Protein AF-0000000074204772 (afdb_homodimer)

Secondary structure (DSSP, 8-state):
--HHHHHHHSTTPPPPEEEEEEE-SS-EEEE----SEEEEEEEESEEEEEETTEEEEEETT-EEEEESSS-EEEESSTTPPP-EEEEGGGEEE-TT--B-TTTTB-STTEESS-TT-SEEEEEEEES--HHHHHHHHTTS-SEEEEPTTSS-HHHHHHHHHHHT---TTHHHHHHHHHHHHHHHHHHHHHHHS--SS--HHHHHTSHHHHHHHHHHHH-TTS---HHHHHHHHTS-HHHHHHHHHHHHSS-HHHHHHHHHHHHHHHHTT-TTS-HHHHHHHHT-S-HHHHHHHHHHHHSS-HHHHHHHHHH-S--------/--HHHHHHHSTTPPPPEEEEEEE-SS-EEEE----SEEEEEEEESEEEEEETTEEEEEETT-EEEEESSS-EEEESSTTPPP-EEEEGGGEEE-TT--B-TTTTB-STTEESS-TT-SEEEEEEEES--HHHHHHHHTTS-SEEEEPTTSS-HHHHHHHHHHHT---TTHHHHHHHHHHHHHHHHHHHHHHHS--SS--HHHHHTSHHHHHHHHHHHH-TTS---HHHHHHHHTS-HHHHHHHHHHHHSS-HHHHHHHHHHHHHHHHTT-TTS-HHHHHHHHT-S-HHHHHHHHHHHHSS-HHHHHHHHHH-S--------

Foldseek 3Di:
DALLCLLQDPPPFDFWDKAKEAEAPFEKEKEQQFFQKKKKAWQFAWWWKAFPNDIDTGHHQKMKMAGDDDMIMIGRDPPRDYQWYQYHVRFIAGPVGHGCVVVQDDDDRYGYPDSPHRTMIMMITGRDRALSNCLQSVQDDRMDMDHHPLDDVVLSVVLVVLNPDDDPCSVVVNRVSVSVVVSSSSVSRCVVDPGPAAALSQQCPPQLSVQLSCVLLVQQQDPDDLCNSNVSSVHDSVVNQVVNCRRHVDGSVVVSLSNLLRQLRSCLLDVVDDLQNSCNRRHHPGSVRSQVSNCVVPVDGSVVSNVVVVCPDPPPDPPPD/DALLCLLQDPPPFDFWDKAKEAEAPFEKEKEQQFFQKKKKAWQFAWWWKAFPNDIDTGHHQKIKMAGDDDMIMIGRDPPRDYQWYQYHVRFIAGPVGHGCVVVQDDDDRYGYPDSPHRTMIMMITGRDRALSNCLQSVQDDRMDMDHHPLDDVVLSVVLVVLNPDDDPCSVVVNRVSVSVVVSSSSVSRCVVDPGPAAALSQQCPPQLSVQLSCVLLVQQQDPDDLCNSNVSSVHDSVVNQVVNCRRHVDGSVVVSLSNLLRQLLSCLLDVVDDLQNSCNRRHHPGSVRSQVSNCVVPVDGSVVSNVVVVCPDPPPDPPPD

InterPro domains:
  IPR009057 Homedomain-like superfamily [SSF46689] (206-257)
  IPR009057 Homedomain-like superfamily [SSF46689] (259-309)
  IPR018060 AraC-like, DNA binding HTH domain [PF12833] (229-308)
  IPR018060 AraC-like, DNA binding HTH domain [PS01124] (210-308)
  IPR018060 AraC-like, DNA binding HTH domain [SM00342] (223-306)
  IPR032783 AraC-type transcription regulator, ligand-binding domain [PF12852] (2-190)
  IPR050204 AraC/XylS family transcriptional regulators [PTHR46796] (15-310)

Structure (mmCIF, N/CA/C/O backbone):
data_AF-0000000074204772-model_v1
#
loop_
_entity.id
_entity.type
_entity.pdbx_description
1 polymer 'AraC-like DNA-binding protein'
#
loop_
_atom_site.group_PDB
_atom_site.id
_atom_site.type_symbol
_atom_site.label_atom_id
_atom_site.label_alt_id
_atom_site.label_comp_id
_atom_site.label_asym_id
_atom_site.label_entity_id
_atom_site.label_seq_id
_atom_site.pdbx_PDB_ins_code
_atom_site.Cartn_x
_atom_site.Cartn_y
_atom_site.Cartn_z
_atom_site.occupancy
_atom_site.B_iso_or_equiv
_atom_site.auth_seq_id
_atom_site.auth_comp_id
_atom_site.auth_asym_id
_atom_site.auth_atom_id
_atom_site.pdbx_PDB_model_num
ATOM 1 N N . MET A 1 1 ? 6.902 -7.246 -12.688 1 81 1 MET A N 1
ATOM 2 C CA . MET A 1 1 ? 6.551 -7.645 -11.328 1 81 1 MET A CA 1
ATOM 3 C C . MET A 1 1 ? 5.934 -9.039 -11.312 1 81 1 MET A C 1
ATOM 5 O O . MET A 1 1 ? 5.195 -9.406 -12.227 1 81 1 MET A O 1
ATOM 9 N N . ASP A 1 2 ? 6.316 -9.789 -10.312 1 81.88 2 ASP A N 1
ATOM 10 C CA . ASP A 1 2 ? 5.805 -11.148 -10.203 1 81.88 2 ASP A CA 1
ATOM 11 C C . ASP A 1 2 ? 4.316 -11.156 -9.859 1 81.88 2 ASP A C 1
ATOM 13 O O . ASP A 1 2 ? 3.75 -10.117 -9.516 1 81.88 2 ASP A O 1
ATOM 17 N N . PRO A 1 3 ? 3.662 -12.305 -10.016 1 81.44 3 PRO A N 1
ATOM 18 C CA . PRO A 1 3 ? 2.209 -12.375 -9.844 1 81.44 3 PRO A CA 1
ATOM 19 C C . PRO A 1 3 ? 1.76 -11.938 -8.453 1 81.44 3 PRO A C 1
ATOM 21 O O . PRO A 1 3 ? 0.713 -11.297 -8.312 1 81.44 3 PRO A O 1
ATOM 24 N N . LEU A 1 4 ? 2.516 -12.312 -7.508 1 82.19 4 LEU A N 1
ATOM 25 C CA . LEU A 1 4 ? 2.135 -11.945 -6.148 1 82.19 4 LEU A CA 1
ATOM 26 C C . LEU A 1 4 ? 2.207 -10.438 -5.957 1 82.19 4 LEU A C 1
ATOM 28 O O . LEU A 1 4 ? 1.351 -9.844 -5.293 1 82.19 4 LEU A O 1
ATOM 32 N N . SER A 1 5 ? 3.166 -9.836 -6.5 1 79.81 5 SER A N 1
ATOM 33 C CA . SER A 1 5 ? 3.262 -8.375 -6.473 1 79.81 5 SER A CA 1
ATOM 34 C C . SER A 1 5 ? 2.107 -7.734 -7.238 1 79.81 5 SER A C 1
ATOM 36 O O . SER A 1 5 ? 1.527 -6.746 -6.781 1 79.81 5 SER A O 1
ATOM 38 N N . GLN A 1 6 ? 1.779 -8.344 -8.297 1 76.38 6 GLN A N 1
ATOM 39 C CA . GLN A 1 6 ? 0.734 -7.797 -9.156 1 76.38 6 GLN A CA 1
ATOM 40 C C . GLN A 1 6 ? -0.64 -7.934 -8.508 1 76.38 6 GLN A C 1
ATOM 42 O O . GLN A 1 6 ? -1.558 -7.172 -8.812 1 76.38 6 GLN A O 1
ATOM 47 N N . LEU A 1 7 ? -0.709 -8.898 -7.645 1 75.25 7 LEU A N 1
ATOM 48 C CA . LEU A 1 7 ? -1.955 -9.148 -6.926 1 75.25 7 LEU A CA 1
ATOM 49 C C . LEU A 1 7 ? -2.426 -7.891 -6.203 1 75.25 7 LEU A C 1
ATOM 51 O O . LEU A 1 7 ? -3.619 -7.578 -6.203 1 75.25 7 LEU A O 1
ATOM 55 N N . LEU A 1 8 ? -1.461 -7.105 -5.688 1 73.88 8 LEU A N 1
ATOM 56 C CA . LEU A 1 8 ? -1.824 -6.004 -4.801 1 73.88 8 LEU A CA 1
ATOM 57 C C . LEU A 1 8 ? -1.35 -4.668 -5.371 1 73.88 8 LEU A C 1
ATOM 59 O O . LEU A 1 8 ? -1.598 -3.615 -4.785 1 73.88 8 LEU A O 1
ATOM 63 N N . ALA A 1 9 ? -0.671 -4.684 -6.488 1 68.75 9 ALA A N 1
ATOM 64 C CA . ALA A 1 9 ? -0.085 -3.434 -6.969 1 68.75 9 ALA A CA 1
ATOM 65 C C . ALA A 1 9 ? -0.535 -3.129 -8.391 1 68.75 9 ALA A C 1
ATOM 67 O O . ALA A 1 9 ? -0.037 -2.191 -9.023 1 68.75 9 ALA A O 1
ATOM 68 N N . HIS A 1 10 ? -1.555 -3.791 -8.875 1 61.47 10 HIS A N 1
ATOM 69 C CA . HIS A 1 10 ? -1.978 -3.457 -10.227 1 61.47 10 HIS A CA 1
ATOM 70 C C . HIS A 1 10 ? -2.715 -2.123 -10.266 1 61.47 10 HIS A C 1
ATOM 72 O O . HIS A 1 10 ? -3.275 -1.692 -9.25 1 61.47 10 HIS A O 1
ATOM 78 N N . PRO A 1 11 ? -2.535 -1.299 -11.266 1 59 11 PRO A N 1
ATOM 79 C CA . PRO A 1 11 ? -3.023 0.077 -11.383 1 59 11 PRO A CA 1
ATOM 80 C C . PRO A 1 11 ? -4.48 0.224 -10.953 1 59 11 PRO A C 1
ATOM 82 O O . PRO A 1 11 ? -4.906 1.311 -10.555 1 59 11 PRO A O 1
ATOM 85 N N . HIS A 1 12 ? -5.23 -0.842 -11.039 1 61.78 12 HIS A N 1
ATOM 86 C CA . HIS A 1 12 ? -6.645 -0.718 -10.719 1 61.78 12 HIS A CA 1
ATOM 87 C C . HIS A 1 12 ? -7.012 -1.563 -9.5 1 61.78 12 HIS A C 1
ATOM 89 O O . HIS A 1 12 ? -8.188 -1.838 -9.266 1 61.78 12 HIS A O 1
ATOM 95 N N . ALA A 1 13 ? -5.891 -1.847 -8.836 1 62.12 13 ALA A N 1
ATOM 96 C CA . ALA A 1 13 ? -6.152 -2.643 -7.645 1 62.12 13 ALA A CA 1
ATOM 97 C C . ALA A 1 13 ? -6.871 -1.816 -6.582 1 62.12 13 ALA A C 1
ATOM 99 O O . ALA A 1 13 ? -6.457 -0.698 -6.27 1 62.12 13 ALA A O 1
ATOM 100 N N . GLU A 1 14 ? -8.055 -2.32 -6.242 1 73.44 14 GLU A N 1
ATOM 101 C CA . GLU A 1 14 ? -8.734 -1.737 -5.086 1 73.44 14 GLU A CA 1
ATOM 102 C C . GLU A 1 14 ? -8.266 -2.391 -3.789 1 73.44 14 GLU A C 1
ATOM 104 O O . GLU A 1 14 ? -8.008 -3.596 -3.752 1 73.44 14 GLU A O 1
ATOM 109 N N . GLY A 1 15 ? -7.906 -1.556 -2.875 1 82.5 15 GLY A N 1
ATOM 110 C CA . GLY A 1 15 ? -7.551 -2.102 -1.574 1 82.5 15 GLY A CA 1
ATOM 111 C C . GLY A 1 15 ? -8.641 -2.967 -0.972 1 82.5 15 GLY A C 1
ATOM 112 O O . GLY A 1 15 ? -9.758 -3.008 -1.486 1 82.5 15 GLY A O 1
ATOM 113 N N . ALA A 1 16 ? -8.289 -3.699 0.007 1 87 16 ALA A N 1
ATOM 114 C CA . ALA A 1 16 ? -9.234 -4.578 0.689 1 87 16 ALA A CA 1
ATOM 115 C C . ALA A 1 16 ? -10.242 -3.773 1.51 1 87 16 ALA A C 1
ATOM 117 O O . ALA A 1 16 ? -9.883 -2.756 2.111 1 87 16 ALA A O 1
ATOM 118 N N . PHE A 1 17 ? -11.477 -4.262 1.397 1 91.19 17 PHE A N 1
ATOM 119 C CA . PHE A 1 17 ? -12.391 -3.889 2.467 1 91.19 17 PHE A CA 1
ATOM 120 C C . PHE A 1 17 ? -11.992 -4.547 3.781 1 91.19 17 PHE A C 1
ATOM 122 O O . PHE A 1 17 ? -11.805 -5.762 3.84 1 91.19 17 PHE A O 1
ATOM 129 N N . THR A 1 18 ? -11.844 -3.727 4.809 1 94.19 18 THR A N 1
ATOM 130 C CA . THR A 1 18 ? -11.336 -4.277 6.062 1 94.19 18 THR A CA 1
ATOM 131 C C . THR A 1 18 ? -12.242 -3.896 7.227 1 94.19 18 THR A C 1
ATOM 133 O O . THR A 1 18 ? -12.664 -2.744 7.344 1 94.19 18 THR A O 1
ATOM 136 N N . LEU A 1 19 ? -12.57 -4.867 8.109 1 94.62 19 LEU A N 1
ATOM 137 C CA . LEU A 1 19 ? -13.367 -4.57 9.297 1 94.62 19 LEU A CA 1
ATOM 138 C C . LEU A 1 19 ? -13 -5.5 10.445 1 94.62 19 LEU A C 1
ATOM 140 O O . LEU A 1 19 ? -12.438 -6.578 10.227 1 94.62 19 LEU A O 1
ATOM 144 N N . LEU A 1 20 ? -13.242 -4.988 11.602 1 96.31 20 LEU A N 1
ATOM 145 C CA . LEU A 1 20 ? -13.188 -5.801 12.812 1 96.31 20 LEU A CA 1
ATOM 146 C C . LEU A 1 20 ? -14.562 -6.375 13.148 1 96.31 20 LEU A C 1
ATOM 148 O O . LEU A 1 20 ? -15.523 -5.629 13.328 1 96.31 20 LEU A O 1
ATOM 152 N N . MET A 1 21 ? -14.664 -7.668 13.188 1 97.12 21 MET A N 1
ATOM 153 C CA . MET A 1 21 ? -15.891 -8.359 13.586 1 97.12 21 MET A CA 1
ATOM 154 C C . MET A 1 21 ? -15.82 -8.797 15.039 1 97.12 21 MET A C 1
ATOM 156 O O . MET A 1 21 ? -14.859 -9.453 15.453 1 97.12 21 MET A O 1
ATOM 160 N N . SER A 1 22 ? -16.75 -8.375 15.836 1 97.62 22 SER A N 1
ATOM 161 C CA . SER A 1 22 ? -16.859 -8.773 17.234 1 97.62 22 SER A CA 1
ATOM 162 C C . SER A 1 22 ? -18.172 -9.508 17.5 1 97.62 22 SER A C 1
ATOM 164 O O . SER A 1 22 ? -19.25 -8.953 17.281 1 97.62 22 SER A O 1
ATOM 166 N N . MET A 1 23 ? -18.094 -10.727 18.094 1 97.88 23 MET A N 1
ATOM 167 C CA . MET A 1 23 ? -19.281 -11.578 18.188 1 97.88 23 MET A CA 1
ATOM 168 C C . MET A 1 23 ? -19.359 -12.266 19.547 1 97.88 23 MET A C 1
ATOM 170 O O . MET A 1 23 ? -18.328 -12.609 20.125 1 97.88 23 MET A O 1
ATOM 174 N N . ARG A 1 24 ? -20.531 -12.414 20.016 1 98.06 24 ARG A N 1
ATOM 175 C CA . ARG A 1 24 ? -20.859 -13.273 21.141 1 98.06 24 ARG A CA 1
ATOM 176 C C . ARG A 1 24 ? -21.781 -14.414 20.719 1 98.06 24 ARG A C 1
ATOM 178 O O . ARG A 1 24 ? -22.781 -14.188 20.031 1 98.06 24 ARG A O 1
ATOM 185 N N . ALA A 1 25 ? -21.438 -15.602 21.047 1 96.69 25 ALA A N 1
ATOM 186 C CA . ALA A 1 25 ? -22.219 -16.781 20.672 1 96.69 25 ALA A CA 1
ATOM 187 C C . ALA A 1 25 ? -23.656 -16.688 21.188 1 96.69 25 ALA A C 1
ATOM 189 O O . ALA A 1 25 ? -23.906 -16.109 22.25 1 96.69 25 ALA A O 1
ATOM 190 N N . PRO A 1 26 ? -24.578 -17.203 20.375 1 97.25 26 PRO A N 1
ATOM 191 C CA . PRO A 1 26 ? -24.391 -17.938 19.125 1 97.25 26 PRO A CA 1
ATOM 192 C C . PRO A 1 26 ? -24.344 -17.031 17.891 1 97.25 26 PRO A C 1
ATOM 194 O O . PRO A 1 26 ? -25.047 -16.016 17.859 1 97.25 26 PRO A O 1
ATOM 197 N N . TRP A 1 27 ? -23.516 -17.359 16.969 1 97.62 27 TRP A N 1
ATOM 198 C CA . TRP A 1 27 ? -23.453 -16.547 15.742 1 97.62 27 TRP A CA 1
ATOM 199 C C . TRP A 1 27 ? -22.922 -17.375 14.578 1 97.62 27 TRP A C 1
ATOM 201 O O . TRP A 1 27 ? -22.141 -18.312 14.773 1 97.62 27 TRP A O 1
ATOM 211 N N . ALA A 1 28 ? -23.406 -17.078 13.383 1 98.38 28 ALA A N 1
ATOM 212 C CA . ALA A 1 28 ? -22.875 -17.531 12.109 1 98.38 28 ALA A CA 1
ATOM 213 C C . ALA A 1 28 ? -23.047 -16.484 11.023 1 98.38 28 ALA A C 1
ATOM 215 O O . ALA A 1 28 ? -24.094 -15.812 10.969 1 98.38 28 ALA A O 1
ATOM 216 N N . VAL A 1 29 ? -22.031 -16.312 10.297 1 98 29 VAL A N 1
ATOM 217 C CA . VAL A 1 29 ? -22.078 -15.383 9.164 1 98 29 VAL A CA 1
ATOM 218 C C . VAL A 1 29 ? -21.812 -16.156 7.871 1 98 29 VAL A C 1
ATOM 220 O O . VAL A 1 29 ? -20.797 -16.828 7.746 1 98 29 VAL A O 1
ATOM 223 N N . ARG A 1 30 ? -22.766 -16.125 6.98 1 98 30 ARG A N 1
ATOM 224 C CA . ARG A 1 30 ? -22.578 -16.688 5.645 1 98 30 ARG A CA 1
ATOM 225 C C . ARG A 1 30 ? -22.125 -15.609 4.668 1 98 30 ARG A C 1
ATOM 227 O O . ARG A 1 30 ? -22.797 -14.594 4.492 1 98 30 ARG A O 1
ATOM 234 N N . VAL A 1 31 ? -20.969 -15.812 4.047 1 98.06 31 VAL A N 1
ATOM 235 C CA . VAL A 1 31 ? -20.391 -14.805 3.164 1 98.06 31 VAL A CA 1
ATOM 236 C C . VAL A 1 31 ? -20.594 -15.211 1.708 1 98.06 31 VAL A C 1
ATOM 238 O O . VAL A 1 31 ? -20.062 -16.219 1.255 1 98.06 31 VAL A O 1
ATOM 241 N N . GLU A 1 32 ? -21.375 -14.438 1.044 1 97.75 32 GLU A N 1
ATOM 242 C CA . GLU A 1 32 ? -21.672 -14.633 -0.372 1 97.75 32 GLU A CA 1
ATOM 243 C C . GLU A 1 32 ? -21.297 -13.398 -1.188 1 97.75 32 GLU A C 1
ATOM 245 O O . GLU A 1 32 ? -21.969 -13.062 -2.16 1 97.75 32 GLU A O 1
ATOM 250 N N . ASP A 1 33 ? -20.281 -12.695 -0.741 1 95.31 33 ASP A N 1
ATOM 251 C CA . ASP A 1 33 ? -19.922 -11.406 -1.33 1 95.31 33 ASP A CA 1
ATOM 252 C C . ASP A 1 33 ? -19.188 -11.594 -2.648 1 95.31 33 ASP A C 1
ATOM 254 O O . ASP A 1 33 ? -18.922 -10.617 -3.361 1 95.31 33 ASP A O 1
ATOM 258 N N . GLU A 1 34 ? -18.719 -12.797 -2.98 1 96 34 GLU A N 1
ATOM 259 C CA . GLU A 1 34 ? -18.062 -13.172 -4.223 1 96 34 GLU A CA 1
ATOM 260 C C . GLU A 1 34 ? -16.703 -12.484 -4.352 1 96 34 GLU A C 1
ATOM 262 O O . GLU A 1 34 ? -16.188 -12.297 -5.457 1 96 34 GLU A O 1
ATOM 267 N N . SER A 1 35 ? -16.141 -12.07 -3.24 1 95.19 35 SER A N 1
ATOM 268 C CA . SER A 1 35 ? -14.805 -11.508 -3.275 1 95.19 35 SER A CA 1
ATOM 269 C C . SER A 1 35 ? -13.781 -12.531 -3.764 1 95.19 35 SER A C 1
ATOM 271 O O . SER A 1 35 ? -13.945 -13.727 -3.535 1 95.19 35 SER A O 1
ATOM 273 N N . ALA A 1 36 ? -12.766 -12.039 -4.453 1 94.12 36 ALA A N 1
ATOM 274 C CA . ALA A 1 36 ? -11.75 -12.914 -5.039 1 94.12 36 ALA A CA 1
ATOM 275 C C . ALA A 1 36 ? -10.906 -13.578 -3.959 1 94.12 36 ALA A C 1
ATOM 277 O O . ALA A 1 36 ? -10.461 -14.719 -4.117 1 94.12 36 ALA A O 1
ATOM 278 N N . LEU A 1 37 ? -10.656 -12.883 -2.916 1 96.06 37 LEU A N 1
ATOM 279 C CA . LEU A 1 37 ? -9.82 -13.359 -1.816 1 96.06 37 LEU A CA 1
ATOM 280 C C . LEU A 1 37 ? -10.203 -12.672 -0.51 1 96.06 37 LEU A C 1
ATOM 282 O O . LEU A 1 37 ? -10.422 -11.461 -0.485 1 96.06 37 LEU A O 1
ATOM 286 N N . THR A 1 38 ? -10.336 -13.406 0.535 1 97.75 38 THR A N 1
ATOM 287 C CA . THR A 1 38 ? -10.594 -12.852 1.857 1 97.75 38 THR A CA 1
ATOM 288 C C . THR A 1 38 ? -9.594 -13.383 2.877 1 97.75 38 THR A C 1
ATOM 290 O O . THR A 1 38 ? -9.273 -14.578 2.879 1 97.75 38 THR A O 1
ATOM 293 N N . VAL A 1 39 ? -9.109 -12.516 3.684 1 98.06 39 VAL A N 1
ATOM 294 C CA . VAL A 1 39 ? -8.227 -12.867 4.793 1 98.06 39 VAL A CA 1
ATOM 295 C C . VAL A 1 39 ? -8.984 -12.727 6.113 1 98.06 39 VAL A C 1
ATOM 297 O O . VAL A 1 39 ? -9.617 -11.703 6.367 1 98.06 39 VAL A O 1
ATOM 300 N N . VAL A 1 40 ? -8.938 -13.727 6.914 1 98.62 40 VAL A N 1
ATOM 301 C CA . VAL A 1 40 ? -9.555 -13.734 8.242 1 98.62 40 VAL A CA 1
ATOM 302 C C . VAL A 1 40 ? -8.477 -13.922 9.305 1 98.62 40 VAL A C 1
ATOM 304 O O . VAL A 1 40 ? -7.777 -14.938 9.32 1 98.62 40 VAL A O 1
ATOM 307 N N . ILE A 1 41 ? -8.352 -12.969 10.148 1 98.31 41 ILE A N 1
ATOM 308 C CA . ILE A 1 41 ? -7.355 -13.016 11.211 1 98.31 41 ILE A CA 1
ATOM 309 C C . ILE A 1 41 ? -8.055 -13.047 12.57 1 98.31 41 ILE A C 1
ATOM 311 O O . ILE A 1 41 ? -8.695 -12.07 12.969 1 98.31 41 ILE A O 1
ATOM 315 N N . VAL A 1 42 ? -7.848 -14.117 13.328 1 98.25 42 VAL A N 1
ATOM 316 C CA . VAL A 1 42 ? -8.484 -14.234 14.633 1 98.25 42 VAL A CA 1
ATOM 317 C C . VAL A 1 42 ? -7.672 -13.461 15.672 1 98.25 42 VAL A C 1
ATOM 319 O O . VAL A 1 42 ? -6.512 -13.797 15.93 1 98.25 42 VAL A O 1
ATOM 322 N N . THR A 1 43 ? -8.281 -12.469 16.297 1 96.81 43 THR A N 1
ATOM 323 C CA . THR A 1 43 ? -7.551 -11.633 17.25 1 96.81 43 THR A CA 1
ATOM 324 C C . THR A 1 43 ? -7.914 -12 18.688 1 96.81 43 THR A C 1
ATOM 326 O O . THR A 1 43 ? -7.172 -11.688 19.625 1 96.81 43 THR A O 1
ATOM 329 N N . SER A 1 44 ? -9.023 -12.57 18.938 1 97.31 44 SER A N 1
ATOM 330 C CA . SER A 1 44 ? -9.461 -13.109 20.219 1 97.31 44 SER A CA 1
ATOM 331 C C . SER A 1 44 ? -10.492 -14.219 20.031 1 97.31 44 SER A C 1
ATOM 333 O O . SER A 1 44 ? -11.219 -14.234 19.031 1 97.31 44 SER A O 1
ATOM 335 N N . GLY A 1 45 ? -10.508 -15.141 20.984 1 97.5 45 GLY A N 1
ATOM 336 C CA . GLY A 1 45 ? -11.461 -16.234 20.891 1 97.5 45 GLY A CA 1
ATOM 337 C C . GLY A 1 45 ? -11.148 -17.188 19.75 1 97.5 45 GLY A C 1
ATOM 338 O O . GLY A 1 45 ? -10.023 -17.688 19.641 1 97.5 45 GLY A O 1
ATOM 339 N N . GLY A 1 46 ? -12.258 -17.422 18.953 1 96.88 46 GLY A N 1
ATOM 340 C CA . GLY A 1 46 ? -12.125 -18.359 17.859 1 96.88 46 GLY A CA 1
ATOM 341 C C . GLY A 1 46 ? -13.414 -18.547 17.078 1 96.88 46 GLY A C 1
ATOM 342 O O . GLY A 1 46 ? -14.297 -17.688 17.094 1 96.88 46 GLY A O 1
ATOM 343 N N . GLY A 1 47 ? -13.352 -19.625 16.297 1 97.5 47 GLY A N 1
ATOM 344 C CA . GLY A 1 47 ? -14.508 -19.969 15.477 1 97.5 47 GLY A CA 1
ATOM 345 C C . GLY A 1 47 ? -14.234 -21.109 14.508 1 97.5 47 GLY A C 1
ATOM 346 O O . GLY A 1 47 ? -13.273 -21.859 14.68 1 97.5 47 GLY A O 1
ATOM 347 N N . ARG A 1 48 ? -15.273 -21.266 13.727 1 98.38 48 ARG A N 1
ATOM 348 C CA . ARG A 1 48 ? -15.188 -22.297 12.703 1 98.38 48 ARG A CA 1
ATOM 349 C C . ARG A 1 48 ? -15.383 -21.703 11.312 1 98.38 48 ARG A C 1
ATOM 351 O O . ARG A 1 48 ? -16.266 -20.859 11.102 1 98.38 48 ARG A O 1
ATOM 358 N N . LEU A 1 49 ? -14.508 -22.094 10.391 1 98.5 49 LEU A N 1
ATOM 359 C CA . LEU A 1 49 ? -14.586 -21.672 9 1 98.5 49 LEU A CA 1
ATOM 360 C C . LEU A 1 49 ? -14.93 -22.844 8.086 1 98.5 49 LEU A C 1
ATOM 362 O O . LEU A 1 49 ? -14.266 -23.891 8.133 1 98.5 49 LEU A O 1
ATOM 366 N N . GLU A 1 50 ? -15.953 -22.703 7.367 1 98 50 GLU A N 1
ATOM 367 C CA . GLU A 1 50 ? -16.359 -23.734 6.414 1 98 50 GLU A CA 1
ATOM 368 C C . GLU A 1 50 ? -16.312 -23.203 4.984 1 98 50 GLU A C 1
ATOM 370 O O . GLU A 1 50 ? -17.047 -22.281 4.633 1 98 50 GLU A O 1
ATOM 375 N N . ALA A 1 51 ? -15.492 -23.781 4.195 1 97.06 51 ALA A N 1
ATOM 376 C CA . ALA A 1 51 ? -15.344 -23.438 2.783 1 97.06 51 ALA A CA 1
ATOM 377 C C . ALA A 1 51 ? -15.086 -24.688 1.941 1 97.06 51 ALA A C 1
ATOM 379 O O . ALA A 1 51 ? -14.297 -25.547 2.33 1 97.06 51 ALA A O 1
ATOM 380 N N . GLY A 1 52 ? -15.742 -24.781 0.814 1 93.81 52 GLY A N 1
ATOM 381 C CA . GLY A 1 52 ? -15.555 -25.922 -0.066 1 93.81 52 GLY A CA 1
ATOM 382 C C . GLY A 1 52 ? -15.93 -27.25 0.585 1 93.81 52 GLY A C 1
ATOM 383 O O . GLY A 1 52 ? -15.297 -28.266 0.332 1 93.81 52 GLY A O 1
ATOM 384 N N . GLY A 1 53 ? -16.766 -27.203 1.477 1 92.88 53 GLY A N 1
ATOM 385 C CA . GLY A 1 53 ? -17.219 -28.422 2.129 1 92.88 53 GLY A CA 1
ATOM 386 C C . GLY A 1 53 ? -16.312 -28.875 3.246 1 92.88 53 GLY A C 1
ATOM 387 O O . GLY A 1 53 ? -16.547 -29.922 3.863 1 92.88 53 GLY A O 1
ATOM 388 N N . VAL A 1 54 ? -15.312 -28.188 3.525 1 95.5 54 VAL A N 1
ATOM 389 C CA . VAL A 1 54 ? -14.359 -28.547 4.57 1 95.5 54 VAL A CA 1
ATOM 390 C C . VAL A 1 54 ? -14.43 -27.531 5.711 1 95.5 54 VAL A C 1
ATOM 392 O O . VAL A 1 54 ? -14.484 -26.328 5.473 1 95.5 54 VAL A O 1
ATOM 395 N N . GLY A 1 55 ? -14.406 -28.078 6.926 1 96.88 55 GLY A N 1
ATOM 396 C CA . GLY A 1 55 ? -14.43 -27.234 8.109 1 96.88 55 GLY A CA 1
ATOM 397 C C . GLY A 1 55 ? -13.078 -27.125 8.789 1 96.88 55 GLY A C 1
ATOM 398 O O . GLY A 1 55 ? -12.344 -28.109 8.883 1 96.88 55 GLY A O 1
ATOM 399 N N . HIS A 1 56 ? -12.75 -25.922 9.234 1 97.62 56 HIS A N 1
ATOM 400 C CA . HIS A 1 56 ? -11.523 -25.641 9.977 1 97.62 56 HIS A CA 1
ATOM 401 C C . HIS A 1 56 ? -11.82 -24.922 11.289 1 97.62 56 HIS A C 1
ATOM 403 O O . HIS A 1 56 ? -12.57 -23.938 11.312 1 97.62 56 HIS A O 1
ATOM 409 N N . GLU A 1 57 ? -11.25 -25.453 12.336 1 97.94 57 GLU A N 1
ATOM 410 C CA . GLU A 1 57 ? -11.312 -24.719 13.586 1 97.94 57 GLU A CA 1
ATOM 411 C C . GLU A 1 57 ? -10.289 -23.594 13.617 1 97.94 57 GLU A C 1
ATOM 413 O O . GLU A 1 57 ? -9.156 -23.766 13.156 1 97.94 57 GLU A O 1
ATOM 418 N N . LEU A 1 58 ? -10.703 -22.453 14.086 1 98.12 58 LEU A N 1
ATOM 419 C CA . LEU A 1 58 ? -9.828 -21.281 14.172 1 98.12 58 LEU A CA 1
ATOM 420 C C . LEU A 1 58 ? -9.625 -20.875 15.625 1 98.12 58 LEU A C 1
ATOM 422 O O . LEU A 1 58 ? -10.57 -20.844 16.406 1 98.12 58 LEU A O 1
ATOM 426 N N . ALA A 1 59 ? -8.406 -20.641 15.969 1 97.81 59 ALA A N 1
ATOM 427 C CA . ALA A 1 59 ? -8.039 -20.125 17.281 1 97.81 59 ALA A CA 1
ATOM 428 C C . ALA A 1 59 ? -7.32 -18.781 17.172 1 97.81 59 ALA A C 1
ATOM 430 O O . ALA A 1 59 ? -6.941 -18.375 16.078 1 97.81 59 ALA A O 1
ATOM 431 N N . THR A 1 60 ? -7.176 -18.141 18.359 1 97.19 60 THR A N 1
ATOM 432 C CA . THR A 1 60 ? -6.523 -16.828 18.391 1 97.19 60 THR A CA 1
ATOM 433 C C . THR A 1 60 ? -5.148 -16.906 17.734 1 97.19 60 THR A C 1
ATOM 435 O O . THR A 1 60 ? -4.352 -17.781 18.031 1 97.19 60 THR A O 1
ATOM 438 N N . GLY A 1 61 ? -4.938 -16 16.797 1 96.56 61 GLY A N 1
ATOM 439 C CA . GLY A 1 61 ? -3.652 -15.938 16.125 1 96.56 61 GLY A CA 1
ATOM 440 C C . GLY A 1 61 ? -3.65 -16.641 14.773 1 96.56 61 GLY A C 1
ATOM 441 O O . GLY A 1 61 ? -2.746 -16.422 13.961 1 96.56 61 GLY A O 1
ATOM 442 N N . ASP A 1 62 ? -4.664 -17.453 14.531 1 97.94 62 ASP A N 1
ATOM 443 C CA . ASP A 1 62 ? -4.762 -18.125 13.234 1 97.94 62 ASP A CA 1
ATOM 444 C C . ASP A 1 62 ? -5.098 -17.125 12.133 1 97.94 62 ASP A C 1
ATOM 446 O O . ASP A 1 62 ? -5.797 -16.141 12.367 1 97.94 62 ASP A O 1
ATOM 450 N N . VAL A 1 63 ? -4.578 -17.344 10.953 1 98.38 63 VAL A N 1
ATOM 451 C CA . VAL A 1 63 ? -4.898 -16.578 9.742 1 98.38 63 VAL A CA 1
ATOM 452 C C . VAL A 1 63 ? -5.43 -17.516 8.664 1 98.38 63 VAL A C 1
ATOM 454 O O . VAL A 1 63 ? -4.812 -18.547 8.367 1 98.38 63 VAL A O 1
ATOM 457 N N . ALA A 1 64 ? -6.578 -17.188 8.109 1 98.56 64 ALA A N 1
ATOM 458 C CA . ALA A 1 64 ? -7.156 -17.984 7.031 1 98.56 64 ALA A CA 1
ATOM 459 C C . ALA A 1 64 ? -7.254 -17.188 5.738 1 98.56 64 ALA A C 1
ATOM 461 O O . ALA A 1 64 ? -7.602 -16 5.762 1 98.56 64 ALA A O 1
ATOM 462 N N . LEU A 1 65 ? -6.867 -17.766 4.664 1 97.94 65 LEU A N 1
ATOM 463 C CA . LEU A 1 65 ? -7.105 -17.266 3.312 1 97.94 65 LEU A CA 1
ATOM 464 C C . LEU A 1 65 ? -8.258 -18.016 2.654 1 97.94 65 LEU A C 1
ATOM 466 O O . LEU A 1 65 ? -8.219 -19.25 2.523 1 97.94 65 LEU A O 1
ATOM 470 N N . VAL A 1 66 ? -9.25 -17.281 2.266 1 98.19 66 VAL A N 1
ATOM 471 C CA . VAL A 1 66 ? -10.398 -17.891 1.608 1 98.19 66 VAL A CA 1
ATOM 472 C C . VAL A 1 66 ? -10.453 -17.469 0.145 1 98.19 66 VAL A C 1
ATOM 474 O O . VAL A 1 66 ? -10.602 -16.281 -0.153 1 98.19 66 VAL A O 1
ATOM 477 N N . ARG A 1 67 ? -10.312 -18.438 -0.669 1 96.81 67 ARG A N 1
ATOM 478 C CA . ARG A 1 67 ? -10.359 -18.172 -2.104 1 96.81 67 ARG A CA 1
ATOM 479 C C . ARG A 1 67 ? -11.805 -18.047 -2.59 1 96.81 67 ARG A C 1
ATOM 481 O O . ARG A 1 67 ? -12.633 -18.906 -2.299 1 96.81 67 ARG A O 1
ATOM 488 N N . GLY A 1 68 ? -12.141 -16.938 -3.232 1 94.69 68 GLY A N 1
ATOM 489 C CA . GLY A 1 68 ? -13.453 -16.75 -3.834 1 94.69 68 GLY A CA 1
ATOM 490 C C . GLY A 1 68 ? -13.555 -17.328 -5.234 1 94.69 68 GLY A C 1
ATOM 491 O O . GLY A 1 68 ? -12.602 -17.938 -5.73 1 94.69 68 GLY A O 1
ATOM 492 N N . PRO A 1 69 ? -14.703 -17.297 -5.805 1 94.69 69 PRO A N 1
ATOM 493 C CA . PRO A 1 69 ? -15.844 -16.484 -5.371 1 94.69 69 PRO A CA 1
ATOM 494 C C . PRO A 1 69 ? -16.891 -17.312 -4.625 1 94.69 69 PRO A C 1
ATOM 496 O O . PRO A 1 69 ? -17.969 -16.797 -4.316 1 94.69 69 PRO A O 1
ATOM 499 N N . LEU A 1 70 ? -16.672 -18.594 -4.355 1 95.88 70 LEU A N 1
ATOM 500 C CA . LEU A 1 70 ? -17.672 -19.453 -3.732 1 95.88 70 LEU A CA 1
ATOM 501 C C . LEU A 1 70 ? -17.969 -19 -2.307 1 95.88 70 LEU A C 1
ATOM 503 O O . LEU A 1 70 ? -17.094 -18.469 -1.624 1 95.88 70 LEU A O 1
ATOM 507 N N . PRO A 1 71 ? -19.203 -19.188 -1.903 1 97.81 71 PRO A N 1
ATOM 508 C CA . PRO A 1 71 ? -19.578 -18.797 -0.543 1 97.81 71 PRO A CA 1
ATOM 509 C C . PRO A 1 71 ? -18.828 -19.578 0.527 1 97.81 71 PRO A C 1
ATOM 511 O O . PRO A 1 71 ? -18.375 -20.688 0.269 1 97.81 71 PRO A O 1
ATOM 514 N N . TYR A 1 72 ? -18.703 -19.016 1.679 1 98.12 72 TYR A N 1
ATOM 515 C CA . TYR A 1 72 ? -18.156 -19.672 2.861 1 98.12 72 TYR A CA 1
ATOM 516 C C . TYR A 1 72 ? -18.859 -19.188 4.125 1 98.12 72 TYR A C 1
ATOM 518 O O . TYR A 1 72 ? -19.703 -18.281 4.07 1 98.12 72 TYR A O 1
ATOM 526 N N . ARG A 1 73 ? -18.594 -19.953 5.176 1 98.19 73 ARG A N 1
ATOM 527 C CA . ARG A 1 73 ? -19.297 -19.688 6.434 1 98.19 73 ARG A CA 1
ATOM 528 C C . ARG A 1 73 ? -18.297 -19.594 7.594 1 98.19 73 ARG A C 1
ATOM 530 O O . ARG A 1 73 ? -17.359 -20.391 7.676 1 98.19 73 ARG A O 1
ATOM 537 N N . VAL A 1 74 ? -18.484 -18.578 8.43 1 98.44 74 VAL A N 1
ATOM 538 C CA . VAL A 1 74 ? -17.766 -18.453 9.688 1 98.44 74 VAL A CA 1
ATOM 539 C C . VAL A 1 74 ? -18.75 -18.469 10.859 1 98.44 74 VAL A C 1
ATOM 541 O O . VAL A 1 74 ? -19.766 -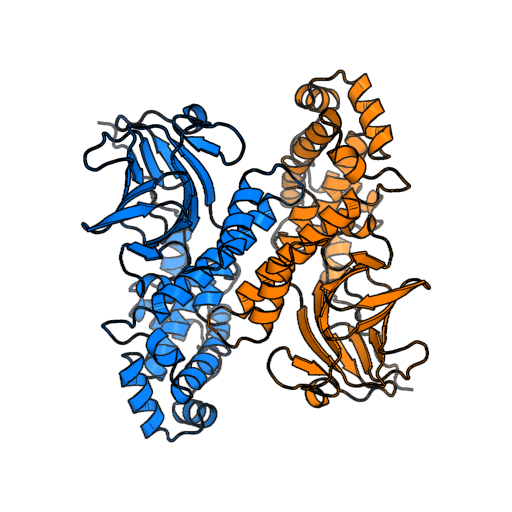17.781 10.812 1 98.44 74 VAL A O 1
ATOM 544 N N . SER A 1 75 ? -18.453 -19.281 11.875 1 98.56 75 SER A N 1
ATOM 545 C CA . SER A 1 75 ? -19.406 -19.438 12.969 1 98.56 75 SER A CA 1
ATOM 546 C C . SER A 1 75 ? -18.688 -19.719 14.289 1 98.56 75 SER A C 1
ATOM 548 O O . SER A 1 75 ? -17.469 -19.953 14.305 1 98.56 75 SER A O 1
ATOM 550 N N . ASP A 1 76 ? -19.422 -19.578 15.391 1 98 76 ASP A N 1
ATOM 551 C CA . ASP A 1 76 ? -18.875 -19.922 16.703 1 98 76 ASP A CA 1
ATOM 552 C C . ASP A 1 76 ? -18.766 -21.438 16.844 1 98 76 ASP A C 1
ATOM 554 O O . ASP A 1 76 ? -17.812 -21.938 17.453 1 98 76 ASP A O 1
ATOM 558 N N . ALA A 1 77 ? -19.781 -22.062 16.328 1 94.5 77 ALA A N 1
ATOM 559 C CA . ALA A 1 77 ? -19.828 -23.516 16.391 1 94.5 77 ALA A CA 1
ATOM 560 C C . ALA A 1 77 ? -20.578 -24.094 15.195 1 94.5 77 ALA A C 1
ATOM 562 O O . ALA A 1 77 ? -21.344 -23.406 14.539 1 94.5 77 ALA A O 1
ATOM 563 N N . ALA A 1 78 ? -20.266 -25.422 15.023 1 91.62 78 ALA A N 1
ATOM 564 C CA . ALA A 1 78 ? -20.984 -26.109 13.961 1 91.62 78 ALA A CA 1
ATOM 565 C C . ALA A 1 78 ? -22.484 -26.078 14.211 1 91.62 78 ALA A C 1
ATOM 567 O O . ALA A 1 78 ? -22.938 -26.328 15.328 1 91.62 78 ALA A O 1
ATOM 568 N N . GLY A 1 79 ? -23.219 -25.703 13.266 1 90.44 79 GLY A N 1
ATOM 569 C CA . GLY A 1 79 ? -24.656 -25.797 13.367 1 90.44 79 GLY A CA 1
ATOM 570 C C . GLY A 1 79 ? -25.297 -24.516 13.875 1 90.44 79 GLY A C 1
ATOM 571 O O . GLY A 1 79 ? -26.516 -24.406 13.961 1 90.44 79 GLY A O 1
ATOM 572 N N . SER A 1 80 ? -24.469 -23.547 14.281 1 95.12 80 SER A N 1
ATOM 573 C CA . SER A 1 80 ? -25.047 -22.297 14.734 1 95.12 80 SER A CA 1
ATOM 574 C C . SER A 1 80 ? -25.906 -21.656 13.648 1 95.12 80 SER A C 1
ATOM 576 O O . SER A 1 80 ? -25.562 -21.703 12.469 1 95.12 80 SER A O 1
ATOM 578 N N . ALA A 1 81 ? -26.969 -20.984 14.117 1 95.38 81 ALA A N 1
ATOM 579 C CA . ALA A 1 81 ? -27.891 -20.328 13.188 1 95.38 81 ALA A CA 1
ATOM 580 C C . ALA A 1 81 ? -27.219 -19.125 12.516 1 95.38 81 ALA A C 1
ATOM 582 O O . ALA A 1 81 ? -26.484 -18.375 13.164 1 95.38 81 ALA A O 1
ATOM 583 N N . THR A 1 82 ? -27.594 -18.938 11.273 1 96.75 82 THR A N 1
ATOM 584 C CA . THR A 1 82 ? -27.031 -17.828 10.516 1 96.75 82 THR A CA 1
ATOM 585 C C . THR A 1 82 ? -27.609 -16.5 11.008 1 96.75 82 THR A C 1
ATOM 587 O O . THR A 1 82 ? -28.828 -16.297 10.992 1 96.75 82 THR A O 1
ATOM 590 N N . LEU A 1 83 ? -26.734 -15.68 11.453 1 95.88 83 LEU A N 1
ATOM 591 C CA . LEU A 1 83 ? -27.094 -14.352 11.914 1 95.88 83 LEU A CA 1
ATOM 592 C C . LEU A 1 83 ? -27.156 -13.367 10.75 1 95.88 83 LEU A C 1
ATOM 594 O O . LEU A 1 83 ? -28.047 -12.516 10.695 1 95.88 83 LEU A O 1
ATOM 598 N N . ALA A 1 84 ? -26.234 -13.516 9.844 1 97.12 84 ALA A N 1
ATOM 599 C CA . ALA A 1 84 ? -26.109 -12.531 8.766 1 97.12 84 ALA A CA 1
ATOM 600 C C . ALA A 1 84 ? -25.578 -13.18 7.492 1 97.12 84 ALA A C 1
ATOM 602 O O . ALA A 1 84 ? -24.844 -14.164 7.551 1 97.12 84 ALA A O 1
ATOM 603 N N . ILE A 1 85 ? -26 -12.633 6.398 1 97.75 85 ILE A N 1
ATOM 604 C CA . ILE A 1 85 ? -25.484 -12.977 5.074 1 97.75 85 ILE A CA 1
ATOM 605 C C . ILE A 1 85 ? -24.797 -11.758 4.457 1 97.75 85 ILE A C 1
ATOM 607 O O . ILE A 1 85 ? -25.359 -10.656 4.453 1 97.75 85 ILE A O 1
ATOM 611 N N . ILE A 1 86 ? -23.562 -11.945 4.059 1 97.56 86 ILE A N 1
ATOM 612 C CA . ILE A 1 86 ? -22.844 -10.867 3.396 1 97.56 86 ILE A CA 1
ATOM 613 C C . ILE A 1 86 ? -22.969 -11.016 1.883 1 97.56 86 ILE A C 1
ATOM 615 O O . ILE A 1 86 ? -22.469 -11.992 1.305 1 97.56 86 ILE A O 1
ATOM 619 N N . GLU A 1 87 ? -23.516 -10.07 1.245 1 96.06 87 GLU A N 1
ATOM 620 C CA . GLU A 1 87 ? -23.766 -10.07 -0.193 1 96.06 87 GLU A CA 1
ATOM 621 C C . GLU A 1 87 ? -22.719 -9.258 -0.941 1 96.06 87 GLU A C 1
ATOM 623 O O . GLU A 1 87 ? -21.859 -8.633 -0.322 1 96.06 87 GLU A O 1
ATOM 628 N N . PRO A 1 88 ? -22.75 -9.367 -2.324 1 92.44 88 PRO A N 1
ATOM 629 C CA . PRO A 1 88 ? -21.812 -8.523 -3.094 1 92.44 88 PRO A CA 1
ATOM 630 C C . PRO A 1 88 ? -21.875 -7.055 -2.688 1 92.44 88 PRO A C 1
ATOM 632 O O . PRO A 1 88 ? -22.953 -6.547 -2.352 1 92.44 88 PRO A O 1
ATOM 635 N N . GLY A 1 89 ? -20.719 -6.398 -2.715 1 90 89 GLY A N 1
ATOM 636 C CA . GLY A 1 89 ? -20.625 -5.023 -2.252 1 90 89 GLY A CA 1
ATOM 637 C C . GLY A 1 89 ? -20.594 -4.902 -0.741 1 90 89 GLY A C 1
ATOM 638 O O . GLY A 1 89 ? -20.797 -3.814 -0.196 1 90 89 GLY A O 1
ATOM 639 N N . GLN A 1 90 ? -20.438 -5.988 -0.028 1 90.56 90 GLN A N 1
ATOM 640 C CA . GLN A 1 90 ? -20.312 -6.066 1.423 1 90.56 90 GLN A CA 1
ATOM 641 C C . GLN A 1 90 ? -21.594 -5.629 2.113 1 90.56 90 GLN A C 1
ATOM 643 O O . GLN A 1 90 ? -21.562 -5.062 3.207 1 90.56 90 GLN A O 1
ATOM 648 N N . ARG A 1 91 ? -22.688 -5.801 1.428 1 92.5 91 ARG A N 1
ATOM 649 C CA . ARG A 1 91 ? -24 -5.57 2.039 1 92.5 91 ARG A CA 1
ATOM 650 C C . ARG A 1 91 ? -24.344 -6.68 3.029 1 92.5 91 ARG A C 1
ATOM 652 O O . ARG A 1 91 ? -24.25 -7.863 2.695 1 92.5 91 ARG A O 1
ATOM 659 N N . CYS A 1 92 ? -24.703 -6.25 4.16 1 94.94 92 CYS A N 1
ATOM 660 C CA . CYS A 1 92 ? -25.016 -7.199 5.223 1 94.94 92 CYS A CA 1
ATOM 661 C C . CYS A 1 92 ? -26.516 -7.289 5.449 1 94.94 92 CYS A C 1
ATOM 663 O O . CYS A 1 92 ? -27.172 -6.273 5.695 1 94.94 92 CYS A O 1
ATOM 665 N N . VAL A 1 93 ? -27.094 -8.523 5.41 1 95.75 93 VAL A N 1
ATOM 666 C CA . VAL A 1 93 ? -28.531 -8.695 5.586 1 95.75 93 VAL A CA 1
ATOM 667 C C . VAL A 1 93 ? -28.812 -9.883 6.504 1 95.75 93 VAL A C 1
ATOM 669 O O . VAL A 1 93 ? -27.969 -10.766 6.656 1 95.75 93 VAL A O 1
ATOM 672 N N . THR A 1 94 ? -30 -9.812 7.09 1 94.38 94 THR A N 1
ATOM 673 C CA . THR A 1 94 ? -30.484 -11 7.789 1 94.38 94 THR A CA 1
ATOM 674 C C . THR A 1 94 ? -30.875 -12.094 6.793 1 94.38 94 THR A C 1
ATOM 676 O O . THR A 1 94 ? -30.953 -11.844 5.59 1 94.38 94 THR A O 1
ATOM 679 N N . PRO A 1 95 ? -31.047 -13.32 7.297 1 93.88 95 PRO A N 1
ATOM 680 C CA . PRO A 1 95 ? -31.469 -14.391 6.395 1 93.88 95 PRO A CA 1
ATOM 681 C C . PRO A 1 95 ? -32.781 -14.062 5.672 1 93.88 95 PRO A C 1
ATOM 683 O O . PRO A 1 95 ? -33 -14.531 4.551 1 93.88 95 PRO A O 1
ATOM 686 N N . ASP A 1 96 ? -33.531 -13.18 6.262 1 93.5 96 ASP A N 1
ATOM 687 C CA . ASP A 1 96 ? -34.812 -12.805 5.641 1 93.5 96 ASP A CA 1
ATOM 688 C C . ASP A 1 96 ? -34.656 -11.562 4.766 1 93.5 96 ASP A C 1
ATOM 690 O O . ASP A 1 96 ? -35.625 -11.062 4.199 1 93.5 96 ASP A O 1
ATOM 694 N N . GLY A 1 97 ? -33.469 -10.992 4.707 1 92.56 97 GLY A N 1
ATOM 695 C CA . GLY A 1 97 ? -33.156 -9.969 3.719 1 92.56 97 GLY A CA 1
ATOM 696 C C . GLY A 1 97 ? -33.156 -8.57 4.305 1 92.56 97 GLY A C 1
ATOM 697 O O . GLY A 1 97 ? -32.906 -7.594 3.586 1 92.56 97 GLY A O 1
ATOM 698 N N 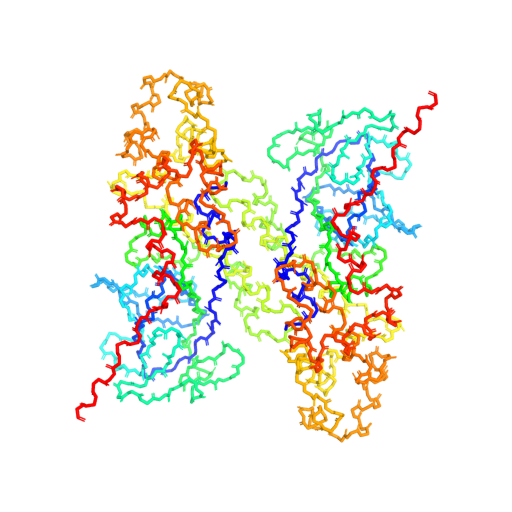. ALA A 1 98 ? -33.406 -8.438 5.641 1 93.56 98 ALA A N 1
ATOM 699 C CA . ALA A 1 98 ? -33.375 -7.117 6.262 1 93.56 98 ALA A CA 1
ATOM 700 C C . ALA A 1 98 ? -31.953 -6.598 6.402 1 93.56 98 ALA A C 1
ATOM 702 O O . ALA A 1 98 ? -31.047 -7.359 6.73 1 93.56 98 ALA A O 1
ATOM 703 N N . PRO A 1 99 ? -31.766 -5.25 6.102 1 92 99 PRO A N 1
ATOM 704 C CA . PRO A 1 99 ? -30.422 -4.695 6.211 1 92 99 PRO A CA 1
ATOM 705 C C . PRO A 1 99 ? -29.875 -4.734 7.641 1 92 99 PRO A C 1
ATOM 707 O O . PRO A 1 99 ? -30.625 -4.484 8.594 1 92 99 PRO A O 1
ATOM 710 N N . LEU A 1 100 ? -28.594 -5.098 7.742 1 90.06 100 LEU A N 1
ATOM 711 C CA . LEU A 1 100 ? -27.953 -5.227 9.047 1 90.06 100 LEU A CA 1
ATOM 712 C C . LEU A 1 100 ? -26.719 -4.328 9.141 1 90.06 100 LEU A C 1
ATOM 714 O O . LEU A 1 100 ? -26.062 -4.273 10.18 1 90.06 100 LEU A O 1
ATOM 718 N N . ASP A 1 101 ? -26.344 -3.596 8.125 1 84.75 101 ASP A N 1
ATOM 719 C CA . ASP A 1 101 ? -25.125 -2.805 8.062 1 84.75 101 ASP A CA 1
ATOM 720 C C . ASP A 1 101 ? -25.031 -1.849 9.25 1 84.75 101 ASP A C 1
ATOM 722 O O . ASP A 1 101 ? -24.062 -1.894 10.016 1 84.75 101 ASP A O 1
ATOM 726 N N . LEU A 1 102 ? -26.031 -1.135 9.43 1 79 102 LEU A N 1
ATOM 727 C CA . LEU A 1 102 ? -26.047 -0.107 10.469 1 79 102 LEU A CA 1
ATOM 728 C C . LEU A 1 102 ? -26.375 -0.707 11.828 1 79 102 LEU A C 1
ATOM 730 O O . LEU A 1 102 ? -25.812 -0.294 12.844 1 79 102 LEU A O 1
ATOM 734 N N . ALA A 1 103 ? -27.172 -1.754 11.836 1 83.56 103 ALA A N 1
ATOM 735 C CA . ALA A 1 103 ? -27.688 -2.312 13.086 1 83.56 103 ALA A CA 1
ATOM 736 C C . ALA A 1 103 ? -26.578 -2.951 13.906 1 83.56 103 ALA A C 1
ATOM 738 O O . ALA A 1 103 ? -26.625 -2.949 15.133 1 83.56 103 ALA A O 1
ATOM 739 N N . LEU A 1 104 ? -25.609 -3.385 13.219 1 90.88 104 LEU A N 1
ATOM 740 C CA . LEU A 1 104 ? -24.547 -4.09 13.938 1 90.88 104 LEU A CA 1
ATOM 741 C C . LEU A 1 104 ? -23.234 -3.326 13.852 1 90.88 104 LEU A C 1
ATOM 743 O O . LEU A 1 104 ? -22.172 -3.881 14.141 1 90.88 104 LEU A O 1
ATOM 747 N N . ALA A 1 105 ? -23.328 -2.096 13.523 1 91.5 105 ALA A N 1
ATOM 748 C CA . ALA A 1 105 ? -22.141 -1.252 13.438 1 91.5 105 ALA A CA 1
ATOM 749 C C . ALA A 1 105 ? -21.781 -0.655 14.797 1 91.5 105 ALA A C 1
ATOM 751 O O . ALA A 1 105 ? -22.656 -0.183 15.523 1 91.5 105 ALA A O 1
ATOM 752 N N . HIS A 1 106 ? -20.562 -0.7 15.242 1 90.38 106 HIS A N 1
ATOM 753 C CA . HIS A 1 106 ? -20.094 -0.157 16.516 1 90.38 106 HIS A CA 1
ATOM 754 C C . HIS A 1 106 ? -19.047 0.925 16.297 1 90.38 106 HIS A C 1
ATOM 756 O O . HIS A 1 106 ? -18.25 1.202 17.203 1 90.38 106 HIS A O 1
ATOM 762 N N . GLY A 1 107 ? -19 1.528 15.203 1 82.06 107 GLY A N 1
ATOM 763 C CA . GLY A 1 107 ? -18 2.525 14.875 1 82.06 107 GLY A CA 1
ATOM 764 C C . GLY A 1 107 ? -17.312 2.264 13.547 1 82.06 107 GLY A C 1
ATOM 765 O O . GLY A 1 107 ? -17.844 1.556 12.695 1 82.06 107 GLY A O 1
ATOM 766 N N . LEU A 1 108 ? -16.125 2.928 13.453 1 79 108 LEU A N 1
ATOM 767 C CA . LEU A 1 108 ? -15.383 2.801 12.203 1 79 108 LEU A CA 1
ATOM 768 C C . LEU A 1 108 ? -14.805 1.396 12.055 1 79 108 LEU A C 1
ATOM 770 O O . LEU A 1 108 ? -14.055 0.934 12.914 1 79 108 LEU A O 1
ATOM 774 N N . ARG A 1 109 ? -15.242 0.72 11.078 1 90 109 ARG A N 1
ATOM 775 C CA . ARG A 1 109 ? -14.734 -0.589 10.68 1 90 109 ARG A CA 1
ATOM 776 C C . ARG A 1 109 ? -14.992 -1.628 11.766 1 90 109 ARG A C 1
ATOM 778 O O . ARG A 1 109 ? -14.203 -2.566 11.93 1 90 109 ARG A O 1
ATOM 785 N N . HIS A 1 110 ? -15.906 -1.4 12.633 1 93.25 110 HIS A N 1
ATOM 786 C CA . HIS A 1 110 ? -16.266 -2.324 13.703 1 93.25 110 HIS A CA 1
ATOM 787 C C . HIS A 1 110 ? -17.703 -2.799 13.562 1 93.25 110 HIS A C 1
ATOM 789 O O . HIS A 1 110 ? -18.625 -1.986 13.562 1 93.25 110 HIS A O 1
ATOM 795 N N . TRP A 1 111 ? -17.828 -4.035 13.375 1 95.62 111 TRP A N 1
ATOM 796 C CA . TRP A 1 111 ? -19.141 -4.625 13.102 1 95.62 111 TRP A CA 1
ATOM 797 C C . TRP A 1 111 ? -19.297 -5.941 13.852 1 95.62 111 TRP A C 1
ATOM 799 O O . TRP A 1 111 ? -18.359 -6.719 13.977 1 95.62 111 TRP A O 1
ATOM 809 N N . GLY A 1 112 ? -20.5 -6.246 14.328 1 96.94 112 GLY A N 1
ATOM 810 C CA . GLY A 1 112 ? -20.797 -7.5 15 1 96.94 112 GLY A CA 1
ATOM 811 C C . GLY A 1 112 ? -22 -7.426 15.914 1 96.94 112 GLY A C 1
ATOM 812 O O . GLY A 1 112 ? -22.609 -6.363 16.047 1 96.94 112 GLY A O 1
ATOM 813 N N . ASN A 1 113 ? -22.391 -8.609 16.531 1 96.62 113 ASN A N 1
ATOM 814 C CA . ASN A 1 113 ? -23.609 -8.641 17.344 1 96.62 113 ASN A CA 1
ATOM 815 C C . ASN A 1 113 ? -23.344 -8.133 18.766 1 96.62 113 ASN A C 1
ATOM 817 O O . ASN A 1 113 ? -24.297 -7.812 19.5 1 96.62 113 ASN A O 1
ATOM 821 N N . ASP A 1 114 ? -22.031 -8.039 19.172 1 96.75 114 ASP A N 1
ATOM 822 C CA . ASP A 1 114 ? -21.625 -7.547 20.469 1 96.75 114 ASP A CA 1
ATOM 823 C C . ASP A 1 114 ? -20.234 -6.898 20.406 1 96.75 114 ASP A C 1
ATOM 825 O O . ASP A 1 114 ? -19.234 -7.59 20.234 1 96.75 114 ASP A O 1
ATOM 829 N N . PRO A 1 115 ? -20.156 -5.59 20.609 1 94.56 115 PRO A N 1
ATOM 830 C CA . PRO A 1 115 ? -18.859 -4.918 20.5 1 94.56 115 PRO A CA 1
ATOM 831 C C . PRO A 1 115 ? -17.844 -5.422 21.531 1 94.56 115 PRO A C 1
ATOM 833 O O . PRO A 1 115 ? -16.641 -5.266 21.344 1 94.56 115 PRO A O 1
ATOM 836 N N . ASP A 1 116 ? -18.344 -6.062 22.562 1 95.25 116 ASP A N 1
ATOM 837 C CA . ASP A 1 116 ? -17.469 -6.602 23.609 1 95.25 116 ASP A CA 1
ATOM 838 C C . ASP A 1 116 ? -17.438 -8.125 23.562 1 95.25 116 ASP A C 1
ATOM 840 O O . ASP A 1 116 ? -17.078 -8.773 24.547 1 95.25 116 ASP A O 1
ATOM 844 N N . GLY A 1 117 ? -17.891 -8.703 22.5 1 97.06 117 GLY A N 1
ATOM 845 C CA . GLY A 1 117 ? -17.891 -10.148 22.344 1 97.06 117 GLY A CA 1
ATOM 846 C C . GLY A 1 117 ? -16.5 -10.758 22.422 1 97.06 117 GLY A C 1
ATOM 847 O O . GLY A 1 117 ? -15.523 -10.133 22 1 97.06 117 GLY A O 1
ATOM 848 N N . PRO A 1 118 ? -16.406 -11.961 22.875 1 97.62 118 PRO A N 1
ATOM 849 C CA . PRO A 1 118 ? -15.094 -12.586 23.047 1 97.62 118 PRO A CA 1
ATOM 850 C C . PRO A 1 118 ? -14.469 -13.031 21.734 1 97.62 118 PRO A C 1
ATOM 852 O O . PRO A 1 118 ? -13.258 -13.258 21.656 1 97.62 118 PRO A O 1
ATOM 855 N N . ASP A 1 119 ? -15.297 -13.281 20.719 1 98.12 119 ASP A N 1
ATOM 856 C CA . ASP A 1 119 ? -14.781 -13.695 19.422 1 98.12 119 ASP A CA 1
ATOM 857 C C . ASP A 1 119 ? -14.562 -12.492 18.5 1 98.12 119 ASP A C 1
ATOM 859 O O . ASP A 1 119 ? -15.523 -11.891 18.031 1 98.12 119 ASP A O 1
ATOM 863 N N . THR A 1 120 ? -13.305 -12.148 18.25 1 97.88 120 THR A N 1
ATOM 864 C CA . THR A 1 120 ? -12.992 -11.031 17.359 1 97.88 120 THR A CA 1
ATOM 865 C C . THR A 1 120 ? -12.07 -11.477 16.234 1 97.88 120 THR A C 1
ATOM 867 O O . THR A 1 120 ? -11.164 -12.281 16.453 1 97.88 120 THR A O 1
ATOM 870 N N . MET A 1 121 ? -12.359 -11.016 15.047 1 98.06 121 MET A N 1
ATOM 871 C CA . MET A 1 121 ? -11.586 -11.305 13.844 1 98.06 121 MET A CA 1
ATOM 872 C C . MET A 1 121 ? -11.484 -10.078 12.945 1 98.06 121 MET A C 1
ATOM 874 O O . MET A 1 121 ? -12.445 -9.328 12.805 1 98.06 121 MET A O 1
ATOM 878 N N . ILE A 1 122 ? -10.305 -9.844 12.453 1 97.88 122 ILE A N 1
ATOM 879 C CA . ILE A 1 122 ? -10.156 -8.891 11.359 1 97.88 122 ILE A CA 1
ATOM 880 C C . ILE A 1 122 ? -10.438 -9.586 10.023 1 97.88 122 ILE A C 1
ATOM 882 O O . ILE A 1 122 ? -9.828 -10.609 9.711 1 97.88 122 ILE A O 1
ATOM 886 N N . VAL A 1 123 ? -11.398 -9.094 9.273 1 98.06 123 VAL A N 1
ATOM 887 C CA . VAL A 1 123 ? -11.766 -9.641 7.973 1 98.06 123 VAL A CA 1
ATOM 888 C C . VAL A 1 123 ? -11.43 -8.641 6.875 1 98.06 123 VAL A C 1
ATOM 890 O O . VAL A 1 123 ? -11.906 -7.5 6.895 1 98.06 123 VAL A O 1
ATOM 893 N N . ALA A 1 124 ? -10.602 -9.008 5.965 1 97 124 ALA A N 1
ATOM 894 C CA . ALA A 1 124 ? -10.195 -8.18 4.824 1 97 124 ALA A CA 1
ATOM 895 C C . ALA A 1 124 ? -10.5 -8.883 3.506 1 97 124 ALA A C 1
ATOM 897 O O . ALA A 1 124 ? -10 -9.984 3.252 1 97 124 ALA A O 1
ATOM 898 N N . SER A 1 125 ? -11.297 -8.234 2.631 1 95.88 125 SER A N 1
ATOM 899 C CA . SER A 1 125 ? -11.75 -8.875 1.398 1 95.88 125 SER A CA 1
ATOM 900 C C . SER A 1 125 ? -11.312 -8.078 0.173 1 95.88 125 SER A C 1
ATOM 902 O O . SER A 1 125 ? -11.578 -6.875 0.079 1 95.88 125 SER A O 1
ATOM 904 N N . TYR A 1 126 ? -10.586 -8.719 -0.695 1 93.81 126 TYR A N 1
ATOM 905 C CA . TYR A 1 126 ? -10.266 -8.172 -2.01 1 93.81 126 TYR A CA 1
ATOM 906 C C . TYR A 1 126 ? -11.336 -8.539 -3.027 1 93.81 126 TYR A C 1
ATOM 908 O O . TYR A 1 126 ? -11.469 -9.711 -3.406 1 93.81 126 TYR A O 1
ATOM 916 N N . ALA A 1 127 ? -12.102 -7.539 -3.467 1 91.75 127 ALA A N 1
ATOM 917 C CA . ALA A 1 127 ? -13.227 -7.801 -4.352 1 91.75 127 ALA A CA 1
ATOM 918 C C . ALA A 1 127 ? -12.758 -8.383 -5.684 1 91.75 127 ALA A C 1
ATOM 920 O O . ALA A 1 127 ? -13.383 -9.305 -6.215 1 91.75 127 ALA A O 1
ATOM 921 N N . ASP A 1 128 ? -11.734 -7.875 -6.172 1 89.12 128 ASP A N 1
ATOM 922 C CA . ASP A 1 128 ? -11.172 -8.281 -7.453 1 89.12 128 ASP A CA 1
ATOM 923 C C . ASP A 1 128 ? -9.641 -8.234 -7.426 1 89.12 128 ASP A C 1
ATOM 925 O O . ASP A 1 128 ? -9.062 -7.246 -6.977 1 89.12 128 ASP A O 1
ATOM 929 N N . VAL A 1 129 ? -9.047 -9.297 -7.934 1 88.31 129 VAL A N 1
ATOM 930 C CA . VAL A 1 129 ? -7.59 -9.352 -7.934 1 88.31 129 VAL A CA 1
ATOM 931 C C . VAL A 1 129 ? -7.07 -9.281 -9.367 1 88.31 129 VAL A C 1
ATOM 933 O O . VAL A 1 129 ? -5.863 -9.375 -9.602 1 88.31 129 VAL A O 1
ATOM 936 N N . GLY A 1 130 ? -7.961 -9.133 -10.328 1 87.31 130 GLY A N 1
ATOM 937 C CA . GLY A 1 130 ? -7.574 -9.117 -11.727 1 87.31 130 GLY A CA 1
ATOM 938 C C . GLY A 1 130 ? -7.172 -10.492 -12.242 1 87.31 130 GLY A C 1
ATOM 939 O O . GLY A 1 130 ? -7.215 -11.477 -11.508 1 87.31 130 GLY A O 1
ATOM 940 N N . SER A 1 131 ? -6.844 -10.492 -13.57 1 88.81 131 SER A N 1
ATOM 941 C CA . SER A 1 131 ? -6.457 -11.75 -14.195 1 88.81 131 SER A CA 1
ATOM 942 C C . SER A 1 131 ? -5.082 -12.211 -13.719 1 88.81 131 SER A C 1
ATOM 944 O O . SER A 1 131 ? -4.844 -13.406 -13.547 1 88.81 131 SER A O 1
ATOM 946 N N . VAL A 1 132 ? -4.191 -11.281 -13.484 1 88.44 132 VAL A N 1
ATOM 947 C CA . VAL A 1 132 ? -2.85 -11.617 -13.016 1 88.44 132 VAL A CA 1
ATOM 948 C C . VAL A 1 132 ? -2.916 -12.125 -11.578 1 88.44 132 VAL A C 1
ATOM 950 O O . VAL A 1 132 ? -2.201 -13.062 -11.211 1 88.44 132 VAL A O 1
ATOM 953 N N . GLY A 1 133 ? -3.775 -11.539 -10.789 1 89.44 133 GLY A N 1
ATOM 954 C CA . GLY A 1 133 ? -3.949 -11.992 -9.414 1 89.44 133 GLY A CA 1
ATOM 955 C C . GLY A 1 133 ? -4.473 -13.414 -9.312 1 89.44 133 GLY A C 1
ATOM 956 O O . GLY A 1 133 ? -4.211 -14.109 -8.336 1 89.44 133 GLY A O 1
ATOM 957 N N . ARG A 1 134 ? -5.129 -13.844 -10.344 1 89.69 134 ARG A N 1
ATOM 958 C CA . ARG A 1 134 ? -5.695 -15.188 -10.359 1 89.69 134 ARG A CA 1
ATOM 959 C C . ARG A 1 134 ? -4.598 -16.234 -10.438 1 89.69 134 ARG A C 1
ATOM 961 O O . ARG A 1 134 ? -4.785 -17.375 -9.992 1 89.69 134 ARG A O 1
ATOM 968 N N . PHE A 1 135 ? -3.445 -15.836 -10.953 1 89.56 135 PHE A N 1
ATOM 969 C CA . PHE A 1 135 ? -2.303 -16.734 -10.906 1 89.56 135 PHE A CA 1
ATOM 970 C C . PHE A 1 135 ? -1.966 -17.109 -9.469 1 89.56 135 PHE A C 1
ATOM 972 O O . PHE A 1 135 ? -1.528 -18.234 -9.203 1 89.56 135 PHE A O 1
ATOM 979 N N . VAL A 1 136 ? -2.238 -16.219 -8.594 1 90.88 136 VAL A N 1
ATOM 980 C CA . VAL A 1 136 ? -1.892 -16.438 -7.191 1 90.88 136 VAL A CA 1
ATOM 981 C C . VAL A 1 136 ? -3.041 -17.141 -6.473 1 90.88 136 VAL A C 1
ATOM 983 O O . VAL A 1 136 ? -2.834 -18.156 -5.805 1 90.88 136 VAL A O 1
ATOM 986 N N . THR A 1 137 ? -4.258 -16.672 -6.672 1 91.56 137 THR A N 1
ATOM 987 C CA . THR A 1 137 ? -5.379 -17.234 -5.934 1 91.56 137 THR A CA 1
ATOM 988 C C . THR A 1 137 ? -5.66 -18.672 -6.383 1 91.56 137 THR A C 1
ATOM 990 O O . THR A 1 137 ? -6.09 -19.5 -5.582 1 91.56 137 THR A O 1
ATOM 993 N N . ASP A 1 138 ? -5.328 -18.984 -7.621 1 89.38 138 ASP A N 1
ATOM 994 C CA . ASP A 1 138 ? -5.625 -20.297 -8.172 1 89.38 138 ASP A CA 1
ATOM 995 C C . ASP A 1 138 ? -4.727 -21.375 -7.562 1 89.38 138 ASP A C 1
ATOM 997 O O . ASP A 1 138 ? -5.012 -22.562 -7.676 1 89.38 138 ASP A O 1
ATOM 1001 N N . VAL A 1 139 ? -3.68 -20.984 -6.984 1 89.81 139 VAL A N 1
ATOM 1002 C CA . VAL A 1 139 ? -2.787 -21.953 -6.371 1 89.81 139 VAL A CA 1
ATOM 1003 C C . VAL A 1 139 ? -3.289 -22.312 -4.969 1 89.81 139 VAL A C 1
ATOM 1005 O O . VAL A 1 139 ? -2.844 -23.297 -4.371 1 89.81 139 VAL A O 1
ATOM 1008 N N . LEU A 1 140 ? -4.156 -21.516 -4.422 1 92.94 140 LEU A N 1
ATOM 1009 C CA . LEU A 1 140 ? -4.676 -21.719 -3.072 1 92.94 140 LEU A CA 1
ATOM 1010 C C . LEU A 1 140 ? -5.855 -22.688 -3.08 1 92.94 140 LEU A C 1
ATOM 1012 O O . LEU A 1 140 ? -6.605 -22.75 -4.059 1 92.94 140 LEU A O 1
ATOM 1016 N N . PRO A 1 141 ? -5.973 -23.5 -2.041 1 94.44 141 PRO A N 1
ATOM 1017 C CA . PRO A 1 141 ? -7.234 -24.219 -1.867 1 94.44 141 PRO A CA 1
ATOM 1018 C C . PRO A 1 141 ? -8.406 -23.297 -1.553 1 94.44 141 PRO A C 1
ATOM 1020 O O . PRO A 1 141 ? -8.234 -22.078 -1.494 1 94.44 141 PRO A O 1
ATOM 1023 N N . ASP A 1 142 ? -9.578 -23.906 -1.392 1 96.19 142 ASP A N 1
ATOM 1024 C CA . ASP A 1 142 ? -10.75 -23.094 -1.049 1 96.19 142 ASP A CA 1
ATOM 1025 C C . ASP A 1 142 ? -10.508 -22.312 0.232 1 96.19 142 ASP A C 1
ATOM 1027 O O . ASP A 1 142 ? -10.914 -21.141 0.335 1 96.19 142 ASP A O 1
ATOM 1031 N N . ALA A 1 143 ? -9.867 -22.938 1.212 1 97.5 143 ALA A N 1
ATOM 1032 C CA . ALA A 1 143 ? -9.438 -22.281 2.441 1 97.5 143 ALA A CA 1
ATOM 1033 C C . ALA A 1 143 ? -8.055 -22.75 2.871 1 97.5 143 ALA A C 1
ATOM 1035 O O . ALA A 1 143 ? -7.797 -23.953 2.926 1 97.5 143 ALA A O 1
ATOM 1036 N N . ALA A 1 144 ? -7.168 -21.844 3.07 1 96.94 144 ALA A N 1
ATOM 1037 C CA . ALA A 1 144 ? -5.844 -22.094 3.627 1 96.94 144 ALA A CA 1
ATOM 1038 C C . ALA A 1 144 ? -5.711 -21.5 5.027 1 96.94 144 ALA A C 1
ATOM 1040 O O . ALA A 1 144 ? -5.809 -20.297 5.203 1 96.94 144 ALA A O 1
ATOM 1041 N N . VAL A 1 145 ? -5.465 -22.344 6.023 1 98.06 145 VAL A N 1
ATOM 1042 C CA . VAL A 1 145 ? -5.383 -21.859 7.398 1 98.06 145 VAL A CA 1
ATOM 1043 C C . VAL A 1 145 ? -3.939 -21.953 7.891 1 98.06 145 VAL A C 1
ATOM 1045 O O . VAL A 1 145 ? -3.314 -23.016 7.801 1 98.06 145 VAL A O 1
ATOM 1048 N N . LEU A 1 146 ? -3.43 -20.875 8.305 1 98.06 146 LEU A N 1
ATOM 1049 C CA . LEU A 1 146 ? -2.127 -20.797 8.953 1 98.06 146 LEU A CA 1
ATOM 1050 C C . LEU A 1 146 ? -2.285 -20.688 10.469 1 98.06 146 LEU A C 1
ATOM 1052 O O . LEU A 1 146 ? -2.9 -19.75 10.969 1 98.06 146 LEU A O 1
ATOM 1056 N N . PRO A 1 147 ? -1.73 -21.641 11.18 1 97.38 147 PRO A N 1
ATOM 1057 C CA . PRO A 1 147 ? -1.854 -21.578 12.633 1 97.38 147 PRO A CA 1
ATOM 1058 C C . PRO A 1 147 ? -1.08 -20.422 13.242 1 97.38 147 PRO A C 1
ATOM 1060 O O . PRO A 1 147 ? -0.165 -19.891 12.617 1 97.38 147 PRO A O 1
ATOM 1063 N N . ALA A 1 148 ? -1.479 -20.109 14.484 1 95.94 148 ALA A N 1
ATOM 1064 C CA . ALA A 1 148 ? -0.759 -19.078 15.234 1 95.94 148 ALA A CA 1
ATOM 1065 C C . ALA A 1 148 ? 0.741 -19.359 15.25 1 95.94 148 ALA A C 1
ATOM 1067 O O . ALA A 1 148 ? 1.165 -20.5 15.445 1 95.94 148 ALA A O 1
ATOM 1068 N N . GLY A 1 149 ? 1.533 -18.375 14.961 1 93.81 149 GLY A N 1
ATOM 1069 C CA . GLY A 1 149 ? 2.979 -18.547 14.969 1 93.81 149 GLY A CA 1
ATOM 1070 C C . GLY A 1 149 ? 3.561 -18.766 13.586 1 93.81 149 GLY A C 1
ATOM 1071 O O . GLY A 1 149 ? 4.773 -18.656 13.391 1 93.81 149 GLY A O 1
ATOM 1072 N N . ALA A 1 150 ? 2.666 -19.109 12.648 1 95.5 150 ALA A N 1
ATOM 1073 C CA . ALA A 1 150 ? 3.156 -19.281 11.281 1 95.5 150 ALA A CA 1
ATOM 1074 C C . ALA A 1 150 ? 3.625 -17.953 10.695 1 95.5 150 ALA A C 1
ATOM 1076 O O . ALA A 1 150 ? 4.547 -17.922 9.875 1 95.5 150 ALA A O 1
ATOM 1077 N N . LEU A 1 151 ? 2.973 -16.906 11.039 1 94.81 151 LEU A N 1
ATOM 1078 C CA . LEU A 1 151 ? 3.414 -15.547 10.703 1 94.81 151 LEU A CA 1
ATOM 1079 C C . LEU A 1 151 ? 4.09 -14.883 11.898 1 94.81 151 LEU A C 1
ATOM 1081 O O . LEU A 1 151 ? 3.941 -15.344 13.031 1 94.81 151 LEU A O 1
ATOM 1085 N N . ASP A 1 152 ? 4.832 -13.891 11.609 1 93 152 ASP A N 1
ATOM 1086 C CA . ASP A 1 152 ? 5.387 -13.07 12.688 1 93 152 ASP A CA 1
ATOM 1087 C C . ASP A 1 152 ? 4.277 -12.508 13.57 1 93 152 ASP A C 1
ATOM 1089 O O . ASP A 1 152 ? 3.453 -11.711 13.109 1 93 152 ASP A O 1
ATOM 1093 N N . PRO A 1 153 ? 4.266 -12.891 14.844 1 92.75 153 PRO A N 1
ATOM 1094 C CA . PRO A 1 153 ? 3.189 -12.43 15.727 1 92.75 153 PRO A CA 1
ATOM 1095 C C . PRO A 1 153 ? 3.143 -10.914 15.859 1 92.75 153 PRO A C 1
ATOM 1097 O O . PRO A 1 153 ? 2.068 -10.336 16.062 1 92.75 153 PRO A O 1
ATOM 1100 N N . ALA A 1 154 ? 4.262 -10.281 15.703 1 92.75 154 ALA A N 1
ATOM 1101 C CA . ALA A 1 154 ? 4.309 -8.828 15.82 1 92.75 154 ALA A CA 1
ATOM 1102 C C . ALA A 1 154 ? 3.533 -8.164 14.695 1 92.75 154 ALA A C 1
ATOM 1104 O O . ALA A 1 154 ? 2.928 -7.102 14.883 1 92.75 154 ALA A O 1
ATOM 1105 N N . LEU A 1 155 ? 3.564 -8.766 13.562 1 93.94 155 LEU A N 1
ATOM 1106 C CA . LEU A 1 155 ? 2.826 -8.242 12.422 1 93.94 155 LEU A CA 1
ATOM 1107 C C . LEU A 1 155 ? 1.322 -8.32 12.664 1 93.94 155 LEU A C 1
ATOM 1109 O O . LEU A 1 155 ? 0.601 -7.344 12.445 1 93.94 155 LEU A O 1
ATOM 1113 N N . VAL A 1 156 ? 0.876 -9.391 13.156 1 93.69 156 VAL A N 1
ATOM 1114 C CA . VAL A 1 156 ? -0.536 -9.609 13.453 1 93.69 156 VAL A CA 1
ATOM 1115 C C . VAL A 1 156 ? -0.982 -8.68 14.578 1 93.69 156 VAL A C 1
ATOM 1117 O O . VAL A 1 156 ? -2.047 -8.062 14.492 1 93.69 156 VAL A O 1
ATOM 1120 N N . ALA A 1 157 ? -0.156 -8.539 15.547 1 94.25 157 ALA A N 1
ATOM 1121 C CA . ALA A 1 157 ? -0.465 -7.656 16.672 1 94.25 157 ALA A CA 1
ATOM 1122 C C . ALA A 1 157 ? -0.544 -6.203 16.219 1 94.25 157 ALA A C 1
ATOM 1124 O O . ALA A 1 157 ? -1.388 -5.441 16.703 1 94.25 157 ALA A O 1
ATOM 1125 N N . HIS A 1 158 ? 0.378 -5.852 15.352 1 95.12 158 HIS A N 1
ATOM 1126 C CA . HIS A 1 158 ? 0.362 -4.492 14.828 1 95.12 158 HIS A CA 1
ATOM 1127 C C . HIS A 1 158 ? -0.95 -4.199 14.109 1 95.12 158 HIS A C 1
ATOM 1129 O O . HIS A 1 158 ? -1.538 -3.131 14.289 1 95.12 158 HIS A O 1
ATOM 1135 N N . LEU A 1 159 ? -1.393 -5.125 13.305 1 95 159 LEU A N 1
ATOM 1136 C CA . LEU A 1 159 ? -2.656 -5 12.586 1 95 159 LEU A CA 1
ATOM 1137 C C . LEU A 1 159 ? -3.824 -4.875 13.562 1 95 159 LEU A C 1
ATOM 1139 O O . LEU A 1 159 ? -4.688 -4.012 13.391 1 95 159 LEU A O 1
ATOM 1143 N N . ALA A 1 160 ? -3.824 -5.66 14.602 1 93.75 160 ALA A N 1
ATOM 1144 C CA . ALA A 1 160 ? -4.883 -5.645 15.609 1 93.75 160 ALA A CA 1
ATOM 1145 C C . ALA A 1 160 ? -4.914 -4.309 16.344 1 93.75 160 ALA A C 1
ATOM 1147 O O . ALA A 1 160 ? -5.988 -3.748 16.578 1 93.75 160 ALA A O 1
ATOM 1148 N N . ARG A 1 161 ? -3.768 -3.811 16.641 1 93.56 161 ARG A N 1
ATOM 1149 C CA . ARG A 1 161 ? -3.693 -2.518 17.312 1 93.56 161 ARG A CA 1
ATOM 1150 C C . ARG A 1 161 ? -4.16 -1.395 16.391 1 93.56 161 ARG A C 1
ATOM 1152 O O . ARG A 1 161 ? -4.887 -0.497 16.812 1 93.56 161 ARG A O 1
ATOM 1159 N N . GLU A 1 162 ? -3.775 -1.486 15.172 1 94.56 162 GLU A N 1
ATOM 1160 C CA . GLU A 1 162 ? -4.059 -0.402 14.242 1 94.56 162 GLU A CA 1
ATOM 1161 C C . GLU A 1 162 ? -5.559 -0.285 13.969 1 94.56 162 GLU A C 1
ATOM 1163 O O . GLU A 1 162 ? -6.094 0.821 13.898 1 94.56 162 GLU A O 1
ATOM 1168 N N . ILE A 1 163 ? -6.211 -1.398 13.773 1 93.56 163 ILE A N 1
ATOM 1169 C CA . ILE A 1 163 ? -7.621 -1.35 13.398 1 93.56 163 ILE A CA 1
ATOM 1170 C C . ILE A 1 163 ? -8.438 -0.757 14.539 1 93.56 163 ILE A C 1
ATOM 1172 O O . ILE A 1 163 ? -9.547 -0.25 14.328 1 93.56 163 ILE A O 1
ATOM 1176 N N . ALA A 1 164 ? -7.934 -0.784 15.773 1 87.62 164 ALA A N 1
ATOM 1177 C CA . ALA A 1 164 ? -8.633 -0.278 16.953 1 87.62 164 ALA A CA 1
ATOM 1178 C C . ALA A 1 164 ? -8.328 1.2 17.172 1 87.62 164 ALA A C 1
ATOM 1180 O O . ALA A 1 164 ? -8.914 1.834 18.062 1 87.62 164 ALA A O 1
ATOM 1181 N N . ARG A 1 165 ? -7.441 1.725 16.344 1 83.56 165 ARG A N 1
ATOM 1182 C CA . ARG A 1 165 ? -7.016 3.107 16.547 1 83.56 165 ARG A CA 1
ATOM 1183 C C . ARG A 1 165 ? -7.836 4.059 15.672 1 83.56 165 ARG A C 1
ATOM 1185 O O . ARG A 1 165 ? -8.375 3.65 14.641 1 83.56 165 ARG A O 1
ATOM 1192 N N . ASP A 1 166 ? -7.996 5.172 16.219 1 79.19 166 ASP A N 1
ATOM 1193 C CA . ASP A 1 166 ? -8.516 6.305 15.469 1 79.19 166 ASP A CA 1
ATOM 1194 C C . ASP A 1 166 ? -7.477 7.414 15.352 1 79.19 166 ASP A C 1
ATOM 1196 O O . ASP A 1 166 ? -7.613 8.469 15.977 1 79.19 166 ASP A O 1
ATOM 1200 N N . ASP A 1 167 ? -6.375 7.102 14.625 1 82.94 167 ASP A N 1
ATOM 1201 C CA . ASP A 1 167 ? -5.227 7.996 14.523 1 82.94 167 ASP A CA 1
ATOM 1202 C C . ASP A 1 167 ? -5.012 8.453 13.078 1 82.94 167 ASP A C 1
ATOM 1204 O O . ASP A 1 167 ? -5.633 7.918 12.156 1 82.94 167 ASP A O 1
ATOM 1208 N N . LEU A 1 168 ? -4.176 9.438 12.977 1 84.69 168 LEU A N 1
ATOM 1209 C CA . LEU A 1 168 ? -3.789 9.93 11.664 1 84.69 168 LEU A CA 1
ATOM 1210 C C . LEU A 1 168 ? -3.18 8.812 10.82 1 84.69 168 LEU A C 1
ATOM 1212 O O . LEU A 1 168 ? -2.383 8.016 11.32 1 84.69 168 LEU A O 1
ATOM 1216 N N . GLY A 1 169 ? -3.684 8.734 9.625 1 88.81 169 GLY A N 1
ATOM 1217 C CA . GLY A 1 169 ? -3.109 7.777 8.695 1 88.81 169 GLY A CA 1
ATOM 1218 C C . GLY A 1 169 ? -3.58 6.355 8.945 1 88.81 169 GLY A C 1
ATOM 1219 O O . GLY A 1 169 ? -3.059 5.41 8.344 1 88.81 169 GLY A O 1
ATOM 1220 N N . GLN A 1 170 ? -4.531 6.172 9.789 1 88.19 170 GLN A N 1
ATOM 1221 C CA . GLN A 1 170 ? -4.973 4.84 10.195 1 88.19 170 GLN A CA 1
ATOM 1222 C C . GLN A 1 170 ? -5.391 4.008 8.984 1 88.19 170 GLN A C 1
ATOM 1224 O O . GLN A 1 170 ? -4.977 2.855 8.844 1 88.19 170 GLN A O 1
ATOM 1229 N N . SER A 1 171 ? -6.18 4.555 8.117 1 87 171 SER A N 1
ATOM 1230 C CA . SER A 1 171 ? -6.719 3.795 6.996 1 87 171 SER A CA 1
ATOM 1231 C C . SER A 1 171 ? -5.602 3.295 6.086 1 87 171 SER A C 1
ATOM 1233 O O . SER A 1 171 ? -5.602 2.131 5.676 1 87 171 SER A O 1
ATOM 1235 N N . VAL A 1 172 ? -4.68 4.117 5.809 1 89.88 172 VAL A N 1
ATOM 1236 C CA . VAL A 1 172 ? -3.598 3.746 4.902 1 89.88 172 VAL A CA 1
ATOM 1237 C C . VAL A 1 172 ? -2.697 2.707 5.57 1 89.88 172 VAL A C 1
ATOM 1239 O O . VAL A 1 172 ? -2.295 1.729 4.938 1 89.88 172 VAL A O 1
ATOM 1242 N N . VAL A 1 173 ? -2.387 2.908 6.824 1 93.88 173 VAL A N 1
ATOM 1243 C CA . VAL A 1 173 ? -1.56 1.947 7.547 1 93.88 173 VAL A CA 1
ATOM 1244 C C . VAL A 1 173 ? -2.256 0.589 7.578 1 93.88 173 VAL A C 1
ATOM 1246 O O . VAL A 1 173 ? -1.629 -0.443 7.328 1 93.88 173 VAL A O 1
ATOM 1249 N N . LEU A 1 174 ? -3.484 0.647 7.863 1 92.88 174 LEU A N 1
ATOM 1250 C CA . LEU A 1 174 ? -4.266 -0.584 7.902 1 92.88 174 LEU A CA 1
ATOM 1251 C C . LEU A 1 174 ? -4.223 -1.296 6.555 1 92.88 174 LEU A C 1
ATOM 1253 O O . LEU A 1 174 ? -3.951 -2.498 6.492 1 92.88 174 LEU A O 1
ATOM 1257 N N . ASP A 1 175 ? -4.434 -0.596 5.508 1 92.19 175 ASP A N 1
ATOM 1258 C CA . ASP A 1 175 ? -4.398 -1.167 4.164 1 92.19 175 ASP A CA 1
ATOM 1259 C C . ASP A 1 175 ? -3.041 -1.803 3.871 1 92.19 175 ASP A C 1
ATOM 1261 O O . ASP A 1 175 ? -2.971 -2.91 3.334 1 92.19 175 ASP A O 1
ATOM 1265 N N . ARG A 1 176 ? -1.981 -1.073 4.219 1 94.5 176 ARG A N 1
ATOM 1266 C CA . ARG A 1 176 ? -0.638 -1.586 3.975 1 94.5 176 ARG A CA 1
ATOM 1267 C C . ARG A 1 176 ? -0.375 -2.846 4.793 1 94.5 176 ARG A C 1
ATOM 1269 O O . ARG A 1 176 ? 0.193 -3.814 4.285 1 94.5 176 ARG A O 1
ATOM 1276 N N . LEU A 1 177 ? -0.785 -2.814 6.016 1 96.19 177 LEU A N 1
ATOM 1277 C CA . LEU A 1 177 ? -0.56 -3.963 6.887 1 96.19 177 LEU A CA 1
ATOM 1278 C C . LEU A 1 177 ? -1.337 -5.18 6.395 1 96.19 177 LEU A C 1
ATOM 1280 O O . LEU A 1 177 ? -0.822 -6.301 6.418 1 96.19 177 LEU A O 1
ATOM 1284 N N . VAL A 1 178 ? -2.504 -4.973 5.945 1 95.94 178 VAL A N 1
ATOM 1285 C CA . VAL A 1 178 ? -3.316 -6.059 5.414 1 95.94 178 VAL A CA 1
ATOM 1286 C C . VAL A 1 178 ? -2.625 -6.672 4.195 1 95.94 178 VAL A C 1
ATOM 1288 O O . VAL A 1 178 ? -2.551 -7.895 4.066 1 95.94 178 VAL A O 1
ATOM 1291 N N . ASP A 1 179 ? -2.146 -5.879 3.336 1 94.56 179 ASP A N 1
ATOM 1292 C CA . ASP A 1 179 ? -1.409 -6.363 2.174 1 94.56 179 ASP A CA 1
ATOM 1293 C C . ASP A 1 179 ? -0.219 -7.223 2.598 1 94.56 179 ASP A C 1
ATOM 1295 O O . ASP A 1 179 ? 0.003 -8.305 2.045 1 94.56 179 ASP A O 1
ATOM 1299 N N . VAL A 1 180 ? 0.539 -6.734 3.555 1 96.12 180 VAL A N 1
ATOM 1300 C CA . VAL A 1 180 ? 1.725 -7.445 4.023 1 96.12 180 VAL A CA 1
ATOM 1301 C C . VAL A 1 180 ? 1.32 -8.797 4.609 1 96.12 180 VAL A C 1
ATOM 1303 O O . VAL A 1 180 ? 1.915 -9.828 4.281 1 96.12 180 VAL A O 1
ATOM 1306 N N . VAL A 1 181 ? 0.294 -8.789 5.418 1 96.81 181 VAL A N 1
ATOM 1307 C CA . VAL A 1 181 ? -0.179 -10.023 6.031 1 96.81 181 VAL A CA 1
ATOM 1308 C C . VAL A 1 181 ? -0.635 -11 4.949 1 96.81 181 VAL A C 1
ATOM 1310 O O . VAL A 1 181 ? -0.353 -12.195 5.023 1 96.81 181 VAL A O 1
ATOM 1313 N N . THR A 1 182 ? -1.319 -10.492 3.963 1 95.62 182 THR A N 1
ATOM 1314 C CA . THR A 1 182 ? -1.821 -11.328 2.875 1 95.62 182 THR A CA 1
ATOM 1315 C C . THR A 1 182 ? -0.67 -11.992 2.131 1 95.62 182 THR A C 1
ATOM 1317 O O . THR A 1 182 ? -0.66 -13.219 1.961 1 95.62 182 THR A O 1
ATOM 1320 N N . ILE A 1 183 ? 0.305 -11.258 1.755 1 94.56 183 ILE A N 1
ATOM 1321 C CA . ILE A 1 183 ? 1.431 -11.781 0.992 1 94.56 183 ILE A CA 1
ATOM 1322 C C . ILE A 1 183 ? 2.207 -12.781 1.844 1 94.56 183 ILE A C 1
ATOM 1324 O O . ILE A 1 183 ? 2.539 -13.875 1.381 1 94.56 183 ILE A O 1
ATOM 1328 N N . GLU A 1 184 ? 2.494 -12.422 3.076 1 95.62 184 GLU A N 1
ATOM 1329 C CA . GLU A 1 184 ? 3.238 -13.32 3.959 1 95.62 184 GLU A CA 1
ATOM 1330 C C . GLU A 1 184 ? 2.486 -14.625 4.18 1 95.62 184 GLU A C 1
ATOM 1332 O O . GLU A 1 184 ? 3.102 -15.688 4.289 1 95.62 184 GLU A O 1
ATOM 1337 N N . SER A 1 185 ? 1.18 -14.523 4.27 1 96.5 185 SER A N 1
ATOM 1338 C CA . SER A 1 185 ? 0.367 -15.727 4.422 1 96.5 185 SER A CA 1
ATOM 1339 C C . SER A 1 185 ? 0.49 -16.641 3.203 1 96.5 185 SER A C 1
ATOM 1341 O O . SER A 1 185 ? 0.662 -17.844 3.342 1 96.5 185 SER A O 1
ATOM 1343 N N . ILE A 1 186 ? 0.426 -16.047 2.066 1 94.12 186 ILE A N 1
ATOM 1344 C CA . ILE A 1 186 ? 0.509 -16.812 0.831 1 94.12 186 ILE A CA 1
ATOM 1345 C C . ILE A 1 186 ? 1.896 -17.438 0.708 1 94.12 186 ILE A C 1
ATOM 1347 O O . ILE A 1 186 ? 2.02 -18.625 0.404 1 94.12 186 ILE A O 1
ATOM 1351 N N . ARG A 1 187 ? 2.977 -16.656 0.997 1 91.75 187 ARG A N 1
ATOM 1352 C CA . ARG A 1 187 ? 4.34 -17.172 0.979 1 91.75 187 ARG A CA 1
ATOM 1353 C C . ARG A 1 187 ? 4.48 -18.391 1.9 1 91.75 187 ARG A C 1
ATOM 1355 O O . ARG A 1 187 ? 4.996 -19.422 1.492 1 91.75 187 ARG A O 1
ATOM 1362 N N . THR A 1 188 ? 3.994 -18.172 3.105 1 94.38 188 THR A N 1
ATOM 1363 C CA . THR A 1 188 ? 4.148 -19.188 4.141 1 94.38 188 THR A CA 1
ATOM 1364 C C . THR A 1 188 ? 3.371 -20.453 3.781 1 94.38 188 THR A C 1
ATOM 1366 O O . THR A 1 188 ? 3.893 -21.562 3.9 1 94.38 188 THR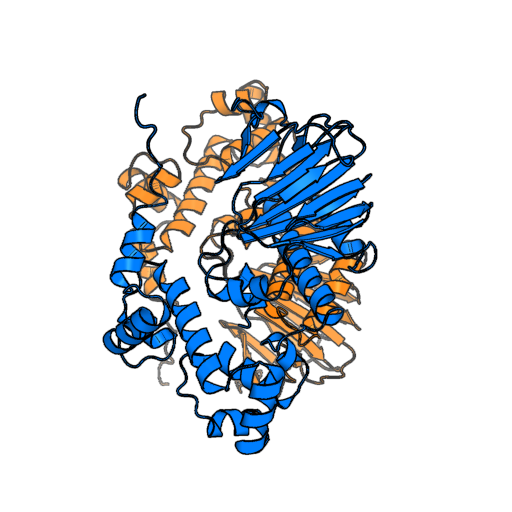 A O 1
ATOM 1369 N N . TRP A 1 189 ? 2.199 -20.281 3.312 1 94.31 189 TRP A N 1
ATOM 1370 C CA . TRP A 1 189 ? 1.371 -21.438 2.967 1 94.31 189 TRP A CA 1
ATOM 1371 C C . TRP A 1 189 ? 1.979 -22.203 1.803 1 94.31 189 TRP A C 1
ATOM 1373 O O . TRP A 1 189 ? 2.107 -23.438 1.865 1 94.31 189 TRP A O 1
ATOM 1383 N N . THR A 1 190 ? 2.326 -21.516 0.762 1 90.06 190 THR A N 1
ATOM 1384 C CA . THR A 1 190 ? 2.828 -22.156 -0.442 1 90.06 190 THR A CA 1
ATOM 1385 C C . THR A 1 190 ? 4.156 -22.859 -0.162 1 90.06 190 THR A C 1
ATOM 1387 O O . THR A 1 190 ? 4.449 -23.906 -0.752 1 90.06 190 THR A O 1
ATOM 1390 N N . ALA A 1 191 ? 4.945 -22.312 0.709 1 88.62 191 ALA A N 1
ATOM 1391 C CA . ALA A 1 191 ? 6.199 -22.953 1.089 1 88.62 191 ALA A CA 1
ATOM 1392 C C . ALA A 1 191 ? 5.949 -24.266 1.834 1 88.62 191 ALA A C 1
ATOM 1394 O O . ALA A 1 191 ? 6.68 -25.234 1.656 1 88.62 191 ALA A O 1
ATOM 1395 N N . ALA A 1 192 ? 4.891 -24.281 2.617 1 91 192 ALA A N 1
ATOM 1396 C CA . ALA A 1 192 ? 4.598 -25.438 3.459 1 91 192 ALA A CA 1
ATOM 1397 C C . ALA A 1 192 ? 3.77 -26.469 2.699 1 91 192 ALA A C 1
ATOM 1399 O O . ALA A 1 192 ? 3.678 -27.625 3.115 1 91 192 ALA A O 1
ATOM 1400 N N . HIS A 1 193 ? 3.16 -26.047 1.614 1 88.25 193 HIS A N 1
ATOM 1401 C CA . HIS A 1 193 ? 2.268 -26.922 0.87 1 88.25 193 HIS A CA 1
ATOM 1402 C C . HIS A 1 193 ? 2.607 -26.922 -0.617 1 88.25 193 HIS A C 1
ATOM 1404 O O . HIS A 1 193 ? 1.866 -26.359 -1.427 1 88.25 193 HIS A O 1
ATOM 1410 N N . PRO A 1 194 ? 3.59 -27.609 -0.954 1 78.44 194 PRO A N 1
ATOM 1411 C CA . PRO A 1 194 ? 3.875 -27.672 -2.389 1 78.44 194 PRO A CA 1
ATOM 1412 C C . PRO A 1 194 ? 2.697 -28.219 -3.199 1 78.44 194 PRO A C 1
ATOM 1414 O O . PRO A 1 194 ? 1.979 -29.094 -2.736 1 78.44 194 PRO A O 1
ATOM 1417 N N . PRO A 1 195 ? 2.402 -27.516 -4.281 1 74.81 195 PRO A N 1
ATOM 1418 C CA . PRO A 1 195 ? 1.219 -27.906 -5.055 1 74.81 195 PRO A CA 1
ATOM 1419 C C . PRO A 1 195 ? 1.271 -29.359 -5.535 1 74.81 195 PRO A C 1
ATOM 1421 O O . PRO A 1 195 ? 2.352 -29.875 -5.828 1 74.81 195 PRO A O 1
ATOM 1424 N N . ALA A 1 196 ? 0.049 -29.922 -5.5 1 75.69 196 ALA A N 1
ATOM 1425 C CA . ALA A 1 196 ? -0.068 -31.281 -6.012 1 75.69 196 ALA A CA 1
ATOM 1426 C C . ALA A 1 196 ? 0.199 -31.328 -7.512 1 75.69 196 ALA A C 1
ATOM 1428 O O . ALA A 1 196 ? 0.699 -32.344 -8.031 1 75.69 196 ALA A O 1
ATOM 1429 N N . ARG A 1 197 ? -0.168 -30.297 -8.188 1 84.31 197 ARG A N 1
ATOM 1430 C CA . ARG A 1 197 ? 0.088 -30.141 -9.609 1 84.31 197 ARG A CA 1
ATOM 1431 C C . ARG A 1 197 ? 1.071 -29 -9.859 1 84.31 197 ARG A C 1
ATOM 1433 O O . ARG A 1 197 ? 1.138 -28.047 -9.086 1 84.31 197 ARG A O 1
ATOM 1440 N N . PRO A 1 198 ? 1.804 -29.234 -10.898 1 89.69 198 PRO A N 1
ATOM 1441 C CA . PRO A 1 198 ? 2.771 -28.172 -11.203 1 89.69 198 PRO A CA 1
ATOM 1442 C C . PRO A 1 198 ? 2.109 -26.812 -11.445 1 89.69 198 PRO A C 1
ATOM 1444 O O . PRO A 1 198 ? 1.059 -26.75 -12.086 1 89.69 198 PRO A O 1
ATOM 1447 N N . THR A 1 199 ? 2.617 -25.859 -10.797 1 90.12 199 THR A N 1
ATOM 1448 C CA . THR A 1 199 ? 2.246 -24.469 -10.992 1 90.12 199 THR A CA 1
ATOM 1449 C C . THR A 1 199 ? 3.486 -23.578 -11.047 1 90.12 199 THR A C 1
ATOM 1451 O O . THR A 1 199 ? 4.602 -24.047 -10.812 1 90.12 199 THR A O 1
ATOM 1454 N N . TRP A 1 200 ? 3.209 -22.359 -11.375 1 90.38 200 TRP A N 1
ATOM 1455 C CA . TRP A 1 200 ? 4.328 -21.438 -11.484 1 90.38 200 TRP A CA 1
ATOM 1456 C C . TRP A 1 200 ? 5.066 -21.312 -10.156 1 90.38 200 TRP A C 1
ATOM 1458 O O . TRP A 1 200 ? 6.277 -21.078 -10.133 1 90.38 200 TRP A O 1
ATOM 1468 N N . VAL A 1 201 ? 4.438 -21.562 -9.047 1 88 201 VAL A N 1
ATOM 1469 C CA . VAL A 1 201 ? 5.039 -21.469 -7.723 1 88 201 VAL A CA 1
ATOM 1470 C C . VAL A 1 201 ? 6.117 -22.531 -7.562 1 88 201 VAL A C 1
ATOM 1472 O O . VAL A 1 201 ? 7.141 -22.297 -6.91 1 88 201 VAL A O 1
ATOM 1475 N N . GLY A 1 202 ? 5.898 -23.609 -8.188 1 87.88 202 GLY A N 1
ATOM 1476 C CA . GLY A 1 202 ? 6.879 -24.672 -8.141 1 87.88 202 GLY A CA 1
ATOM 1477 C C . GLY A 1 202 ? 8.195 -24.297 -8.797 1 87.88 202 GLY A C 1
ATOM 1478 O O . GLY A 1 202 ? 9.234 -24.891 -8.484 1 87.88 202 GLY A O 1
ATOM 1479 N N . GLY A 1 203 ? 8.156 -23.375 -9.68 1 90.94 203 GLY A N 1
ATOM 1480 C CA . GLY A 1 203 ? 9.344 -22.953 -10.406 1 90.94 203 GLY A CA 1
ATOM 1481 C C . GLY A 1 203 ? 10.188 -21.938 -9.641 1 90.94 203 GLY A C 1
ATOM 1482 O O . GLY A 1 203 ? 11.367 -21.75 -9.945 1 90.94 203 GLY A O 1
ATOM 1483 N N . VAL A 1 204 ? 9.656 -21.391 -8.664 1 87.06 204 VAL A N 1
ATOM 1484 C CA . VAL A 1 204 ? 10.312 -20.297 -7.961 1 87.06 204 VAL A CA 1
ATOM 1485 C C . VAL A 1 204 ? 11.5 -20.844 -7.164 1 87.06 204 VAL A C 1
ATOM 1487 O O . VAL A 1 204 ? 12.5 -20.156 -6.98 1 87.06 204 VAL A O 1
ATOM 1490 N N . GLY A 1 205 ? 11.469 -22.094 -6.809 1 85.38 205 GLY A N 1
ATOM 1491 C CA . GLY A 1 205 ? 12.523 -22.688 -6 1 85.38 205 GLY A CA 1
ATOM 1492 C C . GLY A 1 205 ? 13.695 -23.188 -6.828 1 85.38 205 GLY A C 1
ATOM 1493 O O . GLY A 1 205 ? 14.758 -23.484 -6.285 1 85.38 205 GLY A O 1
ATOM 1494 N N . ASP A 1 206 ? 13.531 -23.312 -8.133 1 92.5 206 ASP A N 1
ATOM 1495 C CA . ASP A 1 206 ? 14.586 -23.75 -9.039 1 92.5 206 ASP A CA 1
ATOM 1496 C C . ASP A 1 206 ? 15.297 -22.547 -9.672 1 92.5 206 ASP A C 1
ATOM 1498 O O . ASP A 1 206 ? 14.664 -21.719 -10.336 1 92.5 206 ASP A O 1
ATOM 1502 N N . PRO A 1 207 ? 16.578 -22.5 -9.492 1 93.75 207 PRO A N 1
ATOM 1503 C CA . PRO A 1 207 ? 17.297 -21.312 -9.922 1 93.75 207 PRO A CA 1
ATOM 1504 C C . PRO A 1 207 ? 17.094 -21 -11.406 1 93.75 207 PRO A C 1
ATOM 1506 O O . PRO A 1 207 ? 16.891 -19.844 -11.773 1 93.75 207 PRO A O 1
ATOM 1509 N N . ALA A 1 208 ? 17.141 -22 -12.188 1 96.44 208 ALA A N 1
ATOM 1510 C CA . ALA A 1 208 ? 17.016 -21.781 -13.625 1 96.44 208 ALA A CA 1
ATOM 1511 C C . ALA A 1 208 ? 15.594 -21.344 -13.992 1 96.44 208 ALA A C 1
ATOM 1513 O O . ALA A 1 208 ? 15.406 -20.375 -14.719 1 96.44 208 ALA A O 1
ATOM 1514 N N . VAL A 1 209 ? 14.625 -22.031 -13.445 1 96.19 209 VAL A N 1
ATOM 1515 C CA . VAL A 1 209 ? 13.227 -21.75 -13.758 1 96.19 209 VAL A CA 1
ATOM 1516 C C . VAL A 1 209 ? 12.836 -20.391 -13.164 1 96.19 209 VAL A C 1
ATOM 1518 O O . VAL A 1 209 ? 12.133 -19.609 -13.797 1 96.19 209 VAL A O 1
ATOM 1521 N N . SER A 1 210 ? 13.383 -20.156 -12.016 1 94 210 SER A N 1
ATOM 1522 C CA . SER A 1 210 ? 13.109 -18.875 -11.359 1 94 210 SER A CA 1
ATOM 1523 C C . SER A 1 210 ? 13.648 -17.703 -12.18 1 94 210 SER A C 1
ATOM 1525 O O . SER A 1 210 ? 12.984 -16.672 -12.312 1 94 210 SER A O 1
ATOM 1527 N N . ALA A 1 211 ? 14.766 -17.891 -12.68 1 94.06 211 ALA A N 1
ATOM 1528 C CA . ALA A 1 211 ? 15.367 -16.844 -13.508 1 94.06 211 ALA A CA 1
ATOM 1529 C C . ALA A 1 211 ? 14.523 -16.578 -14.75 1 94.06 211 ALA A C 1
ATOM 1531 O O . ALA A 1 211 ? 14.312 -15.422 -15.133 1 94.06 211 ALA A O 1
ATOM 1532 N N . ALA A 1 212 ? 14.086 -17.609 -15.328 1 96.56 212 ALA A N 1
ATOM 1533 C CA . ALA A 1 212 ? 13.242 -17.469 -16.516 1 96.56 212 ALA A CA 1
ATOM 1534 C C . ALA A 1 212 ? 11.914 -16.797 -16.172 1 96.56 212 ALA A C 1
ATOM 1536 O O . ALA A 1 212 ? 11.469 -15.898 -16.891 1 96.56 212 ALA A O 1
ATOM 1537 N N . LEU A 1 213 ? 11.312 -17.203 -15.062 1 95.12 213 LEU A N 1
ATOM 1538 C CA . LEU A 1 213 ? 10.062 -16.609 -14.609 1 95.12 213 LEU A CA 1
ATOM 1539 C C . LEU A 1 213 ? 10.25 -15.117 -14.336 1 95.12 213 LEU A C 1
ATOM 1541 O O . LEU A 1 213 ? 9.43 -14.297 -14.758 1 95.12 213 LEU A O 1
ATOM 1545 N N . ARG A 1 214 ? 11.297 -14.82 -13.695 1 91.5 214 ARG A N 1
ATOM 1546 C CA . ARG A 1 214 ? 11.586 -13.43 -13.375 1 91.5 214 ARG A CA 1
ATOM 1547 C C . ARG A 1 214 ? 11.734 -12.594 -14.641 1 91.5 214 ARG A C 1
ATOM 1549 O O . ARG A 1 214 ? 11.219 -11.469 -14.719 1 91.5 214 ARG A O 1
ATOM 1556 N N . ALA A 1 215 ? 12.414 -13.133 -15.57 1 93.81 215 ALA A N 1
ATOM 1557 C CA . ALA A 1 215 ? 12.617 -12.438 -16.828 1 93.81 215 ALA A CA 1
ATOM 1558 C C . ALA A 1 215 ? 11.281 -12.18 -17.531 1 93.81 215 ALA A C 1
ATOM 1560 O O . ALA A 1 215 ? 11.008 -11.055 -17.969 1 93.81 215 ALA A O 1
ATOM 1561 N N . MET A 1 216 ? 10.461 -13.172 -17.594 1 95.69 216 MET A N 1
ATOM 1562 C CA . MET A 1 216 ? 9.164 -13.07 -18.266 1 95.69 216 MET A CA 1
ATOM 1563 C C . MET A 1 216 ? 8.258 -12.07 -17.547 1 95.69 216 MET A C 1
ATOM 1565 O O . MET A 1 216 ? 7.551 -11.297 -18.188 1 95.69 216 MET A O 1
ATOM 1569 N N . HIS A 1 217 ? 8.289 -12.109 -16.25 1 92.62 217 HIS A N 1
ATOM 1570 C CA . HIS A 1 217 ? 7.43 -11.234 -15.453 1 92.62 217 HIS A CA 1
ATOM 1571 C C . HIS A 1 217 ? 7.902 -9.789 -15.531 1 92.62 217 HIS A C 1
ATOM 1573 O O . HIS A 1 217 ? 7.086 -8.867 -15.578 1 92.62 217 HIS A O 1
ATOM 1579 N N . ALA A 1 218 ? 9.156 -9.602 -15.602 1 88.25 218 ALA A N 1
ATOM 1580 C CA . ALA A 1 218 ? 9.742 -8.266 -15.57 1 88.25 218 ALA A CA 1
ATOM 1581 C C . ALA A 1 218 ? 9.602 -7.57 -16.922 1 88.25 218 ALA A C 1
ATOM 1583 O O . ALA A 1 218 ? 9.414 -6.355 -16.984 1 88.25 218 ALA A O 1
ATOM 1584 N N . GLU A 1 219 ? 9.75 -8.367 -17.953 1 94.75 219 GLU A N 1
ATOM 1585 C CA . GLU A 1 219 ? 9.742 -7.809 -19.312 1 94.75 219 GLU A CA 1
ATOM 1586 C C . GLU A 1 219 ? 8.805 -8.594 -20.219 1 94.75 219 GLU A C 1
ATOM 1588 O O . GLU A 1 219 ? 9.25 -9.18 -21.219 1 94.75 219 GLU A O 1
ATOM 1593 N N . PRO A 1 220 ? 7.555 -8.469 -19.953 1 95.62 220 PRO A N 1
ATOM 1594 C CA . PRO A 1 220 ? 6.625 -9.266 -20.766 1 95.62 220 PRO A CA 1
ATOM 1595 C C . PRO A 1 220 ? 6.59 -8.82 -22.219 1 95.62 220 PRO A C 1
ATOM 1597 O O . PRO A 1 220 ? 6.203 -9.594 -23.094 1 95.62 220 PRO A O 1
ATOM 1600 N N . GLU A 1 221 ? 6.969 -7.578 -22.484 1 96.81 221 GLU A N 1
ATOM 1601 C CA . GLU A 1 221 ? 6.891 -7.016 -23.828 1 96.81 221 GLU A CA 1
ATOM 1602 C C . GLU A 1 221 ? 8.047 -7.496 -24.688 1 96.81 221 GLU A C 1
ATOM 1604 O O . GLU A 1 221 ? 8.008 -7.367 -25.922 1 96.81 221 GLU A O 1
ATOM 1609 N N . ARG A 1 222 ? 9.047 -7.984 -24.094 1 96.81 222 ARG A N 1
ATOM 1610 C CA . ARG A 1 222 ? 10.234 -8.406 -24.844 1 96.81 222 ARG A CA 1
ATOM 1611 C C . ARG A 1 222 ? 9.938 -9.641 -25.688 1 96.81 222 ARG A C 1
ATOM 1613 O O . ARG A 1 222 ? 9.18 -10.516 -25.266 1 96.81 222 ARG A O 1
ATOM 1620 N N . ALA A 1 223 ? 10.594 -9.719 -26.859 1 96.5 223 ALA A N 1
ATOM 1621 C CA . ALA A 1 223 ? 10.43 -10.875 -27.734 1 96.5 223 ALA A CA 1
ATOM 1622 C C . ALA A 1 223 ? 11.266 -12.055 -27.25 1 96.5 223 ALA A C 1
ATOM 1624 O O . ALA A 1 223 ? 12.219 -12.461 -27.922 1 96.5 223 ALA A O 1
ATOM 1625 N N . TRP A 1 224 ? 10.812 -12.586 -26.25 1 97.44 224 TRP A N 1
ATOM 1626 C CA . TRP A 1 224 ? 11.539 -13.695 -25.641 1 97.44 224 TRP A CA 1
ATOM 1627 C C . TRP A 1 224 ? 11.492 -14.93 -26.531 1 97.44 224 TRP A C 1
ATOM 1629 O O . TRP A 1 224 ? 10.445 -15.25 -27.109 1 97.44 224 TRP A O 1
ATOM 1639 N N . THR A 1 225 ? 12.633 -15.586 -26.625 1 97.81 225 THR A N 1
ATOM 1640 C CA . THR A 1 225 ? 12.75 -16.938 -27.188 1 97.81 225 THR A CA 1
ATOM 1641 C C . THR A 1 225 ? 13.219 -17.922 -26.125 1 97.81 225 THR A C 1
ATOM 1643 O O . THR A 1 225 ? 13.703 -17.516 -25.062 1 97.81 225 THR A O 1
ATOM 1646 N N . LEU A 1 226 ? 12.969 -19.188 -26.484 1 98 226 LEU A N 1
ATOM 1647 C CA . LEU A 1 226 ? 13.477 -20.188 -25.547 1 98 226 LEU A CA 1
ATOM 1648 C C . LEU A 1 226 ? 14.984 -20.031 -25.359 1 98 226 LEU A C 1
ATOM 1650 O O . LEU A 1 226 ? 15.492 -20.172 -24.25 1 98 226 LEU A O 1
ATOM 1654 N N . ALA A 1 227 ? 15.656 -19.641 -26.359 1 98.12 227 ALA A N 1
ATOM 1655 C CA . ALA A 1 227 ? 17.109 -19.469 -26.312 1 98.12 227 ALA A CA 1
ATOM 1656 C C . ALA A 1 227 ? 17.484 -18.297 -25.406 1 98.12 227 ALA A C 1
ATOM 1658 O O . ALA A 1 227 ? 18.406 -18.422 -24.594 1 98.12 227 ALA A O 1
ATOM 1659 N N . ALA A 1 228 ? 16.812 -17.234 -25.562 1 98.12 228 ALA A N 1
ATOM 1660 C CA . ALA A 1 228 ? 17.094 -16.047 -24.766 1 98.12 228 ALA A CA 1
ATOM 1661 C C . ALA A 1 228 ? 16.828 -16.312 -23.281 1 98.12 228 ALA A C 1
ATOM 1663 O O . ALA A 1 228 ? 17.594 -15.891 -22.422 1 98.12 228 ALA A O 1
ATOM 1664 N N . LEU A 1 229 ? 15.742 -17 -23.031 1 98.25 229 LEU A N 1
ATOM 1665 C CA . LEU A 1 229 ? 15.406 -17.344 -21.656 1 98.25 229 LEU A CA 1
ATOM 1666 C C . LEU A 1 229 ? 16.438 -18.297 -21.062 1 98.25 229 LEU A C 1
ATOM 1668 O O . LEU A 1 229 ? 16.812 -18.156 -19.891 1 98.25 229 LEU A O 1
ATOM 1672 N N . ALA A 1 230 ? 16.875 -19.219 -21.828 1 98.31 230 ALA A N 1
ATOM 1673 C CA . ALA A 1 230 ? 17.875 -20.172 -21.375 1 98.31 230 ALA A CA 1
ATOM 1674 C C . ALA A 1 230 ? 19.188 -19.484 -21.047 1 98.31 230 ALA A C 1
ATOM 1676 O O . ALA A 1 230 ? 19.859 -19.844 -20.062 1 98.31 230 ALA A O 1
ATOM 1677 N N . ARG A 1 231 ? 19.531 -18.516 -21.812 1 97.88 231 ARG A N 1
ATOM 1678 C CA . ARG A 1 231 ? 20.719 -17.734 -21.531 1 97.88 231 ARG A CA 1
ATOM 1679 C C . ARG A 1 231 ? 20.609 -17 -20.203 1 97.88 231 ARG A C 1
ATOM 1681 O O . ARG A 1 231 ? 21.547 -16.984 -19.406 1 97.88 231 ARG A O 1
ATOM 1688 N N . ARG A 1 232 ? 19.484 -16.469 -20.016 1 95.56 232 ARG A N 1
ATOM 1689 C CA . ARG A 1 232 ? 19.234 -15.773 -18.75 1 95.56 232 ARG A CA 1
ATOM 1690 C C . ARG A 1 232 ? 19.328 -16.75 -17.562 1 95.56 232 ARG A C 1
ATOM 1692 O O . ARG A 1 232 ? 19.797 -16.375 -16.484 1 95.56 232 ARG A O 1
ATOM 1699 N N . ALA A 1 233 ? 18.922 -17.953 -17.797 1 96.81 233 ALA A N 1
ATOM 1700 C CA . ALA A 1 233 ? 18.875 -18.984 -16.766 1 96.81 233 ALA A CA 1
ATOM 1701 C C . ALA A 1 233 ? 20.219 -19.719 -16.656 1 96.81 233 ALA A C 1
ATOM 1703 O O . ALA A 1 233 ? 20.406 -20.531 -15.766 1 96.81 233 ALA A O 1
ATOM 1704 N N . ALA A 1 234 ? 21.078 -19.469 -17.609 1 97.44 234 ALA A N 1
ATOM 1705 C CA . ALA A 1 234 ? 22.422 -20.047 -17.656 1 97.44 234 ALA A CA 1
ATOM 1706 C C . ALA A 1 234 ? 22.344 -21.562 -17.766 1 97.44 234 ALA A C 1
ATOM 1708 O O . ALA A 1 234 ? 23.078 -22.281 -17.062 1 97.44 234 ALA A O 1
ATOM 1709 N N . VAL A 1 235 ? 21.438 -22.062 -18.547 1 98.19 235 VAL A N 1
ATOM 1710 C CA . VAL A 1 235 ? 21.328 -23.484 -18.859 1 98.19 235 VAL A CA 1
ATOM 1711 C C . VAL A 1 235 ? 21.047 -23.656 -20.359 1 98.19 235 VAL A C 1
ATOM 1713 O O . VAL A 1 235 ? 20.875 -22.688 -21.078 1 98.19 235 VAL A O 1
ATOM 1716 N N . SER A 1 236 ? 21.047 -24.922 -20.75 1 98.12 236 SER A N 1
ATOM 1717 C CA . SER A 1 236 ? 20.719 -25.188 -22.156 1 98.12 236 SER A CA 1
ATOM 1718 C C . SER A 1 236 ? 19.219 -25.031 -22.406 1 98.12 236 SER A C 1
ATOM 1720 O O . SER A 1 236 ? 18.422 -25.078 -21.484 1 98.12 236 SER A O 1
ATOM 1722 N N . ARG A 1 237 ? 18.828 -24.844 -23.672 1 97.81 237 ARG A N 1
ATOM 1723 C CA . ARG A 1 237 ? 17.422 -24.766 -24.078 1 97.81 237 ARG A CA 1
ATOM 1724 C C . ARG A 1 237 ? 16.656 -26.016 -23.641 1 97.81 237 ARG A C 1
ATOM 1726 O O . ARG A 1 237 ? 15.547 -25.922 -23.125 1 97.81 237 ARG A O 1
ATOM 1733 N N . ALA A 1 238 ? 17.328 -27.078 -23.844 1 98 238 ALA A N 1
ATOM 1734 C CA . ALA A 1 238 ? 16.688 -28.359 -23.531 1 98 238 ALA A CA 1
ATOM 1735 C C . ALA A 1 238 ? 16.453 -28.484 -22.031 1 98 238 ALA A C 1
ATOM 1737 O O . ALA A 1 238 ? 15.383 -28.922 -21.594 1 98 238 ALA A O 1
ATOM 1738 N N . THR A 1 239 ? 17.422 -28.125 -21.297 1 98.12 239 THR A N 1
ATOM 1739 C CA . THR A 1 239 ? 17.344 -28.188 -19.844 1 98.12 239 THR A CA 1
ATOM 1740 C C . THR A 1 239 ? 16.234 -27.266 -19.328 1 98.12 239 THR A C 1
ATOM 1742 O O . THR A 1 239 ? 15.422 -27.672 -18.484 1 98.12 239 THR A O 1
ATOM 1745 N N . LEU A 1 240 ? 16.141 -26.078 -19.812 1 98.31 240 LEU A N 1
ATOM 1746 C CA . LEU A 1 240 ? 15.125 -25.141 -19.359 1 98.31 240 LEU A CA 1
ATOM 1747 C C . LEU A 1 240 ? 13.727 -25.656 -19.703 1 98.31 240 LEU A C 1
ATOM 1749 O O . LEU A 1 240 ? 12.836 -25.641 -18.859 1 98.31 240 LEU A O 1
ATOM 1753 N N . ALA A 1 241 ? 13.609 -26.078 -20.938 1 98.12 241 ALA A N 1
ATOM 1754 C CA . ALA A 1 241 ? 12.312 -26.562 -21.391 1 98.12 241 ALA A CA 1
ATOM 1755 C C . ALA A 1 241 ? 11.812 -27.703 -20.5 1 98.12 241 ALA A C 1
ATOM 1757 O O . ALA A 1 241 ? 10.664 -27.688 -20.062 1 98.12 241 ALA A O 1
ATOM 1758 N N . ALA A 1 242 ? 12.656 -28.594 -20.234 1 98.06 242 ALA A N 1
ATOM 1759 C CA . ALA A 1 242 ? 12.289 -29.766 -19.438 1 98.06 242 ALA A CA 1
ATOM 1760 C C . ALA A 1 242 ? 11.961 -29.391 -18 1 98.06 242 ALA A C 1
ATOM 1762 O O . ALA A 1 242 ? 10.883 -29.734 -17.5 1 98.06 242 ALA A O 1
ATOM 1763 N N . ARG A 1 243 ? 12.836 -28.672 -17.391 1 97.31 243 ARG A N 1
ATOM 1764 C CA . ARG A 1 243 ? 12.664 -28.312 -15.984 1 97.31 243 ARG A CA 1
ATOM 1765 C C . ARG A 1 243 ? 11.445 -27.406 -15.789 1 97.31 243 ARG A C 1
ATOM 1767 O O . ARG A 1 243 ? 10.695 -27.562 -14.828 1 97.31 243 ARG A O 1
ATOM 1774 N N . PHE A 1 244 ? 11.336 -26.516 -16.703 1 98 244 PHE A N 1
ATOM 1775 C CA . PHE A 1 244 ? 10.219 -25.594 -16.609 1 98 244 PHE A CA 1
ATOM 1776 C C . PHE A 1 244 ? 8.891 -26.328 -16.734 1 98 244 PHE A C 1
ATOM 1778 O O . PHE A 1 244 ? 7.984 -26.109 -15.922 1 98 244 PHE A O 1
ATOM 1785 N N . THR A 1 245 ? 8.781 -27.141 -17.719 1 97.5 245 THR A N 1
ATOM 1786 C CA . THR A 1 245 ? 7.547 -27.875 -17.938 1 97.5 245 THR A CA 1
ATOM 1787 C C . THR A 1 245 ? 7.254 -28.797 -16.75 1 97.5 245 THR A C 1
ATOM 1789 O O . THR A 1 245 ? 6.109 -28.922 -16.312 1 97.5 245 THR A O 1
ATOM 1792 N N . ASP A 1 246 ? 8.258 -29.391 -16.25 1 96.31 246 ASP A N 1
ATOM 1793 C CA . ASP A 1 246 ? 8.102 -30.312 -15.117 1 96.31 246 ASP A CA 1
ATOM 1794 C C . ASP A 1 246 ? 7.621 -29.578 -13.867 1 96.31 246 ASP A C 1
ATOM 1796 O O . ASP A 1 246 ? 6.727 -30.047 -13.164 1 96.31 246 ASP A O 1
ATOM 1800 N N . LEU A 1 247 ? 8.125 -28.453 -13.617 1 94.56 247 LEU A N 1
ATOM 1801 C CA . LEU A 1 247 ? 7.895 -27.734 -12.367 1 94.56 247 LEU A CA 1
ATOM 1802 C C . LEU A 1 247 ? 6.676 -26.828 -12.477 1 94.56 247 LEU A C 1
ATOM 1804 O O . LEU A 1 247 ? 5.926 -26.656 -11.508 1 94.56 247 LEU A O 1
ATOM 1808 N N . VAL A 1 248 ? 6.473 -26.219 -13.648 1 95.12 248 VAL A N 1
ATOM 1809 C CA . VAL A 1 248 ? 5.438 -25.203 -13.82 1 95.12 248 VAL A CA 1
ATOM 1810 C C . VAL A 1 248 ? 4.188 -25.844 -14.422 1 95.12 248 VAL A C 1
ATOM 1812 O O . VAL A 1 248 ? 3.074 -25.359 -14.219 1 95.12 248 VAL A O 1
ATOM 1815 N N . GLY A 1 249 ? 4.387 -26.922 -15.18 1 95.62 249 GLY A N 1
ATOM 1816 C CA . GLY A 1 249 ? 3.27 -27.641 -15.758 1 95.62 249 GLY A CA 1
ATOM 1817 C C . GLY A 1 249 ? 2.98 -27.25 -17.188 1 95.62 249 GLY A C 1
ATOM 1818 O O . GLY A 1 249 ? 2.166 -27.891 -17.859 1 95.62 249 GLY A O 1
ATOM 1819 N N . THR A 1 250 ? 3.572 -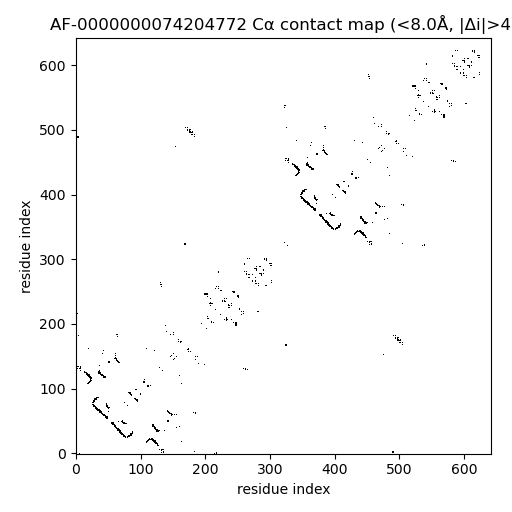26.219 -17.719 1 96.06 250 THR A N 1
ATOM 1820 C CA . THR A 1 250 ? 3.451 -25.766 -19.094 1 96.06 250 THR A CA 1
ATOM 1821 C C . THR A 1 250 ? 4.805 -25.312 -19.641 1 96.06 250 THR A C 1
ATOM 1823 O O . THR A 1 250 ? 5.668 -24.875 -18.875 1 96.06 250 THR A O 1
ATOM 1826 N N . PRO A 1 251 ? 5.008 -25.406 -20.938 1 97.69 251 PRO A N 1
ATOM 1827 C CA . PRO A 1 251 ? 6.27 -24.922 -21.5 1 97.69 251 PRO A CA 1
ATOM 1828 C C . PRO A 1 251 ? 6.477 -23.422 -21.312 1 97.69 251 PRO A C 1
ATOM 1830 O O . PRO A 1 251 ? 5.504 -22.688 -21.172 1 97.69 251 PRO A O 1
ATOM 1833 N N . PRO A 1 252 ? 7.73 -23 -21.359 1 97.75 252 PRO A N 1
ATOM 1834 C CA . PRO A 1 252 ? 8.062 -21.609 -21.047 1 97.75 252 PRO A CA 1
ATOM 1835 C C . PRO A 1 252 ? 7.297 -20.609 -21.891 1 97.75 252 PRO A C 1
ATOM 1837 O O . PRO A 1 252 ? 6.672 -19.688 -21.359 1 97.75 252 PRO A O 1
ATOM 1840 N N . LEU A 1 253 ? 7.27 -20.766 -23.125 1 97.62 253 LEU A N 1
ATOM 1841 C CA . LEU A 1 253 ? 6.684 -19.766 -24 1 97.62 253 LEU A CA 1
ATOM 1842 C C . LEU A 1 253 ? 5.16 -19.797 -23.922 1 97.62 253 LEU A C 1
ATOM 1844 O O . LEU A 1 253 ? 4.5 -18.766 -24.109 1 97.62 253 LEU A O 1
ATOM 1848 N N . ARG A 1 254 ? 4.629 -20.953 -23.672 1 97.5 254 ARG A N 1
ATOM 1849 C CA . ARG A 1 254 ? 3.195 -21.031 -23.422 1 97.5 254 ARG A CA 1
ATOM 1850 C C . ARG A 1 254 ? 2.828 -20.281 -22.141 1 97.5 254 ARG A C 1
ATOM 1852 O O . ARG A 1 254 ? 1.812 -19.594 -22.094 1 97.5 254 ARG A O 1
ATOM 1859 N N . TYR A 1 255 ? 3.641 -20.453 -21.125 1 97.06 255 TYR A N 1
ATOM 1860 C CA . TYR A 1 255 ? 3.439 -19.703 -19.891 1 97.06 255 TYR A CA 1
ATOM 1861 C C . TYR A 1 255 ? 3.484 -18.203 -20.156 1 97.06 255 TYR A C 1
ATOM 1863 O O . TYR A 1 255 ? 2.637 -17.453 -19.656 1 97.06 255 TYR A O 1
ATOM 1871 N N . LEU A 1 256 ? 4.469 -17.781 -20.906 1 97.75 256 LEU A N 1
ATOM 1872 C CA . LEU A 1 256 ? 4.625 -16.375 -21.234 1 97.75 256 LEU A CA 1
ATOM 1873 C C . LEU A 1 256 ? 3.375 -15.836 -21.922 1 97.75 256 LEU A C 1
ATOM 1875 O O . LEU A 1 256 ? 2.908 -14.742 -21.609 1 97.75 256 LEU A O 1
ATOM 1879 N N . THR A 1 257 ? 2.865 -16.609 -22.828 1 97.31 257 THR A N 1
ATOM 1880 C CA . THR A 1 257 ? 1.651 -16.219 -23.531 1 97.31 257 THR A CA 1
ATOM 1881 C C . THR A 1 257 ? 0.499 -16 -22.547 1 97.31 257 THR A C 1
ATOM 1883 O O . THR A 1 257 ? -0.209 -15 -22.625 1 97.31 257 THR A O 1
ATOM 1886 N N . SER A 1 258 ? 0.335 -16.953 -21.688 1 96.25 258 SER A N 1
ATOM 1887 C CA . SER A 1 258 ? -0.717 -16.844 -20.688 1 96.25 258 SER A CA 1
ATOM 1888 C C . SER A 1 258 ? -0.52 -15.602 -19.828 1 96.25 258 SER A C 1
ATOM 1890 O O . SER A 1 258 ? -1.481 -14.891 -19.516 1 96.25 258 SER A O 1
ATOM 1892 N N . TRP A 1 259 ? 0.713 -15.336 -19.422 1 95.62 259 TRP A N 1
ATOM 1893 C CA . TRP A 1 259 ? 1.058 -14.172 -18.609 1 95.62 259 TRP A CA 1
ATOM 1894 C C . TRP A 1 259 ? 0.729 -12.875 -19.344 1 95.62 259 TRP A C 1
ATOM 1896 O O . TRP A 1 259 ? 0.063 -11.992 -18.797 1 95.62 259 TRP A O 1
ATOM 1906 N N . ARG A 1 260 ? 1.135 -12.805 -20.562 1 96.75 260 ARG A N 1
ATOM 1907 C CA . ARG A 1 260 ? 0.896 -11.625 -21.375 1 96.75 260 ARG A CA 1
ATOM 1908 C C . ARG A 1 260 ? -0.598 -11.352 -21.531 1 96.75 260 ARG A C 1
ATOM 1910 O O . ARG A 1 260 ? -1.04 -10.203 -21.406 1 96.75 260 ARG A O 1
ATOM 1917 N N . LEU A 1 261 ? -1.335 -12.367 -21.766 1 97.06 261 LEU A N 1
ATOM 1918 C CA . LEU A 1 261 ? -2.77 -12.211 -21.984 1 97.06 261 LEU A CA 1
ATOM 1919 C C . LEU A 1 261 ? -3.475 -11.82 -20.688 1 97.06 261 LEU A C 1
ATOM 1921 O O . LEU A 1 261 ? -4.43 -11.039 -20.703 1 97.06 261 LEU A O 1
ATOM 1925 N N . ALA A 1 262 ? -3.043 -12.367 -19.609 1 94.25 262 ALA A N 1
ATOM 1926 C CA . ALA A 1 262 ? -3.584 -11.961 -18.312 1 94.25 262 ALA A CA 1
ATOM 1927 C C . ALA A 1 262 ? -3.314 -10.484 -18.062 1 94.25 262 ALA A C 1
ATOM 1929 O O . ALA A 1 262 ? -4.203 -9.75 -17.609 1 94.25 262 ALA A O 1
ATOM 1930 N N . LEU A 1 263 ? -2.111 -10.031 -18.297 1 93.88 263 LEU A N 1
ATOM 1931 C CA . LEU A 1 263 ? -1.749 -8.625 -18.156 1 93.88 263 LEU A CA 1
ATOM 1932 C C . LEU A 1 263 ? -2.609 -7.746 -19.062 1 93.88 263 LEU A C 1
ATOM 1934 O O . LEU A 1 263 ? -3.094 -6.695 -18.625 1 93.88 263 LEU A O 1
ATOM 1938 N N . ALA A 1 264 ? -2.771 -8.234 -20.25 1 95.44 264 ALA A N 1
ATOM 1939 C CA . ALA A 1 264 ? -3.582 -7.488 -21.203 1 95.44 264 ALA A CA 1
ATOM 1940 C C . ALA A 1 264 ? -5.012 -7.316 -20.703 1 95.44 264 ALA A C 1
ATOM 1942 O O . ALA A 1 264 ? -5.578 -6.227 -20.781 1 95.44 264 ALA A O 1
ATOM 1943 N N . ARG A 1 265 ? -5.504 -8.367 -20.25 1 94.19 265 ARG A N 1
ATOM 1944 C CA . ARG A 1 265 ? -6.875 -8.328 -19.75 1 94.19 265 ARG A CA 1
ATOM 1945 C C . ARG A 1 265 ? -7.02 -7.312 -18.625 1 94.19 265 ARG A C 1
ATOM 1947 O O . ARG A 1 265 ? -8.016 -6.582 -18.562 1 94.19 265 ARG A O 1
ATOM 1954 N N . ASP A 1 266 ? -6.094 -7.215 -17.781 1 91.62 266 ASP A N 1
ATOM 1955 C CA . ASP A 1 266 ? -6.109 -6.258 -16.688 1 91.62 266 ASP A CA 1
ATOM 1956 C C . ASP A 1 266 ? -5.973 -4.824 -17.203 1 91.62 266 ASP A C 1
ATOM 1958 O O . ASP A 1 266 ? -6.637 -3.914 -16.703 1 91.62 266 ASP A O 1
ATOM 1962 N N . LEU A 1 267 ? -5.145 -4.637 -18.188 1 91.19 267 LEU A N 1
ATOM 1963 C CA . LEU A 1 267 ? -4.898 -3.314 -18.75 1 91.19 267 LEU A CA 1
ATOM 1964 C C . LEU A 1 267 ? -6.129 -2.803 -19.484 1 91.19 267 LEU A C 1
ATOM 1966 O O . LEU A 1 267 ? -6.352 -1.593 -19.562 1 91.19 267 LEU A O 1
ATOM 1970 N N . LEU A 1 268 ? -6.926 -3.695 -20 1 92.62 268 LEU A N 1
ATOM 1971 C CA . LEU A 1 268 ? -8.086 -3.336 -20.797 1 92.62 268 LEU A CA 1
ATOM 1972 C C . LEU A 1 268 ? -9.164 -2.684 -19.938 1 92.62 268 LEU A C 1
ATOM 1974 O O . LEU A 1 268 ? -10.094 -2.066 -20.469 1 92.62 268 LEU A O 1
ATOM 1978 N N . VAL A 1 269 ? -9 -2.801 -18.672 1 87.81 269 VAL A N 1
ATOM 1979 C CA . VAL A 1 269 ? -9.93 -2.143 -17.766 1 87.81 269 VAL A CA 1
ATOM 1980 C C . VAL A 1 269 ? -9.797 -0.627 -17.891 1 87.81 269 VAL A C 1
ATOM 1982 O O . VAL A 1 269 ? -10.781 0.104 -17.766 1 87.81 269 VAL A O 1
ATOM 1985 N N . ASP A 1 270 ? -8.625 -0.235 -18.141 1 86.44 270 ASP A N 1
ATOM 1986 C CA . ASP A 1 270 ? -8.367 1.181 -18.391 1 86.44 270 ASP A CA 1
ATOM 1987 C C . ASP A 1 270 ? -8.812 1.58 -19.797 1 86.44 270 ASP A C 1
ATOM 1989 O O . ASP A 1 270 ? -8.109 1.315 -20.781 1 86.44 270 ASP A O 1
ATOM 1993 N N . ARG A 1 271 ? -9.758 2.344 -19.922 1 84.38 271 ARG A N 1
ATOM 1994 C CA . ARG A 1 271 ? -10.375 2.68 -21.203 1 84.38 271 ARG A CA 1
ATOM 1995 C C . ARG A 1 271 ? -9.57 3.754 -21.938 1 84.38 271 ARG A C 1
ATOM 1997 O O . ARG A 1 271 ? -9.797 4.008 -23.125 1 84.38 271 ARG A O 1
ATOM 2004 N N . SER A 1 272 ? -8.68 4.336 -21.219 1 84.62 272 SER A N 1
ATOM 2005 C CA . SER A 1 272 ? -7.871 5.367 -21.859 1 84.62 272 SER A CA 1
ATOM 2006 C C . SER A 1 272 ? -6.781 4.75 -22.734 1 84.62 272 SER A C 1
ATOM 2008 O O . SER A 1 272 ? -6.176 5.441 -23.547 1 84.62 272 SER A O 1
ATOM 2010 N N . LEU A 1 273 ? -6.559 3.518 -22.594 1 90.75 273 LEU A N 1
ATOM 2011 C CA . LEU A 1 273 ? -5.539 2.834 -23.391 1 90.75 273 LEU A CA 1
ATOM 2012 C C . LEU A 1 273 ? -6.137 2.246 -24.656 1 90.75 273 LEU A C 1
ATOM 2014 O O . LEU A 1 273 ? -7.16 1.559 -24.609 1 90.75 273 LEU A O 1
ATOM 2018 N N . THR A 1 274 ? -5.488 2.531 -25.766 1 94.62 274 THR A N 1
ATOM 2019 C CA . THR A 1 274 ? -5.879 1.878 -27 1 94.62 274 THR A CA 1
ATOM 2020 C C . THR A 1 274 ? -5.418 0.424 -27.031 1 94.62 274 THR A C 1
ATOM 2022 O O . THR A 1 274 ? -4.574 0.025 -26.219 1 94.62 274 THR A O 1
ATOM 2025 N N . LEU A 1 275 ? -6.023 -0.331 -27.938 1 96.12 275 LEU A N 1
ATOM 2026 C CA . LEU A 1 275 ? -5.625 -1.729 -28.047 1 96.12 275 LEU A CA 1
ATOM 2027 C C . LEU A 1 275 ? -4.16 -1.843 -28.469 1 96.12 275 LEU A C 1
ATOM 2029 O O . LEU A 1 275 ? -3.449 -2.742 -28.016 1 96.12 275 LEU A O 1
ATOM 2033 N N . ASP A 1 276 ? -3.727 -0.939 -29.281 1 97.06 276 ASP A N 1
ATOM 2034 C CA . ASP A 1 276 ? -2.334 -0.946 -29.719 1 97.06 276 ASP A CA 1
ATOM 2035 C C . ASP A 1 276 ? -1.393 -0.626 -28.562 1 97.06 276 ASP A C 1
ATOM 2037 O O . ASP A 1 276 ? -0.319 -1.219 -28.453 1 97.06 276 ASP A O 1
ATOM 2041 N N . ALA A 1 277 ? -1.795 0.263 -27.766 1 96.19 277 ALA A N 1
ATOM 2042 C CA . ALA A 1 277 ? -0.985 0.585 -26.594 1 96.19 277 ALA A CA 1
ATOM 2043 C C . ALA A 1 277 ? -0.868 -0.617 -25.656 1 96.19 277 ALA A C 1
ATOM 2045 O O . ALA A 1 277 ? 0.217 -0.916 -25.156 1 96.19 277 ALA A O 1
ATOM 2046 N N . VAL A 1 278 ? -1.968 -1.282 -25.5 1 96.5 278 VAL A N 1
ATOM 2047 C CA . VAL A 1 278 ? -1.966 -2.475 -24.656 1 96.5 278 VAL A CA 1
ATOM 2048 C C . VAL A 1 278 ? -1.079 -3.549 -25.281 1 96.5 278 VAL A C 1
ATOM 2050 O O . VAL A 1 278 ? -0.263 -4.168 -24.594 1 96.5 278 VAL A O 1
ATOM 2053 N N . ALA A 1 279 ? -1.252 -3.719 -26.547 1 97.56 279 ALA A N 1
ATOM 2054 C CA . ALA A 1 279 ? -0.448 -4.703 -27.266 1 97.56 279 ALA A CA 1
ATOM 2055 C C . ALA A 1 279 ? 1.043 -4.453 -27.047 1 97.56 279 ALA A C 1
ATOM 2057 O O . ALA A 1 279 ? 1.795 -5.375 -26.734 1 97.56 279 ALA A O 1
ATOM 2058 N N . GLY A 1 280 ? 1.458 -3.275 -27.219 1 96.81 280 GLY A N 1
ATOM 2059 C CA . GLY A 1 280 ? 2.854 -2.906 -27.031 1 96.81 280 GLY A CA 1
ATOM 2060 C C . GLY A 1 280 ? 3.363 -3.17 -25.641 1 96.81 280 GLY A C 1
ATOM 2061 O O . GLY A 1 280 ? 4.508 -3.594 -25.453 1 96.81 280 GLY A O 1
ATOM 2062 N N . ARG A 1 281 ? 2.52 -3.016 -24.719 1 94.56 281 ARG A N 1
ATOM 2063 C CA . ARG A 1 281 ? 2.914 -3.148 -23.312 1 94.56 281 ARG A CA 1
ATOM 2064 C C . ARG A 1 281 ? 3.066 -4.617 -22.922 1 94.56 281 ARG A C 1
ATOM 2066 O O . ARG A 1 281 ? 3.748 -4.938 -21.953 1 94.56 281 ARG A O 1
ATOM 2073 N N . VAL A 1 282 ? 2.406 -5.477 -23.734 1 96.38 282 VAL A N 1
ATOM 2074 C CA . VAL A 1 282 ? 2.436 -6.863 -23.281 1 96.38 282 VAL A CA 1
ATOM 2075 C C . VAL A 1 282 ? 3.205 -7.719 -24.281 1 96.38 282 VAL A C 1
ATOM 2077 O O . VAL A 1 282 ? 3.426 -8.906 -24.047 1 96.38 282 VAL A O 1
ATOM 2080 N N . GLY A 1 283 ? 3.615 -7.188 -25.391 1 96.62 283 GLY A N 1
ATOM 2081 C CA . GLY A 1 283 ? 4.551 -7.902 -26.25 1 96.62 283 GLY A CA 1
ATOM 2082 C C . GLY A 1 283 ? 3.924 -8.391 -27.547 1 96.62 283 GLY A C 1
ATOM 2083 O O . GLY A 1 283 ? 4.414 -9.344 -28.156 1 96.62 283 GLY A O 1
ATOM 2084 N N . TYR A 1 284 ? 2.812 -7.824 -27.953 1 97.12 284 TYR A N 1
ATOM 2085 C CA . TYR A 1 284 ? 2.229 -8.125 -29.25 1 97.12 284 TYR A CA 1
ATOM 2086 C C . TYR A 1 284 ? 2.557 -7.035 -30.266 1 97.12 284 TYR A C 1
ATOM 2088 O O . TYR A 1 284 ? 2.662 -5.859 -29.906 1 97.12 284 TYR A O 1
ATOM 2096 N N . SER A 1 285 ? 2.643 -7.422 -31.453 1 96.31 285 SER A N 1
ATOM 2097 C CA . SER A 1 285 ? 3.119 -6.531 -32.5 1 96.31 285 SER A CA 1
ATOM 2098 C C . SER A 1 285 ? 2.045 -5.523 -32.906 1 96.31 285 SER A C 1
ATOM 2100 O O . SER A 1 285 ? 2.355 -4.457 -33.438 1 96.31 285 SER A O 1
ATOM 2102 N N . SER A 1 286 ? 0.768 -5.887 -32.656 1 96.69 286 SER A N 1
ATOM 2103 C CA . SER A 1 286 ? -0.335 -5.004 -33.031 1 96.69 286 SER A CA 1
ATOM 2104 C C . SER A 1 286 ? -1.585 -5.309 -32.219 1 96.69 286 SER A C 1
ATOM 2106 O O . SER A 1 286 ? -1.682 -6.367 -31.594 1 96.69 286 SER A O 1
ATOM 2108 N N . GLY A 1 287 ? -2.449 -4.34 -32.281 1 97.25 287 GLY A N 1
ATOM 2109 C CA . GLY A 1 287 ? -3.75 -4.566 -31.672 1 97.25 287 GLY A CA 1
ATOM 2110 C C . GLY A 1 287 ? -4.496 -5.742 -32.281 1 97.25 287 GLY A C 1
ATOM 2111 O O . GLY A 1 287 ? -5.168 -6.488 -31.562 1 97.25 287 GLY A O 1
ATOM 2112 N N . PHE A 1 288 ? -4.348 -5.922 -33.531 1 96.88 288 PHE A N 1
ATOM 2113 C CA . PHE A 1 288 ? -4.996 -7.027 -34.219 1 96.88 288 PHE A CA 1
ATOM 2114 C C . PHE A 1 288 ? -4.461 -8.367 -33.719 1 96.88 288 PHE A C 1
ATOM 2116 O O . PHE A 1 288 ? -5.234 -9.281 -33.438 1 96.88 288 PHE A O 1
ATOM 2123 N N . ALA A 1 289 ? -3.154 -8.438 -33.625 1 97.44 289 ALA A N 1
ATOM 2124 C CA . ALA A 1 289 ? -2.535 -9.664 -33.156 1 97.44 289 ALA A CA 1
ATOM 2125 C C . ALA A 1 289 ? -2.992 -9.984 -31.734 1 97.44 289 ALA A C 1
ATOM 2127 O O . ALA A 1 289 ? -3.293 -11.141 -31.406 1 97.44 289 ALA A O 1
ATOM 2128 N N . LEU A 1 290 ? -3.012 -8.945 -30.906 1 98.12 290 LEU A N 1
ATOM 2129 C CA . LEU A 1 290 ? -3.482 -9.133 -29.531 1 98.12 290 LEU A CA 1
ATOM 2130 C C . LEU A 1 290 ? -4.945 -9.562 -29.516 1 98.12 290 LEU A C 1
ATOM 2132 O O . LEU A 1 290 ? -5.32 -10.477 -28.781 1 98.12 290 LEU A O 1
ATOM 2136 N N . SER A 1 291 ? -5.727 -8.914 -30.312 1 98.12 291 SER A N 1
ATOM 2137 C CA . SER A 1 291 ? -7.156 -9.211 -30.344 1 98.12 291 SER A CA 1
ATOM 2138 C C . SER A 1 291 ? -7.406 -10.68 -30.688 1 98.12 291 SER A C 1
ATOM 2140 O O . SER A 1 291 ? -8.227 -11.344 -30.047 1 98.12 291 SER A O 1
ATOM 2142 N N . THR A 1 292 ? -6.738 -11.18 -31.625 1 97.88 292 THR A N 1
ATOM 2143 C CA . THR A 1 292 ? -6.883 -12.562 -32.062 1 97.88 292 THR A CA 1
ATOM 2144 C C . THR A 1 292 ? -6.504 -13.523 -30.938 1 97.88 292 THR A C 1
ATOM 2146 O O . THR A 1 292 ? -7.254 -14.453 -30.625 1 97.88 292 THR A O 1
ATOM 2149 N N . ALA A 1 293 ? -5.395 -13.281 -30.375 1 97.69 293 ALA A N 1
ATOM 2150 C CA . ALA A 1 293 ? -4.906 -14.141 -29.297 1 97.69 293 ALA A CA 1
ATOM 2151 C C . ALA A 1 293 ? -5.828 -14.078 -28.078 1 97.69 293 ALA A C 1
ATOM 2153 O O . ALA A 1 293 ? -6.113 -15.109 -27.469 1 97.69 293 ALA A O 1
ATOM 2154 N N . PHE A 1 294 ? -6.254 -12.852 -27.766 1 98.12 294 PHE A N 1
ATOM 2155 C CA . PHE A 1 294 ? -7.145 -12.617 -26.641 1 98.12 294 PHE A CA 1
ATOM 2156 C C . PHE A 1 294 ? -8.469 -13.352 -26.828 1 98.12 294 PHE A C 1
ATOM 2158 O O . PHE A 1 294 ? -8.93 -14.055 -25.922 1 98.12 294 PHE A O 1
ATOM 2165 N N . THR A 1 295 ? -8.977 -13.289 -27.969 1 97.81 295 THR A N 1
ATOM 2166 C CA . THR A 1 295 ? -10.25 -13.938 -28.266 1 97.81 295 THR A CA 1
ATOM 2167 C C . THR A 1 295 ? -10.109 -15.461 -28.203 1 97.81 295 THR A C 1
ATOM 2169 O O . THR A 1 295 ? -11 -16.141 -27.672 1 97.81 295 THR A O 1
ATOM 2172 N N . ARG A 1 296 ? -9.094 -15.945 -28.703 1 97.31 296 ARG A N 1
ATOM 2173 C CA . ARG A 1 296 ? -8.836 -17.391 -28.641 1 97.31 296 ARG A CA 1
ATOM 2174 C C . ARG A 1 296 ? -8.727 -17.859 -27.203 1 97.31 296 ARG A C 1
ATOM 2176 O O . ARG A 1 296 ? -9.258 -18.922 -26.844 1 97.31 296 ARG A O 1
ATOM 2183 N N . ALA A 1 297 ? -8.102 -17.078 -26.422 1 96.12 297 ALA A N 1
ATOM 2184 C CA . ALA A 1 297 ? -7.797 -17.484 -25.062 1 96.12 297 ALA A CA 1
ATOM 2185 C C . ALA A 1 297 ? -9.023 -17.328 -24.156 1 96.12 297 ALA A C 1
ATOM 2187 O O . ALA A 1 297 ? -9.258 -18.172 -23.281 1 96.12 297 ALA A O 1
ATOM 2188 N N . PHE A 1 298 ? -9.82 -16.234 -24.375 1 95.69 298 PHE A N 1
ATOM 2189 C CA . PHE A 1 298 ? -10.844 -15.898 -23.391 1 95.69 298 PHE A CA 1
ATOM 2190 C C . PHE A 1 298 ? -12.234 -16.062 -23.984 1 95.69 298 PHE A C 1
ATOM 2192 O O . PHE A 1 298 ? -13.234 -15.938 -23.281 1 95.69 298 PHE A O 1
ATOM 2199 N N . GLY A 1 299 ? -12.344 -16.25 -25.25 1 96.12 299 GLY A N 1
ATOM 2200 C CA . GLY A 1 299 ? -13.617 -16.516 -25.906 1 96.12 299 GLY A CA 1
ATOM 2201 C C . GLY A 1 299 ? -14.391 -15.258 -26.234 1 96.12 299 GLY A C 1
ATOM 2202 O O . GLY A 1 299 ? -15.5 -15.328 -26.781 1 96.12 299 GLY A O 1
ATOM 2203 N N . VAL A 1 300 ? -13.883 -14.141 -25.891 1 96.06 300 VAL A N 1
ATOM 2204 C CA . VAL A 1 300 ? -14.492 -12.852 -26.203 1 96.06 300 VAL A CA 1
ATOM 2205 C C . VAL A 1 300 ? -13.422 -11.883 -26.703 1 96.06 300 VAL A C 1
ATOM 2207 O O . VAL A 1 300 ? -12.266 -11.945 -26.281 1 96.06 300 VAL A O 1
ATOM 2210 N N . SER A 1 301 ? -13.859 -11.008 -27.531 1 96.62 301 SER A N 1
ATOM 2211 C CA . SER A 1 301 ? -12.906 -10.023 -28.047 1 96.62 301 SER A CA 1
ATOM 2212 C C . SER A 1 301 ? -12.602 -8.953 -27 1 96.62 301 SER A C 1
ATOM 2214 O O . SER A 1 301 ? -13.391 -8.742 -26.062 1 96.62 301 SER A O 1
ATOM 2216 N N . PRO A 1 302 ? -11.469 -8.25 -27.156 1 95.94 302 PRO A N 1
ATOM 2217 C CA . PRO A 1 302 ? -11.164 -7.145 -26.25 1 95.94 302 PRO A CA 1
ATOM 2218 C C . PRO A 1 302 ? -12.273 -6.094 -26.203 1 95.94 302 PRO A C 1
ATOM 2220 O O . PRO A 1 302 ? -12.633 -5.613 -25.125 1 95.94 302 PRO A O 1
ATOM 2223 N N . ALA A 1 303 ? -12.758 -5.754 -27.328 1 93.69 303 ALA A N 1
ATOM 2224 C CA . ALA A 1 303 ? -13.828 -4.762 -27.391 1 93.69 303 ALA A CA 1
ATOM 2225 C C . ALA A 1 303 ? -15.062 -5.234 -26.625 1 93.69 303 ALA A C 1
ATOM 2227 O O . ALA A 1 303 ? -15.664 -4.465 -25.875 1 93.69 303 ALA A O 1
ATOM 2228 N N . ALA A 1 304 ? -15.438 -6.465 -26.875 1 94.06 304 ALA A N 1
ATOM 2229 C CA . ALA A 1 304 ? -16.578 -7.043 -26.172 1 94.06 304 ALA A CA 1
ATOM 2230 C C . ALA A 1 304 ? -16.328 -7.098 -24.672 1 94.06 304 ALA A C 1
ATOM 2232 O O . ALA A 1 304 ? -17.234 -6.836 -23.875 1 94.06 304 ALA A O 1
ATOM 2233 N N . TYR A 1 305 ? -15.141 -7.43 -24.391 1 93.88 305 TYR A N 1
ATOM 2234 C CA . TYR A 1 305 ? -14.766 -7.469 -22.984 1 93.88 305 TYR A CA 1
ATOM 2235 C C . TYR A 1 305 ? -14.93 -6.102 -22.344 1 93.88 305 TYR A C 1
ATOM 2237 O O . TYR A 1 305 ? -15.523 -5.984 -21.266 1 93.88 305 TYR A O 1
ATOM 2245 N N . ARG A 1 306 ? -14.461 -5.031 -22.938 1 92.25 306 ARG A N 1
ATOM 2246 C CA . ARG A 1 306 ? -14.586 -3.666 -22.438 1 92.25 306 ARG A CA 1
ATOM 2247 C C . ARG A 1 306 ? -16.047 -3.271 -22.281 1 92.25 306 ARG A C 1
ATOM 2249 O O . ARG A 1 306 ? -16.422 -2.617 -21.297 1 92.25 306 ARG A O 1
ATOM 2256 N N . ARG A 1 307 ? -16.797 -3.643 -23.172 1 89.75 307 ARG A N 1
ATOM 2257 C CA . ARG A 1 307 ? -18.219 -3.328 -23.125 1 89.75 307 ARG A CA 1
ATOM 2258 C C . ARG A 1 307 ? -18.891 -4 -21.922 1 89.75 307 ARG A C 1
ATOM 2260 O O . ARG A 1 307 ? -19.703 -3.389 -21.25 1 89.75 307 ARG A O 1
ATOM 2267 N N . ARG A 1 308 ? -18.531 -5.199 -21.688 1 87.69 308 ARG A N 1
ATOM 2268 C CA . ARG A 1 308 ? -19.078 -5.949 -20.562 1 87.69 308 ARG A CA 1
ATOM 2269 C C . ARG A 1 308 ? -18.719 -5.293 -19.234 1 87.69 308 ARG A C 1
ATOM 2271 O O . ARG A 1 308 ? -19.516 -5.27 -18.312 1 87.69 308 ARG A O 1
ATOM 2278 N N . LEU A 1 309 ? -17.531 -4.828 -19.203 1 84.12 309 LEU A N 1
ATOM 2279 C CA . LEU A 1 309 ? -17.078 -4.16 -17.984 1 84.12 309 LEU A CA 1
ATOM 2280 C C . LEU A 1 309 ? -17.891 -2.9 -17.719 1 84.12 309 LEU A C 1
ATOM 2282 O O . LEU A 1 309 ? -18.156 -2.559 -16.562 1 84.12 309 LEU A O 1
ATOM 2286 N N . ALA A 1 310 ? -18.188 -2.15 -18.766 1 78.69 310 ALA A N 1
ATOM 2287 C CA . ALA A 1 310 ? -18.953 -0.913 -18.641 1 78.69 310 ALA A CA 1
ATOM 2288 C C . ALA A 1 310 ? -20.375 -1.194 -18.188 1 78.69 310 ALA A C 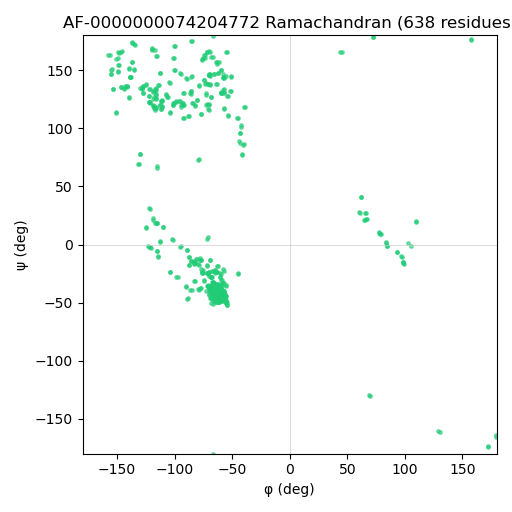1
ATOM 2290 O O . ALA A 1 310 ? -21 -0.362 -17.516 1 78.69 310 ALA A O 1
ATOM 2291 N N . GLU A 1 311 ? -21.016 -2.242 -18.641 1 72.81 311 GLU A N 1
ATOM 2292 C CA . GLU A 1 311 ? -22.391 -2.576 -18.312 1 72.81 311 GLU A CA 1
ATOM 2293 C C . GLU A 1 311 ? -22.5 -3.055 -16.859 1 72.81 311 GLU A C 1
ATOM 2295 O O . GLU A 1 311 ? -23.562 -2.971 -16.25 1 72.81 311 GLU A O 1
ATOM 2300 N N . GLY A 1 312 ? -21.438 -3.002 -16.156 1 63.25 312 GLY A N 1
ATOM 2301 C CA . GLY A 1 312 ? -21.516 -3.486 -14.781 1 63.25 312 GLY A CA 1
ATOM 2302 C C . GLY A 1 312 ? -22.25 -4.809 -14.648 1 63.25 312 GLY A C 1
ATOM 2303 O O . GLY A 1 312 ? -22.766 -5.336 -15.633 1 63.25 312 GLY A O 1
ATOM 2304 N N . PRO A 1 313 ? -22.125 -5.504 -13.484 1 53.06 313 PRO A N 1
ATOM 2305 C CA . PRO A 1 313 ? -22.969 -6.699 -13.375 1 53.06 313 PRO A CA 1
ATOM 2306 C C . PRO A 1 313 ? -24.453 -6.402 -13.625 1 53.06 313 PRO A C 1
ATOM 2308 O O . PRO A 1 313 ? -24.953 -5.34 -13.227 1 53.06 313 PRO A O 1
ATOM 2311 N N . ARG A 1 314 ? -25.188 -6.809 -14.672 1 43.88 314 ARG A N 1
ATOM 2312 C CA . ARG A 1 314 ? -26.625 -6.656 -14.859 1 43.88 314 ARG A CA 1
ATOM 2313 C C . ARG A 1 314 ? -27.375 -6.961 -13.578 1 43.88 314 ARG A C 1
ATOM 2315 O O . ARG A 1 314 ? -27.156 -8 -12.953 1 43.88 314 ARG A O 1
ATOM 2322 N N . ARG A 1 315 ? -27.797 -5.973 -12.859 1 41.16 315 ARG A N 1
ATOM 2323 C CA . ARG A 1 315 ? -28.797 -6.242 -11.82 1 41.16 315 ARG A CA 1
ATOM 2324 C C . ARG A 1 315 ? -29.875 -7.184 -12.336 1 41.16 315 ARG A C 1
ATOM 2326 O O . ARG A 1 315 ? -30.5 -6.918 -13.359 1 41.16 315 ARG A O 1
ATOM 2333 N N . VAL A 1 316 ? -29.734 -8.477 -12.07 1 36.25 316 VAL A N 1
ATOM 2334 C CA . VAL A 1 316 ? -30.891 -9.328 -12.336 1 36.25 316 VAL A CA 1
ATOM 2335 C C . VAL A 1 316 ? -32.156 -8.625 -11.875 1 36.25 316 VAL A C 1
ATOM 2337 O O . VAL A 1 316 ? -32.344 -8.375 -10.68 1 36.25 316 VAL A O 1
ATOM 2340 N N . GLY A 1 317 ? -32.656 -7.766 -12.5 1 33.5 317 GLY A N 1
ATOM 2341 C CA . GLY A 1 317 ? -33.906 -7.086 -12.242 1 33.5 317 GLY A CA 1
ATOM 2342 C C . GLY A 1 317 ? -35 -8.023 -11.75 1 33.5 317 GLY A C 1
ATOM 2343 O O . GLY A 1 317 ? -35.156 -9.133 -12.266 1 33.5 317 GLY A O 1
ATOM 2344 N N . ALA A 1 318 ? -35.531 -7.816 -10.523 1 36.5 318 ALA A N 1
ATOM 2345 C CA . ALA A 1 318 ? -36.781 -8.352 -9.961 1 36.5 318 ALA A CA 1
ATOM 2346 C C . ALA A 1 318 ? -37.875 -8.367 -11.008 1 36.5 318 ALA A C 1
A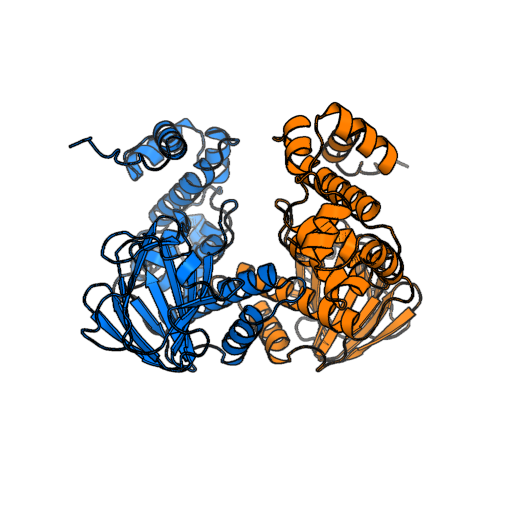TOM 2348 O O . ALA A 1 318 ? -38.219 -7.328 -11.578 1 36.5 318 ALA A O 1
ATOM 2349 N N . GLU A 1 319 ? -37.938 -9.398 -11.758 1 28.58 319 GLU A N 1
ATOM 2350 C CA . GLU A 1 319 ? -39.25 -9.516 -12.422 1 28.58 319 GLU A CA 1
ATOM 2351 C C . GLU A 1 319 ? -40.375 -9.273 -11.445 1 28.58 319 GLU A C 1
ATOM 2353 O O . GLU A 1 319 ? -40.375 -9.805 -10.336 1 28.58 319 GLU A O 1
ATOM 2358 N N . PRO A 1 320 ? -41.031 -8.18 -11.562 1 34.75 320 PRO A N 1
ATOM 2359 C CA . PRO A 1 320 ? -42.281 -8.078 -10.812 1 34.75 320 PRO A CA 1
ATOM 2360 C C . PRO A 1 320 ? -43.125 -9.344 -10.906 1 34.75 320 PRO A C 1
ATOM 2362 O O . PRO A 1 320 ? -43.375 -9.859 -12 1 34.75 320 PRO A O 1
ATOM 2365 N N . GLY A 1 321 ? -42.875 -10.312 -9.93 1 22.7 321 GLY A N 1
ATOM 2366 C CA . GLY A 1 321 ? -44.062 -11.133 -9.734 1 22.7 321 GLY A CA 1
ATOM 2367 C C . GLY A 1 321 ? -45.25 -10.352 -9.234 1 22.7 321 GLY A C 1
ATOM 2368 O O . GLY A 1 321 ? -45.094 -9.281 -8.633 1 22.7 321 GLY A O 1
ATOM 2369 N N . MET B 1 1 ? -10.141 11.445 3.344 1 81 1 MET B N 1
ATOM 2370 C CA . MET B 1 1 ? -8.93 10.914 3.971 1 81 1 MET B CA 1
ATOM 2371 C C . MET B 1 1 ? -8.07 12.047 4.531 1 81 1 MET B C 1
ATOM 2373 O O . MET B 1 1 ? -7.984 13.117 3.934 1 81 1 MET B O 1
ATOM 2377 N N . ASP B 1 2 ? -7.52 11.789 5.684 1 81.88 2 ASP B N 1
ATOM 2378 C CA . ASP B 1 2 ? -6.695 12.812 6.324 1 81.88 2 ASP B CA 1
ATOM 2379 C C . ASP B 1 2 ? -5.387 13.016 5.566 1 81.88 2 ASP B C 1
ATOM 2381 O O . ASP B 1 2 ? -5.051 12.234 4.672 1 81.88 2 ASP B O 1
ATOM 2385 N N . PRO B 1 3 ? -4.676 14.094 5.867 1 81.5 3 PRO B N 1
ATOM 2386 C CA . PRO B 1 3 ? -3.48 14.445 5.098 1 81.5 3 PRO B CA 1
ATOM 2387 C C . PRO B 1 3 ? -2.418 13.352 5.125 1 81.5 3 PRO B C 1
ATOM 2389 O O . PRO B 1 3 ? -1.743 13.117 4.117 1 81.5 3 PRO B O 1
ATOM 2392 N N . LEU B 1 4 ? -2.287 12.766 6.242 1 82.19 4 LEU B N 1
ATOM 2393 C CA . LEU B 1 4 ? -1.275 11.719 6.34 1 82.19 4 LEU B CA 1
ATOM 2394 C C . LEU B 1 4 ? -1.64 10.523 5.465 1 82.19 4 LEU B C 1
ATOM 2396 O O . LEU B 1 4 ? -0.768 9.922 4.832 1 82.19 4 LEU B O 1
ATOM 2400 N N . SER B 1 5 ? -2.85 10.203 5.422 1 79.81 5 SER B N 1
ATOM 2401 C CA . SER B 1 5 ? -3.314 9.148 4.523 1 79.81 5 SER B CA 1
ATOM 2402 C C . SER B 1 5 ? -3.117 9.547 3.062 1 79.81 5 SER B C 1
ATOM 2404 O O . SER B 1 5 ? -2.691 8.727 2.244 1 79.81 5 SER B O 1
ATOM 2406 N N . GLN B 1 6 ? -3.35 10.766 2.809 1 76.5 6 GLN B N 1
ATOM 2407 C CA . GLN B 1 6 ? -3.262 11.258 1.437 1 76.5 6 GLN B CA 1
ATOM 2408 C C . GLN B 1 6 ? -1.812 11.32 0.965 1 76.5 6 GLN B C 1
ATOM 2410 O O . GLN B 1 6 ? -1.542 11.266 -0.236 1 76.5 6 GLN B O 1
ATOM 2415 N N . LEU B 1 7 ? -0.95 11.422 1.943 1 75.5 7 LEU B N 1
ATOM 2416 C CA . LEU B 1 7 ? 0.478 11.477 1.652 1 75.5 7 LEU B CA 1
ATOM 2417 C C . LEU B 1 7 ? 0.91 10.273 0.827 1 75.5 7 LEU B C 1
ATOM 2419 O O . LEU B 1 7 ? 1.703 10.406 -0.108 1 75.5 7 LEU B O 1
ATOM 2423 N N . LEU B 1 8 ? 0.284 9.109 1.097 1 73.94 8 LEU B N 1
ATOM 2424 C CA . LEU B 1 8 ? 0.775 7.871 0.507 1 73.94 8 LEU B CA 1
ATOM 2425 C C . LEU B 1 8 ? -0.309 7.199 -0.328 1 73.94 8 LEU B C 1
ATOM 2427 O O . LEU B 1 8 ? -0.071 6.152 -0.935 1 73.94 8 LEU B O 1
ATOM 2431 N N . ALA B 1 9 ? -1.487 7.75 -0.373 1 69.12 9 ALA B N 1
ATOM 2432 C CA . ALA B 1 9 ? -2.574 7.047 -1.048 1 69.12 9 ALA B CA 1
ATOM 2433 C C . ALA B 1 9 ? -3.201 7.918 -2.135 1 69.12 9 ALA B C 1
ATOM 2435 O O . ALA B 1 9 ? -4.215 7.547 -2.727 1 69.12 9 ALA B O 1
ATOM 2436 N N . HIS B 1 10 ? -2.559 8.984 -2.521 1 61.5 10 HIS B N 1
ATOM 2437 C CA . HIS B 1 10 ? -3.17 9.781 -3.578 1 61.5 10 HIS B CA 1
ATOM 2438 C C . HIS B 1 10 ? -3.029 9.102 -4.934 1 61.5 10 HIS B C 1
ATOM 2440 O O . HIS B 1 10 ? -2.131 8.281 -5.133 1 61.5 10 HIS B O 1
ATOM 2446 N N . PRO B 1 11 ? -4.004 9.148 -5.797 1 59.06 11 PRO B N 1
ATOM 2447 C CA . PRO B 1 11 ? -4.109 8.422 -7.062 1 59.06 11 PRO B CA 1
ATOM 2448 C C . PRO B 1 11 ? -2.816 8.453 -7.871 1 59.06 11 PRO B C 1
ATOM 2450 O O . PRO B 1 11 ? -2.57 7.559 -8.688 1 59.06 11 PRO B O 1
ATOM 2453 N N . HIS B 1 12 ? -2.006 9.453 -7.652 1 61.75 12 HIS B N 1
ATOM 2454 C CA . HIS B 1 12 ? -0.8 9.555 -8.461 1 61.75 12 HIS B CA 1
ATOM 2455 C C . HIS B 1 12 ? 0.456 9.43 -7.609 1 61.75 12 HIS B C 1
ATOM 2457 O O . HIS B 1 12 ? 1.551 9.789 -8.047 1 61.75 12 HIS B O 1
ATOM 2463 N N . ALA B 1 13 ? 0.121 8.867 -6.449 1 62.62 13 ALA B N 1
ATOM 2464 C CA . ALA B 1 13 ? 1.276 8.688 -5.574 1 62.62 13 ALA B CA 1
ATOM 2465 C C . ALA B 1 13 ? 2.211 7.609 -6.113 1 62.62 13 ALA B C 1
ATOM 2467 O O . ALA B 1 13 ? 1.764 6.52 -6.477 1 62.62 13 ALA B O 1
ATOM 2468 N N . GLU B 1 14 ? 3.436 8.055 -6.352 1 73.62 14 GLU B N 1
ATOM 2469 C CA . GLU B 1 14 ? 4.465 7.07 -6.66 1 73.62 14 GLU B CA 1
ATOM 2470 C C . GLU B 1 14 ? 5.109 6.527 -5.387 1 73.62 14 GLU B C 1
ATOM 2472 O O . GLU B 1 14 ? 5.293 7.266 -4.414 1 73.62 14 GLU B O 1
ATOM 2477 N N . GLY B 1 15 ? 5.172 5.246 -5.332 1 82.88 15 GLY B N 1
ATOM 2478 C CA . GLY B 1 15 ? 5.863 4.656 -4.199 1 82.88 15 GLY B CA 1
ATOM 2479 C C . GLY B 1 15 ? 7.281 5.164 -4.035 1 82.88 15 GLY B C 1
ATOM 2480 O O . GLY B 1 15 ? 7.805 5.855 -4.914 1 82.88 15 GLY B O 1
ATOM 2481 N N . ALA B 1 16 ? 7.836 4.914 -2.918 1 87.06 16 ALA B N 1
ATOM 2482 C CA . ALA B 1 16 ? 9.203 5.336 -2.623 1 87.06 16 ALA B CA 1
ATOM 2483 C C . ALA B 1 16 ? 10.219 4.523 -3.422 1 87.06 16 ALA B C 1
ATOM 2485 O O . ALA B 1 16 ? 10.031 3.318 -3.623 1 87.06 16 ALA B O 1
ATOM 2486 N N . PHE B 1 17 ? 11.203 5.293 -3.904 1 91.06 17 PHE B N 1
ATOM 2487 C CA . PHE B 1 17 ? 12.43 4.59 -4.258 1 91.06 17 PHE B CA 1
ATOM 2488 C C . PHE B 1 17 ? 13.125 4.055 -3.012 1 91.06 17 PHE B C 1
ATOM 2490 O O . PHE B 1 17 ? 13.367 4.801 -2.062 1 91.06 17 PHE B O 1
ATOM 2497 N N . THR B 1 18 ? 13.414 2.762 -3.021 1 94.19 18 THR B N 1
ATOM 2498 C CA . THR B 1 18 ? 13.961 2.166 -1.81 1 94.19 18 THR B CA 1
ATOM 2499 C C . THR B 1 18 ? 15.234 1.384 -2.121 1 94.19 18 THR B C 1
ATOM 2501 O O . THR B 1 18 ? 15.281 0.626 -3.092 1 94.19 18 THR B O 1
ATOM 2504 N N . LEU B 1 19 ? 16.297 1.572 -1.306 1 94.69 19 LEU B N 1
ATOM 2505 C CA . LEU B 1 19 ? 17.531 0.805 -1.484 1 94.69 19 LEU B CA 1
ATOM 2506 C C . LEU B 1 19 ? 18.219 0.577 -0.148 1 94.69 19 LEU B C 1
ATOM 2508 O O . LEU B 1 19 ? 17.984 1.314 0.812 1 94.69 19 LEU B O 1
ATOM 2512 N N . LEU B 1 20 ? 18.969 -0.474 -0.142 1 96.31 20 LEU B N 1
ATOM 2513 C CA . LEU B 1 20 ? 19.906 -0.732 0.949 1 96.31 20 LEU B CA 1
ATOM 2514 C C . LEU B 1 20 ? 21.281 -0.164 0.63 1 96.31 20 LEU B C 1
ATOM 2516 O O . LEU B 1 20 ? 21.891 -0.523 -0.382 1 96.31 20 LEU B O 1
ATOM 2520 N N . MET B 1 21 ? 21.75 0.728 1.438 1 97.12 21 MET B N 1
ATOM 2521 C CA . MET B 1 21 ? 23.094 1.29 1.312 1 97.12 21 MET B CA 1
ATOM 2522 C C . MET B 1 21 ? 24.062 0.604 2.27 1 97.12 21 MET B C 1
ATOM 2524 O O . MET B 1 21 ? 23.797 0.507 3.469 1 97.12 21 MET B O 1
ATOM 2528 N N . SER B 1 22 ? 25.125 0.059 1.758 1 97.62 22 SER B N 1
ATOM 2529 C CA . SER B 1 22 ? 26.172 -0.567 2.553 1 97.62 22 SER B CA 1
ATOM 2530 C C . SER B 1 22 ? 27.516 0.135 2.35 1 97.62 22 SER B C 1
ATOM 2532 O O . SER B 1 22 ? 28.016 0.207 1.228 1 97.62 22 SER B O 1
ATOM 2534 N N . MET B 1 23 ? 28.156 0.572 3.451 1 97.88 23 MET B N 1
ATOM 2535 C CA . MET B 1 23 ? 29.328 1.439 3.33 1 97.88 23 MET B CA 1
ATOM 2536 C C . MET B 1 23 ? 30.422 1.029 4.316 1 97.88 23 MET B C 1
ATOM 2538 O O . MET B 1 23 ? 30.125 0.587 5.43 1 97.88 23 MET B O 1
ATOM 2542 N N . ARG B 1 24 ? 31.609 1.154 3.896 1 98.12 24 ARG B N 1
ATOM 2543 C CA . ARG B 1 24 ? 32.781 1.094 4.75 1 98.12 24 ARG B CA 1
ATOM 2544 C C . ARG B 1 24 ? 33.531 2.428 4.762 1 98.12 24 ARG B C 1
ATOM 2546 O O . ARG B 1 24 ? 33.781 3.016 3.705 1 98.12 24 ARG B O 1
ATOM 2553 N N . ALA B 1 25 ? 33.812 2.92 5.895 1 96.69 25 ALA B N 1
ATOM 2554 C CA . ALA B 1 25 ? 34.5 4.207 6.043 1 96.69 25 ALA B CA 1
ATOM 2555 C C . ALA B 1 25 ? 35.844 4.215 5.316 1 96.69 25 ALA B C 1
ATOM 2557 O O . ALA B 1 25 ? 36.5 3.182 5.227 1 96.69 25 ALA B O 1
ATOM 2558 N N . PRO B 1 26 ? 36.188 5.379 4.738 1 97.25 26 PRO B N 1
ATOM 2559 C CA . PRO B 1 26 ? 35.469 6.66 4.82 1 97.25 26 PRO B CA 1
ATOM 2560 C C . PRO B 1 26 ? 34.438 6.836 3.715 1 97.25 26 PRO B C 1
ATOM 2562 O O . PRO B 1 26 ? 34.625 6.359 2.594 1 97.25 26 PRO B O 1
ATOM 2565 N N . TRP B 1 27 ? 33.344 7.441 4.051 1 97.69 27 TRP B N 1
ATOM 2566 C CA . TRP B 1 27 ? 32.312 7.676 3.031 1 97.69 27 TRP B CA 1
ATOM 2567 C C . TRP B 1 27 ? 31.438 8.859 3.404 1 97.69 27 TRP B C 1
ATOM 2569 O O . TRP B 1 27 ? 31.266 9.164 4.586 1 97.69 27 TRP B O 1
ATOM 2579 N N . ALA B 1 28 ? 30.984 9.586 2.395 1 98.38 28 ALA B N 1
ATOM 2580 C CA . ALA B 1 28 ? 29.938 10.602 2.482 1 98.38 28 ALA B CA 1
ATOM 2581 C C . ALA B 1 28 ? 29.109 10.641 1.203 1 98.38 28 ALA B C 1
ATOM 2583 O O . ALA B 1 28 ? 29.656 10.523 0.101 1 98.38 28 ALA B O 1
ATOM 2584 N N . VAL B 1 29 ? 27.859 10.719 1.408 1 98 29 VAL B N 1
ATOM 2585 C CA . VAL B 1 29 ? 26.938 10.844 0.286 1 98 29 VAL B CA 1
ATOM 2586 C C . VAL B 1 29 ? 26.172 12.156 0.402 1 98 29 VAL B C 1
ATOM 2588 O O . VAL B 1 29 ? 25.531 12.422 1.427 1 98 29 VAL B O 1
ATOM 2591 N N . ARG B 1 30 ? 26.328 13.008 -0.573 1 98.06 30 ARG B N 1
ATOM 2592 C CA . ARG B 1 30 ? 25.516 14.227 -0.661 1 98.06 30 ARG B CA 1
ATOM 2593 C C . ARG B 1 30 ? 24.281 14 -1.515 1 98.06 30 ARG B C 1
ATOM 2595 O O . ARG B 1 30 ? 24.375 13.602 -2.678 1 98.06 30 ARG B O 1
ATOM 2602 N N . VAL B 1 31 ? 23.109 14.227 -0.933 1 98.06 31 VAL B N 1
ATOM 2603 C CA . VAL B 1 31 ? 21.844 13.945 -1.626 1 98.06 31 VAL B CA 1
ATOM 2604 C C . VAL B 1 31 ? 21.219 15.258 -2.109 1 98.06 31 VAL B C 1
ATOM 2606 O O . VAL B 1 31 ? 20.844 16.109 -1.3 1 98.06 31 VAL B O 1
ATOM 2609 N N . GLU B 1 32 ? 21.172 15.383 -3.385 1 97.81 32 GLU B N 1
ATOM 2610 C CA . GLU B 1 32 ? 20.578 16.547 -4.047 1 97.81 32 GLU B CA 1
ATOM 2611 C C . GLU B 1 32 ? 19.438 16.125 -4.98 1 97.81 32 GLU B C 1
ATOM 2613 O O . GLU B 1 32 ? 19.25 16.719 -6.039 1 97.81 32 GLU B O 1
ATOM 2618 N N . ASP B 1 33 ? 18.766 15.047 -4.633 1 95.38 33 ASP B N 1
ATOM 2619 C CA . ASP B 1 33 ? 17.781 14.445 -5.527 1 95.38 33 ASP B CA 1
ATOM 2620 C C . ASP B 1 33 ? 16.469 15.234 -5.504 1 95.38 33 ASP B C 1
ATOM 2622 O O . ASP B 1 33 ? 15.562 14.961 -6.293 1 95.38 33 ASP B O 1
ATOM 2626 N N . GLU B 1 34 ? 16.281 16.156 -4.566 1 96 34 GLU B N 1
ATOM 2627 C CA . GLU B 1 34 ? 15.125 17.047 -4.438 1 96 34 GLU B CA 1
ATOM 2628 C C . GLU B 1 34 ? 13.859 16.266 -4.113 1 96 34 GLU B C 1
ATOM 2630 O O . GLU B 1 34 ? 12.75 16.734 -4.391 1 96 34 GLU B O 1
ATOM 2635 N N . SER B 1 35 ? 14.008 15.094 -3.57 1 95.19 35 SER B N 1
ATOM 2636 C CA . SER B 1 35 ? 12.836 14.344 -3.137 1 95.19 35 SER B CA 1
ATOM 2637 C C . SER B 1 35 ? 12.078 15.086 -2.039 1 95.19 35 SER B C 1
ATOM 2639 O O . SER B 1 35 ? 12.68 15.805 -1.242 1 95.19 35 SER B O 1
ATOM 2641 N N . ALA B 1 36 ? 10.766 14.914 -2.033 1 94.12 36 ALA B N 1
ATOM 2642 C CA . ALA B 1 36 ? 9.914 15.625 -1.083 1 94.12 36 ALA B CA 1
ATOM 2643 C C . ALA B 1 36 ? 10.148 15.125 0.341 1 94.12 36 ALA B C 1
ATOM 2645 O O . ALA B 1 36 ? 10.055 15.891 1.299 1 94.12 36 ALA B O 1
ATOM 2646 N N . LEU B 1 37 ? 10.398 13.875 0.486 1 96.12 37 LEU B N 1
ATOM 2647 C CA . LEU B 1 37 ? 10.602 13.234 1.781 1 96.12 37 LEU B CA 1
ATOM 2648 C C . LEU B 1 37 ? 11.484 12 1.646 1 96.12 37 LEU B C 1
ATOM 2650 O O . LEU B 1 37 ? 11.312 11.211 0.718 1 96.12 37 LEU B O 1
ATOM 2654 N N . THR B 1 38 ? 12.438 11.859 2.498 1 97.75 38 THR B N 1
ATOM 2655 C CA . THR B 1 38 ? 13.281 10.672 2.531 1 97.75 38 THR B CA 1
ATOM 2656 C C . THR B 1 38 ? 13.32 10.078 3.938 1 97.75 38 THR B C 1
ATOM 2658 O O . THR B 1 38 ? 13.43 10.805 4.922 1 97.75 38 THR B O 1
ATOM 2661 N N . VAL B 1 39 ? 13.211 8.797 4.008 1 98.06 39 VAL B N 1
ATOM 2662 C CA . VAL B 1 39 ? 13.344 8.055 5.254 1 98.06 39 VAL B CA 1
ATOM 2663 C C . VAL B 1 39 ? 14.672 7.293 5.262 1 98.06 39 VAL B C 1
ATOM 2665 O O . VAL B 1 39 ? 15 6.598 4.297 1 98.06 39 VAL B O 1
ATOM 2668 N N . VAL B 1 40 ? 15.414 7.449 6.293 1 98.62 40 VAL B N 1
ATOM 2669 C CA . VAL B 1 40 ? 16.688 6.742 6.488 1 98.62 40 VAL B CA 1
ATOM 2670 C C . VAL B 1 40 ? 16.594 5.859 7.727 1 98.62 40 VAL B C 1
ATOM 2672 O O . VAL B 1 40 ? 16.375 6.355 8.836 1 98.62 40 VAL B O 1
ATOM 2675 N N . ILE B 1 41 ? 16.75 4.613 7.527 1 98.38 41 ILE B N 1
ATOM 2676 C CA . ILE B 1 41 ? 16.672 3.65 8.625 1 98.38 41 ILE B CA 1
ATOM 2677 C C . ILE B 1 41 ? 18.031 2.965 8.797 1 98.38 41 ILE B C 1
ATOM 2679 O O . ILE B 1 41 ? 18.469 2.211 7.922 1 98.38 41 ILE B O 1
ATOM 2683 N N . VAL B 1 42 ? 18.656 3.148 9.961 1 98.25 42 VAL B N 1
ATOM 2684 C CA . VAL B 1 42 ? 19.969 2.537 10.203 1 98.25 42 VAL B CA 1
ATOM 2685 C C . VAL B 1 42 ? 19.781 1.085 10.633 1 98.25 42 VAL B C 1
ATOM 2687 O O . VAL B 1 42 ? 19.172 0.811 11.672 1 98.25 42 VAL B O 1
ATOM 2690 N N . THR B 1 43 ? 20.328 0.152 9.875 1 96.88 43 THR B N 1
ATOM 2691 C CA . THR B 1 43 ? 20.141 -1.264 10.172 1 96.88 43 THR B CA 1
ATOM 2692 C C . THR B 1 43 ? 21.391 -1.859 10.805 1 96.88 43 THR B C 1
ATOM 2694 O O . THR B 1 43 ? 21.328 -2.912 11.445 1 96.88 43 THR B O 1
ATOM 2697 N N . SER B 1 44 ? 22.516 -1.303 10.609 1 97.31 44 SER B N 1
ATOM 2698 C CA . SER B 1 44 ? 23.781 -1.658 11.25 1 97.31 44 SER B CA 1
ATOM 2699 C C . SER B 1 44 ? 24.75 -0.472 11.273 1 97.31 44 SER B C 1
ATOM 2701 O O . SER B 1 44 ? 24.672 0.407 10.414 1 97.31 44 SER B O 1
ATOM 2703 N N . GLY B 1 45 ? 25.594 -0.465 12.289 1 97.56 45 GLY B N 1
ATOM 2704 C CA . GLY B 1 45 ? 26.547 0.633 12.383 1 97.56 45 GLY B CA 1
ATOM 2705 C C . GLY B 1 45 ? 25.891 1.96 12.719 1 97.56 45 GLY B C 1
ATOM 2706 O O . GLY B 1 45 ? 25.141 2.061 13.688 1 97.56 45 GLY B O 1
ATOM 2707 N N . GLY B 1 46 ? 26.297 2.959 11.852 1 96.88 46 GLY B N 1
ATOM 2708 C CA . GLY B 1 46 ? 25.781 4.305 12.086 1 96.88 46 GLY B CA 1
ATOM 2709 C C . GLY B 1 46 ? 26.312 5.316 11.086 1 96.88 46 GLY B C 1
ATOM 2710 O O . GLY B 1 46 ? 26.734 4.953 9.984 1 96.88 46 GLY B O 1
ATOM 2711 N N . GLY B 1 47 ? 26.109 6.562 11.508 1 97.5 47 GLY B N 1
ATOM 2712 C CA . GLY B 1 47 ? 26.562 7.672 10.68 1 97.5 47 GLY B CA 1
ATOM 2713 C C . GLY B 1 47 ? 26.094 9.023 11.188 1 97.5 47 GLY B C 1
ATOM 2714 O O . GLY B 1 47 ? 25.703 9.148 12.352 1 97.5 47 GLY B O 1
ATOM 2715 N N . ARG B 1 48 ? 26.422 9.938 10.312 1 98.38 48 ARG B N 1
ATOM 2716 C CA . ARG B 1 48 ? 26.016 11.305 10.609 1 98.38 48 ARG B CA 1
ATOM 2717 C C . ARG B 1 48 ? 25.141 11.875 9.508 1 98.38 48 ARG B C 1
ATOM 2719 O O . ARG B 1 48 ? 25.422 11.688 8.32 1 98.38 48 ARG B O 1
ATOM 2726 N N . LEU B 1 49 ? 24.031 12.508 9.906 1 98.5 49 LEU B N 1
ATOM 2727 C CA . LEU B 1 49 ? 23.109 13.164 8.984 1 98.5 49 LEU B CA 1
ATOM 2728 C C . LEU B 1 49 ? 23.141 14.672 9.172 1 98.5 49 LEU B C 1
ATOM 2730 O O . LEU B 1 49 ? 22.984 15.172 10.281 1 98.5 49 LEU B O 1
ATOM 2734 N N . GLU B 1 50 ? 23.422 15.352 8.133 1 98 50 GLU B N 1
ATOM 2735 C CA . GLU B 1 50 ? 23.438 16.812 8.164 1 98 50 GLU B CA 1
ATOM 2736 C C . GLU B 1 50 ? 22.375 17.391 7.227 1 98 50 GLU B C 1
ATOM 2738 O O . GLU B 1 50 ? 22.438 17.188 6.012 1 98 50 GLU B O 1
ATOM 2743 N N . ALA B 1 51 ? 21.438 18.062 7.77 1 97 51 ALA B N 1
ATOM 2744 C CA . ALA B 1 51 ? 20.359 18.719 7.035 1 97 51 ALA B CA 1
ATOM 2745 C C . ALA B 1 51 ? 20.016 20.062 7.656 1 97 51 ALA B C 1
ATOM 2747 O O . ALA B 1 51 ? 19.922 20.188 8.883 1 97 51 ALA B O 1
ATOM 2748 N N . GLY B 1 52 ? 19.828 21.062 6.836 1 93.88 52 GLY B N 1
ATOM 2749 C CA . GLY B 1 52 ? 19.484 22.391 7.328 1 93.88 52 GLY B CA 1
ATOM 2750 C C . GLY B 1 52 ? 20.531 22.969 8.258 1 93.88 52 GLY B C 1
ATOM 2751 O O . GLY B 1 52 ? 20.203 23.672 9.219 1 93.88 52 GLY B O 1
ATOM 2752 N N . GLY B 1 53 ? 21.672 22.594 8.094 1 92.88 53 GLY B N 1
ATOM 2753 C CA . GLY B 1 53 ? 22.766 23.141 8.898 1 92.88 53 GLY B CA 1
ATOM 2754 C C . GLY B 1 53 ? 22.906 22.453 10.242 1 92.88 53 GLY B C 1
ATOM 2755 O O . GLY B 1 53 ? 23.766 22.844 11.047 1 92.88 53 GLY B O 1
ATOM 2756 N N . VAL B 1 54 ? 22.156 21.5 10.516 1 95.44 54 VAL B N 1
ATOM 2757 C CA . VAL B 1 54 ? 22.203 20.797 11.789 1 95.44 54 VAL B CA 1
ATOM 2758 C C . VAL B 1 54 ? 22.656 19.359 11.562 1 95.44 54 VAL B C 1
ATOM 2760 O O . VAL B 1 54 ? 22.203 18.688 10.633 1 95.44 54 VAL B O 1
ATOM 2763 N N . GLY B 1 55 ? 23.547 18.922 12.469 1 96.88 55 GLY B N 1
ATOM 2764 C CA . GLY B 1 55 ? 24.047 17.547 12.391 1 96.88 55 GLY B CA 1
ATOM 2765 C C . GLY B 1 55 ? 23.438 16.641 13.445 1 96.88 55 GLY B C 1
ATOM 2766 O O . GLY B 1 55 ? 23.234 17.047 14.586 1 96.88 55 GLY B O 1
ATOM 2767 N N . HIS B 1 56 ? 23.125 15.414 13.031 1 97.62 56 HIS B N 1
ATOM 2768 C CA . HIS B 1 56 ? 22.594 14.383 13.922 1 97.62 56 HIS B CA 1
ATOM 2769 C C . HIS B 1 56 ? 23.422 13.094 13.82 1 97.62 56 HIS B C 1
ATOM 2771 O O . HIS B 1 56 ? 23.703 12.617 12.727 1 97.62 56 HIS B O 1
ATOM 2777 N N . GLU B 1 57 ? 23.781 12.617 14.977 1 97.94 57 GLU B N 1
ATOM 2778 C CA . GLU B 1 57 ? 24.391 11.289 14.984 1 97.94 57 GLU B CA 1
ATOM 2779 C C . GLU B 1 57 ? 23.328 10.203 14.875 1 97.94 57 GLU B C 1
ATOM 2781 O O . GLU B 1 57 ? 22.266 10.305 15.484 1 97.94 57 GLU B O 1
ATOM 2786 N N . LEU B 1 58 ? 23.594 9.211 14.07 1 98.12 58 LEU B N 1
ATOM 2787 C CA . LEU B 1 58 ? 22.672 8.094 13.867 1 98.12 58 LEU B CA 1
ATOM 2788 C C . LEU B 1 58 ? 23.297 6.785 14.336 1 98.12 58 LEU B C 1
ATOM 2790 O O . LEU B 1 58 ? 24.469 6.523 14.078 1 98.12 58 LEU B O 1
ATOM 2794 N N . ALA B 1 59 ? 22.547 6.066 15.078 1 97.88 59 ALA B N 1
ATOM 2795 C CA . ALA B 1 59 ? 22.953 4.734 15.523 1 97.88 59 ALA B CA 1
ATOM 2796 C C . ALA B 1 59 ? 21.969 3.678 15.031 1 97.88 59 ALA B C 1
ATOM 2798 O O . ALA B 1 59 ? 20.891 4.008 14.508 1 97.88 59 ALA B O 1
ATOM 2799 N N . THR B 1 60 ? 22.391 2.395 15.195 1 97.25 60 THR B N 1
ATOM 2800 C CA . THR B 1 60 ? 21.562 1.286 14.75 1 97.25 60 THR B CA 1
ATOM 2801 C C . THR B 1 60 ? 20.156 1.381 15.352 1 97.25 60 THR B C 1
ATOM 2803 O O . THR B 1 60 ? 20.016 1.564 16.562 1 97.25 60 THR B O 1
ATOM 2806 N N . GLY B 1 61 ? 19.188 1.316 14.477 1 96.62 61 GLY B N 1
ATOM 2807 C CA . GLY B 1 61 ? 17.797 1.354 14.938 1 96.62 61 GLY B CA 1
ATOM 2808 C C . GLY B 1 61 ? 17.172 2.73 14.828 1 96.62 61 GLY B C 1
ATOM 2809 O O . GLY B 1 61 ? 15.953 2.869 14.898 1 96.62 61 GLY B O 1
ATOM 2810 N N . ASP B 1 62 ? 18 3.75 14.641 1 97.94 62 ASP B N 1
ATOM 2811 C CA . ASP B 1 62 ? 17.469 5.098 14.469 1 97.94 62 ASP B CA 1
ATOM 2812 C C . ASP B 1 62 ? 16.75 5.234 13.125 1 97.94 62 ASP B C 1
ATOM 2814 O O . ASP B 1 62 ? 17.141 4.59 12.148 1 97.94 62 ASP B O 1
ATOM 2818 N N . VAL B 1 63 ? 15.711 6.031 13.094 1 98.38 63 VAL B N 1
ATOM 2819 C CA . VAL B 1 63 ? 14.992 6.395 11.875 1 98.38 63 VAL B CA 1
ATOM 2820 C C . VAL B 1 63 ? 14.992 7.91 11.711 1 98.38 63 VAL B C 1
ATOM 2822 O O . VAL B 1 63 ? 14.648 8.641 12.641 1 98.38 63 VAL B O 1
ATOM 2825 N N . ALA B 1 64 ? 15.406 8.375 10.547 1 98.56 64 ALA B N 1
ATOM 2826 C CA . ALA B 1 64 ? 15.406 9.812 10.266 1 98.56 64 ALA B CA 1
ATOM 2827 C C . ALA B 1 64 ? 14.453 10.141 9.117 1 98.56 64 ALA B C 1
ATOM 2829 O O . ALA B 1 64 ? 14.383 9.406 8.133 1 98.56 64 ALA B O 1
ATOM 2830 N N . LEU B 1 65 ? 13.664 11.141 9.281 1 97.94 65 LEU B N 1
ATOM 2831 C CA . LEU B 1 65 ? 12.875 11.766 8.227 1 97.94 65 LEU B CA 1
ATOM 2832 C C . LEU B 1 65 ? 13.531 13.047 7.73 1 97.94 65 LEU B C 1
ATOM 2834 O O . LEU B 1 65 ? 13.773 13.969 8.516 1 97.94 65 LEU B O 1
ATOM 2838 N N . VAL B 1 66 ? 13.812 13.078 6.465 1 98.19 66 VAL B N 1
ATOM 2839 C CA . VAL B 1 66 ? 14.43 14.266 5.887 1 98.19 66 VAL B CA 1
ATOM 2840 C C . VAL B 1 66 ? 13.445 14.953 4.945 1 98.19 66 VAL B C 1
ATOM 2842 O O . VAL B 1 66 ? 13.039 14.375 3.934 1 98.19 66 VAL B O 1
ATOM 2845 N N . ARG B 1 67 ? 13.117 16.125 5.324 1 96.81 67 ARG B N 1
ATOM 2846 C CA . ARG B 1 67 ? 12.195 16.906 4.508 1 96.81 67 ARG B CA 1
ATOM 2847 C C . ARG B 1 67 ? 12.922 17.562 3.336 1 96.81 67 ARG B C 1
ATOM 2849 O O . ARG B 1 67 ? 13.961 18.188 3.52 1 96.81 67 ARG B O 1
ATOM 2856 N N . GLY B 1 68 ? 12.461 17.312 2.109 1 94.69 68 GLY B N 1
ATOM 2857 C CA . GLY B 1 68 ? 13.008 17.969 0.928 1 94.69 68 GLY B CA 1
ATOM 2858 C C . GLY B 1 68 ? 12.383 19.312 0.647 1 94.69 68 GLY B C 1
ATOM 2859 O O . GLY B 1 68 ? 11.555 19.797 1.425 1 94.69 68 GLY B O 1
ATOM 2860 N N . PRO B 1 69 ? 12.867 20 -0.322 1 94.75 69 PRO B N 1
ATOM 2861 C CA . PRO B 1 69 ? 13.75 19.484 -1.375 1 94.75 69 PRO B CA 1
ATOM 2862 C C . PRO B 1 69 ? 15.211 19.844 -1.152 1 94.75 69 PRO B C 1
ATOM 2864 O O . PRO B 1 69 ? 16.047 19.609 -2.021 1 94.75 69 PRO B O 1
ATOM 2867 N N . LEU B 1 70 ? 15.578 20.5 -0.035 1 95.94 70 LEU B N 1
ATOM 2868 C CA . LEU B 1 70 ? 16.953 20.969 0.187 1 95.94 70 LEU B CA 1
ATOM 2869 C C . LEU B 1 70 ? 17.906 19.781 0.31 1 95.94 70 LEU B C 1
ATOM 2871 O O . LEU B 1 70 ? 17.531 18.719 0.792 1 95.94 70 LEU B O 1
ATOM 2875 N N . PRO B 1 71 ? 19.125 20 -0.158 1 97.81 71 PRO B N 1
ATOM 2876 C CA . PRO B 1 71 ? 20.109 18.922 -0.067 1 97.81 71 PRO B CA 1
ATOM 2877 C C . PRO B 1 71 ? 20.438 18.547 1.375 1 97.81 71 PRO B C 1
ATOM 2879 O O . PRO B 1 71 ? 20.266 19.359 2.285 1 97.81 71 PRO B O 1
ATOM 2882 N N . TYR B 1 72 ? 20.906 17.359 1.564 1 98.06 72 TYR B N 1
ATOM 2883 C CA . TYR B 1 72 ? 21.406 16.875 2.84 1 98.06 72 TYR B CA 1
ATOM 2884 C C . TYR B 1 72 ? 22.562 15.898 2.629 1 98.06 72 TYR B C 1
ATOM 2886 O O . TYR B 1 72 ? 22.891 15.555 1.492 1 98.06 72 TYR B O 1
ATOM 2894 N N . ARG B 1 73 ? 23.25 15.672 3.756 1 98.19 73 ARG B N 1
ATOM 2895 C CA . ARG B 1 73 ? 24.453 14.844 3.686 1 98.19 73 ARG B CA 1
ATOM 2896 C C . ARG B 1 73 ? 24.406 13.727 4.727 1 98.19 73 ARG B C 1
ATOM 2898 O O . ARG B 1 73 ? 24 13.953 5.867 1 98.19 73 ARG B O 1
ATOM 2905 N N . VAL B 1 74 ? 24.766 12.516 4.289 1 98.44 74 VAL B N 1
ATOM 2906 C CA . VAL B 1 74 ? 24.969 11.391 5.191 1 98.44 74 VAL B CA 1
ATOM 2907 C C . VAL B 1 74 ? 26.406 10.898 5.094 1 98.44 74 VAL B C 1
ATOM 2909 O O . VAL B 1 74 ? 26.938 10.742 3.992 1 98.44 74 VAL B O 1
ATOM 2912 N N . SER B 1 75 ? 27.047 10.711 6.258 1 98.56 75 SER B N 1
ATOM 2913 C CA . SER B 1 75 ? 28.469 10.359 6.246 1 98.56 75 SER B CA 1
ATOM 2914 C C . SER B 1 75 ? 28.812 9.477 7.441 1 98.56 75 SER B C 1
ATOM 2916 O O . SER B 1 75 ? 28 9.289 8.344 1 98.56 75 SER B O 1
ATOM 2918 N N . ASP B 1 76 ? 30 8.844 7.355 1 98 76 ASP B N 1
ATOM 2919 C CA . ASP B 1 76 ? 30.516 8.07 8.484 1 98 76 ASP B CA 1
ATOM 2920 C C . ASP B 1 76 ? 30.938 8.992 9.625 1 98 76 ASP B C 1
ATOM 2922 O O . ASP B 1 76 ? 30.75 8.656 10.797 1 98 76 ASP B O 1
ATOM 2926 N N . ALA B 1 77 ? 31.531 10.055 9.188 1 94.56 77 ALA B N 1
ATOM 2927 C CA . ALA B 1 77 ? 32.031 11.031 10.156 1 94.56 77 ALA B CA 1
ATOM 2928 C C . ALA B 1 77 ? 32.031 12.438 9.57 1 94.56 77 ALA B C 1
ATOM 2930 O O . ALA B 1 77 ? 31.984 12.609 8.352 1 94.56 77 ALA B O 1
ATOM 2931 N N . ALA B 1 78 ? 32.062 13.383 10.562 1 91.69 78 ALA B N 1
ATOM 2932 C CA . ALA B 1 78 ? 32.125 14.773 10.125 1 91.69 78 ALA B CA 1
ATOM 2933 C C . ALA B 1 78 ? 33.375 15.008 9.289 1 91.69 78 ALA B C 1
ATOM 2935 O O . ALA B 1 78 ? 34.469 14.57 9.656 1 91.69 78 ALA B O 1
ATOM 2936 N N . GLY B 1 79 ? 33.25 15.594 8.195 1 90.5 79 GLY B N 1
ATOM 2937 C CA . GLY B 1 79 ? 34.406 16 7.406 1 90.5 79 GLY B CA 1
ATOM 2938 C C . GLY B 1 79 ? 34.812 14.953 6.383 1 90.5 79 GLY B C 1
ATOM 2939 O O . GLY B 1 79 ? 35.75 15.18 5.605 1 90.5 79 GLY B O 1
ATOM 2940 N N . SER B 1 80 ? 34.188 13.789 6.422 1 95.19 80 SER B N 1
ATOM 2941 C CA . SER B 1 80 ? 34.5 12.781 5.426 1 95.19 80 SER B CA 1
ATOM 2942 C C . SER B 1 80 ? 34.312 13.305 4.012 1 95.19 80 SER B C 1
ATOM 2944 O O . SER B 1 80 ? 33.344 14.039 3.752 1 95.19 80 SER B O 1
ATOM 2946 N N . ALA B 1 81 ? 35.188 12.828 3.107 1 95.44 81 ALA B N 1
ATOM 2947 C CA . ALA B 1 81 ? 35.094 13.258 1.715 1 95.44 81 ALA B CA 1
ATOM 2948 C C . ALA B 1 81 ? 33.844 12.68 1.039 1 95.44 81 ALA B C 1
ATOM 2950 O O . ALA B 1 81 ? 33.5 11.523 1.273 1 95.44 81 ALA B O 1
ATOM 2951 N N . THR B 1 82 ? 33.312 13.477 0.16 1 96.81 82 THR B N 1
ATOM 2952 C CA . THR B 1 82 ? 32.125 13.047 -0.567 1 96.81 82 THR B CA 1
ATOM 2953 C C . THR B 1 82 ? 32.469 11.969 -1.588 1 96.81 82 THR B C 1
ATOM 2955 O O . THR B 1 82 ? 33.312 12.188 -2.467 1 96.81 82 THR B O 1
ATOM 2958 N N . LEU B 1 83 ? 31.844 10.867 -1.4 1 95.94 83 LEU B N 1
ATOM 2959 C CA . LEU B 1 83 ? 32.031 9.742 -2.311 1 95.94 83 LEU B CA 1
ATOM 2960 C C . LEU B 1 83 ? 31.078 9.852 -3.498 1 95.94 83 LEU B C 1
ATOM 2962 O O . LEU B 1 83 ? 31.453 9.555 -4.633 1 95.94 83 LEU B O 1
ATOM 2966 N N . ALA B 1 84 ? 29.875 10.289 -3.223 1 97.19 84 ALA B N 1
ATOM 2967 C CA . ALA B 1 84 ? 28.844 10.281 -4.25 1 97.19 84 ALA B CA 1
ATOM 2968 C C . ALA B 1 84 ? 27.859 11.422 -4.039 1 97.19 84 ALA B C 1
ATOM 2970 O O . ALA B 1 84 ? 27.625 11.859 -2.908 1 97.19 84 ALA B O 1
ATOM 2971 N N . ILE B 1 85 ? 27.344 11.891 -5.133 1 97.81 85 ILE B N 1
ATOM 2972 C CA . ILE B 1 85 ? 26.25 12.859 -5.16 1 97.81 85 ILE B CA 1
ATOM 2973 C C . ILE B 1 85 ? 25.016 12.227 -5.809 1 97.81 85 ILE B C 1
ATOM 2975 O O . ILE B 1 85 ? 25.109 11.633 -6.883 1 97.81 85 ILE B O 1
ATOM 2979 N N . ILE B 1 86 ? 23.922 12.266 -5.098 1 97.56 86 ILE B N 1
ATOM 2980 C CA . ILE B 1 86 ? 22.672 11.758 -5.645 1 97.56 86 ILE B CA 1
ATOM 2981 C C . ILE B 1 86 ? 21.875 12.898 -6.27 1 97.56 86 ILE B C 1
ATOM 2983 O O . ILE B 1 86 ? 21.438 13.82 -5.57 1 97.56 86 ILE B O 1
ATOM 2987 N N . GLU B 1 87 ? 21.625 12.836 -7.508 1 96.19 87 GLU B N 1
ATOM 2988 C CA . GLU B 1 87 ? 20.922 13.859 -8.281 1 96.19 87 GLU B CA 1
ATOM 2989 C C . GLU B 1 87 ? 19.469 13.5 -8.492 1 96.19 87 GLU B C 1
ATOM 2991 O O . GLU B 1 87 ? 19.031 12.406 -8.117 1 96.19 87 GLU B O 1
ATOM 2996 N N . PRO B 1 88 ? 18.672 14.484 -9.039 1 92.56 88 PRO B N 1
ATOM 2997 C CA . PRO B 1 88 ? 17.281 14.156 -9.352 1 92.56 88 PRO B CA 1
ATOM 2998 C C . PRO B 1 88 ? 17.156 12.883 -10.188 1 92.56 88 PRO B C 1
ATOM 3000 O O . PRO B 1 88 ? 18 12.617 -11.047 1 92.56 88 PRO B O 1
ATOM 3003 N N . GLY B 1 89 ? 16.078 12.117 -9.922 1 90.25 89 GLY B N 1
ATOM 3004 C CA . GLY B 1 89 ? 15.914 10.836 -10.578 1 90.25 89 GLY B CA 1
ATOM 3005 C C . GLY B 1 89 ? 16.781 9.742 -9.992 1 90.25 89 GLY B C 1
ATOM 3006 O O . GLY B 1 89 ? 16.953 8.68 -10.602 1 90.25 89 GLY B O 1
ATOM 3007 N N . GLN B 1 90 ? 17.422 9.984 -8.867 1 90.62 90 GLN B N 1
ATOM 3008 C CA . GLN B 1 90 ? 18.234 9.039 -8.117 1 90.62 90 GLN B CA 1
ATOM 3009 C C . GLN B 1 90 ? 19.484 8.641 -8.898 1 90.62 90 GLN B C 1
ATOM 3011 O O . GLN B 1 90 ? 19.969 7.516 -8.781 1 90.62 90 GLN B O 1
ATOM 3016 N N . ARG B 1 91 ? 19.922 9.523 -9.758 1 92.69 91 ARG B N 1
ATOM 3017 C CA . ARG B 1 91 ? 21.188 9.328 -10.445 1 92.69 91 ARG B CA 1
ATOM 3018 C C . ARG B 1 91 ? 22.359 9.539 -9.5 1 92.69 91 ARG B C 1
ATOM 3020 O O . ARG B 1 91 ? 22.438 10.555 -8.805 1 92.69 91 ARG B O 1
ATOM 3027 N N . CYS B 1 92 ? 23.219 8.602 -9.523 1 95.12 92 CYS B N 1
ATOM 3028 C CA . CYS B 1 92 ? 24.359 8.641 -8.625 1 95.12 92 CYS B CA 1
ATOM 3029 C C . CYS B 1 92 ? 25.641 8.984 -9.398 1 95.12 92 CYS B C 1
ATOM 3031 O O . CYS B 1 92 ? 25.984 8.305 -10.367 1 95.12 92 CYS B O 1
ATOM 3033 N N . VAL B 1 93 ? 26.391 10.031 -8.945 1 95.88 93 VAL B N 1
ATOM 3034 C CA . VAL B 1 93 ? 27.594 10.438 -9.641 1 95.88 93 VAL B CA 1
ATOM 3035 C C . VAL B 1 93 ? 28.703 10.727 -8.625 1 95.88 93 VAL B C 1
ATOM 3037 O O . VAL B 1 93 ? 28.422 11 -7.457 1 95.88 93 VAL B O 1
ATOM 3040 N N . THR B 1 94 ? 29.906 10.633 -9.156 1 94.5 94 THR B N 1
ATOM 3041 C CA . THR B 1 94 ? 31.031 11.133 -8.367 1 94.5 94 THR B CA 1
ATOM 3042 C C . THR B 1 94 ? 31.016 12.656 -8.305 1 94.5 94 THR B C 1
ATOM 3044 O O . THR B 1 94 ? 30.266 13.305 -9.039 1 94.5 94 THR B O 1
ATOM 3047 N N . PRO B 1 95 ? 31.812 13.219 -7.383 1 94 95 PRO B N 1
ATOM 3048 C CA . PRO B 1 95 ? 31.875 14.68 -7.324 1 94 95 PRO B CA 1
ATOM 3049 C C . PRO B 1 95 ? 32.312 15.305 -8.648 1 94 95 PRO B C 1
ATOM 3051 O O . PRO B 1 95 ? 31.906 16.438 -8.961 1 94 95 PRO B O 1
ATOM 3054 N N . ASP B 1 96 ? 32.969 14.516 -9.469 1 93.5 96 ASP B N 1
ATOM 3055 C CA . ASP B 1 96 ? 33.406 15.031 -10.758 1 93.5 96 ASP B CA 1
ATOM 3056 C C . ASP B 1 96 ? 32.406 14.703 -11.859 1 93.5 96 ASP B C 1
ATOM 3058 O O . ASP B 1 96 ? 32.625 15.008 -13.031 1 93.5 96 ASP B O 1
ATOM 3062 N N . GLY B 1 97 ? 31.344 14 -11.539 1 92.62 97 GLY B N 1
ATOM 3063 C CA . GLY B 1 97 ? 30.234 13.859 -12.461 1 92.62 97 GLY B CA 1
ATOM 3064 C C . GLY B 1 97 ? 30.172 12.492 -13.117 1 92.62 97 GLY B C 1
ATOM 3065 O O . GLY B 1 97 ? 29.266 12.227 -13.922 1 92.62 97 GLY B O 1
ATOM 3066 N N . ALA B 1 98 ? 31.141 11.609 -12.789 1 93.56 98 ALA B N 1
ATOM 3067 C CA . ALA B 1 98 ? 31.125 10.273 -13.391 1 93.56 98 ALA B CA 1
ATOM 3068 C C . ALA B 1 98 ? 30.016 9.422 -12.797 1 93.56 98 ALA B C 1
ATOM 3070 O O . ALA B 1 98 ? 29.75 9.469 -11.586 1 93.56 98 ALA B O 1
ATOM 3071 N N . PRO B 1 99 ? 29.312 8.625 -13.711 1 92.06 99 PRO B N 1
ATOM 3072 C CA . PRO B 1 99 ? 28.219 7.785 -13.203 1 92.06 99 PRO B CA 1
ATOM 3073 C C . PRO B 1 99 ? 28.719 6.711 -12.234 1 92.06 99 PRO B C 1
ATOM 3075 O O . PRO B 1 99 ? 29.781 6.121 -12.445 1 92.06 99 PRO B O 1
ATOM 3078 N N . LEU B 1 100 ? 27.938 6.535 -11.148 1 90.25 100 LEU B N 1
ATOM 3079 C CA . LEU B 1 100 ? 28.297 5.578 -10.109 1 90.25 100 LEU B CA 1
ATOM 3080 C C . LEU B 1 100 ? 27.188 4.547 -9.906 1 90.25 100 LEU B C 1
ATOM 3082 O O . LEU B 1 100 ? 27.328 3.627 -9.094 1 90.25 100 LEU B O 1
ATOM 3086 N N . ASP B 1 101 ? 26.078 4.617 -10.594 1 84.94 101 ASP B N 1
ATOM 3087 C CA . ASP B 1 101 ? 24.906 3.762 -10.391 1 84.94 101 ASP B CA 1
ATOM 3088 C C . ASP B 1 101 ? 25.297 2.285 -10.461 1 84.94 101 ASP B C 1
ATOM 3090 O O . ASP B 1 101 ? 25.062 1.533 -9.516 1 84.94 101 ASP B O 1
ATOM 3094 N N . LEU B 1 102 ? 25.953 1.957 -11.484 1 79.31 102 LEU B N 1
ATOM 3095 C CA . LEU B 1 102 ? 26.297 0.56 -11.727 1 79.31 102 LEU B CA 1
ATOM 3096 C C . LEU B 1 102 ? 27.547 0.167 -10.953 1 79.31 102 LEU B C 1
ATOM 3098 O O . LEU B 1 102 ? 27.641 -0.954 -10.453 1 79.31 102 LEU B O 1
ATOM 3102 N N . ALA B 1 103 ? 28.438 1.104 -10.75 1 83.62 103 ALA B N 1
ATOM 3103 C CA . ALA B 1 103 ? 29.75 0.811 -10.164 1 83.62 103 ALA B CA 1
ATOM 3104 C C . ALA B 1 103 ? 29.609 0.388 -8.703 1 83.62 103 ALA B C 1
ATOM 3106 O O . ALA B 1 103 ? 30.406 -0.419 -8.211 1 83.62 103 ALA B O 1
ATOM 3107 N N . LEU B 1 104 ? 28.594 0.87 -8.102 1 90.75 104 LEU B N 1
ATOM 3108 C CA . LEU B 1 104 ? 28.469 0.576 -6.684 1 90.75 104 LEU B CA 1
ATOM 3109 C C . LEU B 1 104 ? 27.219 -0.273 -6.418 1 90.75 104 LEU B C 1
ATOM 3111 O O . LEU B 1 104 ? 26.781 -0.393 -5.273 1 90.75 104 LEU B O 1
ATOM 3115 N N . ALA B 1 105 ? 26.734 -0.88 -7.438 1 91.5 105 ALA B N 1
ATOM 3116 C CA . ALA B 1 105 ? 25.562 -1.745 -7.305 1 91.5 105 ALA B CA 1
ATOM 3117 C C . ALA B 1 105 ? 25.969 -3.16 -6.902 1 91.5 105 ALA B C 1
ATOM 3119 O O . ALA B 1 105 ? 26.938 -3.715 -7.445 1 91.5 105 ALA B O 1
ATOM 3120 N N . HIS B 1 106 ? 25.359 -3.77 -5.938 1 90.44 106 HIS B N 1
ATOM 3121 C CA . HIS B 1 106 ? 25.641 -5.121 -5.473 1 90.44 106 HIS B CA 1
ATOM 3122 C C . HIS B 1 106 ? 24.438 -6.035 -5.641 1 90.44 106 HIS B C 1
ATOM 3124 O O . HIS B 1 106 ? 24.344 -7.07 -4.977 1 90.44 106 HIS B O 1
ATOM 3130 N N . GLY B 1 107 ? 23.547 -5.73 -6.461 1 82.06 107 GLY B N 1
ATOM 3131 C CA . GLY B 1 107 ? 22.312 -6.484 -6.648 1 82.06 107 GLY B CA 1
ATOM 3132 C C . GLY B 1 107 ? 21.078 -5.617 -6.621 1 82.06 107 GLY B C 1
ATOM 3133 O O . GLY B 1 107 ? 21.156 -4.406 -6.828 1 82.06 107 GLY B O 1
ATOM 3134 N N . LEU B 1 108 ? 19.953 -6.344 -6.383 1 78.88 108 LEU B N 1
ATOM 3135 C CA . LEU B 1 108 ? 18.688 -5.637 -6.379 1 78.88 108 LEU B CA 1
ATOM 3136 C C . LEU B 1 108 ? 18.562 -4.73 -5.156 1 78.88 108 LEU B C 1
ATOM 3138 O O . LEU B 1 108 ? 18.656 -5.203 -4.023 1 78.88 108 LEU B O 1
ATOM 3142 N N . ARG B 1 109 ? 18.5 -3.496 -5.391 1 90 109 ARG B N 1
ATOM 3143 C CA . ARG B 1 109 ? 18.25 -2.477 -4.379 1 90 109 ARG B CA 1
ATOM 3144 C C . ARG B 1 109 ? 19.406 -2.412 -3.377 1 90 109 ARG B C 1
ATOM 3146 O O . ARG B 1 109 ? 19.188 -2.105 -2.201 1 90 109 ARG B O 1
ATOM 3153 N N . HIS B 1 110 ? 20.531 -2.877 -3.721 1 93.31 110 HIS B N 1
ATOM 3154 C CA . HIS B 1 110 ? 21.719 -2.85 -2.869 1 93.31 110 HIS B CA 1
ATOM 3155 C C . HIS B 1 110 ? 22.828 -2.02 -3.5 1 93.31 110 HIS B C 1
ATOM 3157 O O . HIS B 1 110 ? 23.281 -2.311 -4.613 1 93.31 110 HIS B O 1
ATOM 3163 N N . TRP B 1 111 ? 23.156 -1.008 -2.838 1 95.62 111 TRP B N 1
ATOM 3164 C CA . TRP B 1 111 ? 24.125 -0.048 -3.367 1 95.62 111 TRP B CA 1
ATOM 3165 C C . TRP B 1 111 ? 25.094 0.417 -2.279 1 95.62 111 TRP B C 1
ATOM 3167 O O . TRP B 1 111 ? 24.688 0.599 -1.126 1 95.62 111 TRP B O 1
ATOM 3177 N N . GLY B 1 112 ? 26.344 0.658 -2.6 1 96.94 112 GLY B N 1
ATOM 3178 C CA . GLY B 1 112 ? 27.328 1.165 -1.658 1 96.94 112 GLY B CA 1
ATOM 3179 C C . GLY B 1 112 ? 28.75 0.849 -2.062 1 96.94 112 GLY B C 1
ATOM 3180 O O . GLY B 1 112 ? 28.984 0.19 -3.078 1 96.94 112 GLY B O 1
ATOM 3181 N N . ASN B 1 113 ? 29.766 1.361 -1.258 1 96.62 113 ASN B N 1
ATOM 3182 C CA . ASN B 1 113 ? 31.172 1.186 -1.635 1 96.62 113 ASN B CA 1
ATOM 3183 C C . ASN B 1 113 ? 31.688 -0.18 -1.207 1 96.62 113 ASN B C 1
ATOM 3185 O O . ASN B 1 113 ? 32.75 -0.622 -1.683 1 96.62 113 ASN B O 1
ATOM 3189 N N . ASP B 1 114 ? 30.938 -0.879 -0.29 1 96.75 114 ASP B N 1
ATOM 3190 C CA . ASP B 1 114 ? 31.297 -2.207 0.2 1 96.75 114 ASP B CA 1
ATOM 3191 C C . ASP B 1 114 ? 30.047 -3 0.588 1 96.75 114 ASP B C 1
ATOM 3193 O O . ASP B 1 114 ? 29.406 -2.695 1.591 1 96.75 114 ASP B O 1
ATOM 3197 N N . PRO B 1 115 ? 29.75 -4.082 -0.137 1 94.56 115 PRO B N 1
ATOM 3198 C CA . PRO B 1 115 ? 28.531 -4.848 0.172 1 94.56 115 PRO B CA 1
ATOM 3199 C C . PRO B 1 115 ? 28.562 -5.465 1.567 1 94.56 115 PRO B C 1
ATOM 3201 O O . PRO B 1 115 ? 27.516 -5.793 2.127 1 94.56 115 PRO B O 1
ATOM 3204 N N . ASP B 1 116 ? 29.734 -5.559 2.127 1 95.25 116 ASP B N 1
ATOM 3205 C CA . ASP B 1 116 ? 29.891 -6.125 3.463 1 95.25 116 ASP B CA 1
ATOM 3206 C C . ASP B 1 116 ? 30.281 -5.051 4.477 1 95.25 116 ASP B C 1
ATOM 3208 O O . ASP B 1 116 ? 30.797 -5.359 5.547 1 95.25 116 ASP B O 1
ATOM 3212 N N . GLY B 1 117 ? 30.125 -3.814 4.125 1 97.06 117 GLY B N 1
ATOM 3213 C CA . GLY B 1 117 ? 30.438 -2.715 5.02 1 97.06 117 GLY B CA 1
ATOM 3214 C C . GLY B 1 117 ? 29.641 -2.74 6.305 1 97.06 117 GLY B C 1
ATOM 3215 O O . GLY B 1 117 ? 28.484 -3.164 6.312 1 97.06 117 GLY B O 1
ATOM 3216 N N . PRO B 1 118 ? 30.203 -2.232 7.355 1 97.62 118 PRO B N 1
ATOM 3217 C CA . PRO B 1 118 ? 29.516 -2.295 8.648 1 97.62 118 PRO B CA 1
ATOM 3218 C C . PRO B 1 118 ? 28.375 -1.285 8.773 1 97.62 118 PRO B C 1
ATOM 3220 O O . PRO B 1 118 ? 27.516 -1.429 9.641 1 97.62 118 PRO B O 1
ATOM 3223 N N . ASP B 1 119 ? 28.438 -0.207 8 1 98.12 119 ASP B N 1
ATOM 3224 C CA . ASP B 1 119 ? 27.375 0.801 8.031 1 98.12 119 ASP B CA 1
ATOM 3225 C C . ASP B 1 119 ? 26.312 0.515 6.98 1 98.12 119 ASP B C 1
ATOM 3227 O O . ASP B 1 119 ? 26.547 0.688 5.781 1 98.12 119 ASP B O 1
ATOM 3231 N N . THR B 1 120 ? 25.125 0.081 7.418 1 97.88 120 THR B N 1
ATOM 3232 C CA . THR B 1 120 ? 24.047 -0.195 6.488 1 97.88 120 THR B CA 1
ATOM 3233 C C . THR B 1 120 ? 22.797 0.595 6.863 1 97.88 120 THR B C 1
ATOM 3235 O O . THR B 1 120 ? 22.484 0.756 8.047 1 97.88 120 THR B O 1
ATOM 3238 N N . MET B 1 121 ? 22.141 1.146 5.875 1 98.06 121 MET B N 1
ATOM 3239 C CA . MET B 1 121 ? 20.922 1.923 6.031 1 98.06 121 MET B CA 1
ATOM 3240 C C . MET B 1 121 ? 19.953 1.637 4.895 1 98.06 121 MET B C 1
ATOM 3242 O O . MET B 1 121 ? 20.359 1.484 3.742 1 98.06 121 MET B O 1
ATOM 3246 N N . ILE B 1 122 ? 18.719 1.477 5.25 1 97.94 122 ILE B N 1
ATOM 3247 C CA . ILE B 1 122 ? 17.672 1.502 4.234 1 97.94 122 ILE B CA 1
ATOM 3248 C C . ILE B 1 122 ? 17.25 2.945 3.957 1 97.94 122 ILE B C 1
ATOM 3250 O O . ILE B 1 122 ? 16.906 3.686 4.879 1 97.94 122 ILE B O 1
ATOM 3254 N N . VAL B 1 123 ? 17.359 3.379 2.717 1 98.06 123 VAL B N 1
ATOM 3255 C CA . VAL B 1 123 ? 16.984 4.727 2.299 1 98.06 123 VAL B CA 1
ATOM 3256 C C . VAL B 1 123 ? 15.773 4.668 1.371 1 98.06 123 VAL B C 1
ATOM 3258 O O . VAL B 1 123 ? 15.812 4.004 0.333 1 98.06 123 VAL B O 1
ATOM 3261 N N . ALA B 1 124 ? 14.703 5.289 1.736 1 97.06 124 ALA B N 1
ATOM 3262 C CA . ALA B 1 124 ? 13.477 5.359 0.951 1 97.06 124 ALA B CA 1
ATOM 3263 C C . ALA B 1 124 ? 13.086 6.809 0.668 1 97.06 124 ALA B C 1
ATOM 3265 O O . ALA B 1 124 ? 12.883 7.594 1.595 1 97.06 124 ALA B O 1
ATOM 3266 N N . SER B 1 125 ? 12.953 7.168 -0.624 1 95.94 125 SER B N 1
ATOM 3267 C CA . SER B 1 125 ? 12.711 8.555 -1.008 1 95.94 125 SER B CA 1
ATOM 3268 C C . SER B 1 125 ? 11.414 8.695 -1.795 1 95.94 125 SER B C 1
ATOM 3270 O O . SER B 1 125 ? 11.211 8 -2.795 1 95.94 125 SER B O 1
ATOM 3272 N N . TYR B 1 126 ? 10.523 9.5 -1.291 1 93.94 126 TYR B N 1
ATOM 3273 C CA . TYR B 1 126 ? 9.328 9.906 -2.021 1 93.94 126 TYR B CA 1
ATOM 3274 C C . TYR B 1 126 ? 9.594 11.141 -2.869 1 93.94 126 TYR B C 1
ATOM 3276 O O . TYR B 1 126 ? 9.789 12.234 -2.336 1 93.94 126 TYR B O 1
ATOM 3284 N N . ALA B 1 127 ? 9.594 10.953 -4.188 1 91.88 127 ALA B N 1
ATOM 3285 C CA . ALA B 1 127 ? 9.953 12.047 -5.094 1 91.88 127 ALA B CA 1
ATOM 3286 C C . ALA B 1 127 ? 8.961 13.195 -4.984 1 91.88 127 ALA B C 1
ATOM 3288 O O . ALA B 1 127 ? 9.359 14.367 -4.973 1 91.88 127 ALA B O 1
ATOM 3289 N N . ASP B 1 128 ? 7.762 12.875 -4.902 1 89.12 128 ASP B N 1
ATOM 3290 C CA . ASP B 1 128 ? 6.676 13.852 -4.832 1 89.12 128 ASP B CA 1
ATOM 3291 C C . ASP B 1 128 ? 5.559 13.359 -3.916 1 89.12 128 ASP B C 1
ATOM 3293 O O . ASP B 1 128 ? 5.125 12.211 -4.02 1 89.12 128 ASP B O 1
ATOM 3297 N N . VAL B 1 129 ? 5.109 14.273 -3.066 1 88.38 129 VAL B N 1
ATOM 3298 C CA . VAL B 1 129 ? 4.055 13.891 -2.133 1 88.38 129 VAL B CA 1
ATOM 3299 C C . VAL B 1 129 ? 2.77 14.648 -2.471 1 88.38 129 VAL B C 1
ATOM 3301 O O . VAL B 1 129 ? 1.765 14.516 -1.767 1 88.38 129 VAL B O 1
ATOM 3304 N N . GLY B 1 130 ? 2.793 15.438 -3.516 1 87.25 130 GLY B N 1
ATOM 3305 C CA . GLY B 1 130 ? 1.645 16.25 -3.883 1 87.25 130 GLY B CA 1
ATOM 3306 C C . GLY B 1 130 ? 1.422 17.422 -2.947 1 87.25 130 GLY B C 1
ATOM 3307 O O . GLY B 1 130 ? 2.188 17.625 -2.004 1 87.25 130 GLY B O 1
ATOM 3308 N N . SER B 1 131 ? 0.37 18.203 -3.312 1 88.81 131 SER B N 1
ATOM 3309 C CA . SER B 1 131 ? 0.059 19.375 -2.508 1 88.81 131 SER B CA 1
ATOM 3310 C C . SER B 1 131 ? -0.529 18.984 -1.156 1 88.81 131 SER B C 1
ATOM 3312 O O . SER B 1 131 ? -0.25 19.625 -0.141 1 88.81 131 SER B O 1
ATOM 3314 N N . VAL B 1 132 ? -1.312 17.938 -1.123 1 88.44 132 VAL B N 1
ATOM 3315 C CA . VAL B 1 132 ? -1.914 17.469 0.125 1 88.44 132 VAL B CA 1
ATOM 3316 C C . VAL B 1 132 ? -0.837 16.891 1.036 1 88.44 132 VAL B C 1
ATOM 3318 O O . VAL B 1 132 ? -0.87 17.094 2.252 1 88.44 132 VAL B O 1
ATOM 3321 N N . GLY B 1 133 ? 0.12 16.203 0.454 1 89.44 133 GLY B N 1
ATOM 3322 C CA . GLY B 1 133 ? 1.219 15.656 1.232 1 89.44 133 GLY B CA 1
ATOM 3323 C C . GLY B 1 133 ? 2.072 16.719 1.894 1 89.44 133 GLY B C 1
ATOM 3324 O O . GLY B 1 133 ? 2.684 16.469 2.938 1 89.44 133 GLY B O 1
ATOM 3325 N N . ARG B 1 134 ? 2.049 17.891 1.333 1 89.69 134 ARG B N 1
ATOM 3326 C CA . ARG B 1 134 ? 2.846 18.984 1.873 1 89.69 134 ARG B CA 1
ATOM 3327 C C . ARG B 1 134 ? 2.293 19.453 3.215 1 89.69 134 ARG B C 1
ATOM 3329 O O . ARG B 1 134 ? 3.031 20 4.043 1 89.69 134 ARG B O 1
ATOM 3336 N N . PHE B 1 135 ? 1.01 19.188 3.434 1 89.56 135 PHE B N 1
ATOM 3337 C CA . PHE B 1 135 ? 0.459 19.469 4.754 1 89.56 135 PHE B CA 1
ATOM 3338 C C . PHE B 1 135 ? 1.203 18.672 5.824 1 89.56 135 PHE B C 1
ATOM 3340 O O . PHE B 1 135 ? 1.375 19.141 6.949 1 89.56 135 PHE B O 1
ATOM 3347 N N . VAL B 1 136 ? 1.68 17.547 5.441 1 90.94 136 VAL B N 1
ATOM 3348 C CA . VAL B 1 136 ? 2.346 16.656 6.391 1 90.94 136 VAL B CA 1
ATOM 3349 C C . VAL B 1 136 ? 3.832 17 6.457 1 90.94 136 VAL B C 1
ATOM 3351 O O . VAL B 1 136 ? 4.383 17.188 7.547 1 90.94 136 VAL B O 1
ATOM 3354 N N . THR B 1 137 ? 4.469 17.172 5.32 1 91.62 137 THR B N 1
ATOM 3355 C CA . THR B 1 137 ? 5.91 17.375 5.32 1 91.62 137 THR B CA 1
ATOM 3356 C C . THR B 1 137 ? 6.25 18.75 5.906 1 91.62 137 THR B C 1
ATOM 3358 O O . THR B 1 137 ? 7.301 18.906 6.535 1 91.62 137 THR B O 1
ATOM 3361 N N . ASP B 1 138 ? 5.34 19.688 5.789 1 89.31 138 ASP B N 1
ATOM 3362 C CA . ASP B 1 138 ? 5.602 21.062 6.238 1 89.31 138 ASP B CA 1
ATOM 3363 C C . ASP B 1 138 ? 5.621 21.141 7.766 1 89.31 138 ASP B C 1
ATOM 3365 O O . ASP B 1 138 ? 6.105 22.125 8.336 1 89.31 138 ASP B O 1
ATOM 3369 N N . VAL B 1 139 ? 5.086 20.188 8.398 1 89.69 139 VAL B N 1
ATOM 3370 C CA . VAL B 1 139 ? 5.09 20.203 9.859 1 89.69 139 VAL B CA 1
ATOM 3371 C C . VAL B 1 139 ? 6.414 19.656 10.383 1 89.69 139 VAL B C 1
ATOM 3373 O O . VAL B 1 139 ? 6.734 19.797 11.562 1 89.69 139 VAL B O 1
ATOM 3376 N N . LEU B 1 140 ? 7.164 19 9.555 1 92.94 140 LEU B N 1
ATOM 3377 C CA . LEU B 1 140 ? 8.43 18.391 9.945 1 92.94 140 LEU B CA 1
ATOM 3378 C C . LEU B 1 140 ? 9.57 19.391 9.859 1 92.94 140 LEU B C 1
ATOM 3380 O O . LEU B 1 140 ? 9.539 20.297 9.023 1 92.94 140 LEU B O 1
ATOM 3384 N N . PRO B 1 141 ? 10.531 19.297 10.773 1 94.44 141 PRO B N 1
ATOM 3385 C CA . PRO B 1 141 ? 11.773 20.047 10.547 1 94.44 141 PRO B CA 1
ATOM 3386 C C . PRO B 1 141 ? 12.562 19.531 9.344 1 94.44 141 PRO B C 1
ATOM 3388 O O . PRO B 1 141 ? 12.125 18.609 8.664 1 94.44 141 PRO B O 1
ATOM 3391 N N . ASP B 1 142 ? 13.695 20.188 9.109 1 96.19 142 ASP B N 1
ATOM 3392 C CA . ASP B 1 142 ? 14.531 19.734 8 1 96.19 142 ASP B CA 1
ATOM 3393 C C . ASP B 1 142 ? 14.914 18.266 8.164 1 96.19 142 ASP B C 1
ATOM 3395 O O . ASP B 1 142 ? 14.945 17.516 7.188 1 96.19 142 ASP B O 1
ATOM 3399 N N . ALA B 1 143 ? 15.227 17.875 9.406 1 97.5 143 ALA B N 1
ATOM 3400 C CA . ALA B 1 143 ? 15.477 16.469 9.75 1 97.5 143 ALA B CA 1
ATOM 3401 C C . ALA B 1 143 ? 14.859 16.125 11.102 1 97.5 143 ALA B C 1
ATOM 3403 O O . ALA B 1 143 ? 15.047 16.844 12.078 1 97.5 143 ALA B O 1
ATOM 3404 N N . ALA B 1 144 ? 14.07 15.102 11.117 1 96.94 144 ALA B N 1
ATOM 3405 C CA . ALA B 1 144 ? 13.508 14.531 12.344 1 96.94 144 ALA B CA 1
ATOM 3406 C C . ALA B 1 144 ? 14.102 13.156 12.625 1 96.94 144 ALA B C 1
ATOM 3408 O O . ALA B 1 144 ? 13.938 12.227 11.836 1 96.94 144 ALA B O 1
ATOM 3409 N N . VAL B 1 145 ? 14.773 13 13.766 1 98.06 145 VAL B N 1
ATOM 3410 C CA . VAL B 1 145 ? 15.414 11.734 14.078 1 98.06 145 VAL B CA 1
ATOM 3411 C C . VAL B 1 145 ? 14.688 11.062 15.242 1 98.06 145 VAL B C 1
ATOM 3413 O O . VAL B 1 145 ? 14.484 11.672 16.297 1 98.06 145 VAL B O 1
ATOM 3416 N N . LEU B 1 146 ? 14.266 9.891 15.016 1 98.06 146 LEU B N 1
ATOM 3417 C CA . LEU B 1 146 ? 13.68 9.031 16.047 1 98.06 146 LEU B CA 1
ATOM 3418 C C . LEU B 1 146 ? 14.695 8 16.516 1 98.06 146 LEU B C 1
ATOM 3420 O O . LEU B 1 146 ? 15.188 7.191 15.727 1 98.06 146 LEU B O 1
ATOM 3424 N N . PRO B 1 147 ? 14.992 8.039 17.797 1 97.38 147 PRO B N 1
ATOM 3425 C CA . PRO B 1 147 ? 15.961 7.066 18.312 1 97.38 147 PRO B CA 1
ATOM 3426 C C . PRO B 1 147 ? 15.438 5.633 18.266 1 97.38 147 PRO B C 1
ATOM 3428 O O . PRO B 1 147 ? 14.219 5.422 18.203 1 97.38 147 PRO B O 1
ATOM 3431 N N . ALA B 1 148 ? 16.406 4.703 18.344 1 96 148 ALA B N 1
ATOM 3432 C CA . ALA B 1 148 ? 16.047 3.289 18.422 1 96 148 ALA B CA 1
ATOM 3433 C C . ALA B 1 148 ? 15.023 3.049 19.531 1 96 148 ALA B C 1
ATOM 3435 O O . ALA B 1 148 ? 15.164 3.586 20.641 1 96 148 ALA B O 1
ATOM 3436 N N . GLY B 1 149 ? 13.984 2.324 19.234 1 93.94 149 GLY B N 1
ATOM 3437 C CA . GLY B 1 149 ? 12.977 2.016 20.234 1 93.94 149 GLY B CA 1
ATOM 3438 C C . GLY B 1 149 ? 11.758 2.924 20.156 1 93.94 149 GLY B C 1
ATOM 3439 O O . GLY B 1 149 ? 10.719 2.631 20.75 1 93.94 149 GLY B O 1
ATOM 3440 N N . ALA B 1 150 ? 11.93 4.043 19.438 1 95.56 150 ALA B N 1
ATOM 3441 C CA . ALA B 1 150 ? 10.781 4.93 19.281 1 95.56 150 ALA B CA 1
ATOM 3442 C C . ALA B 1 150 ? 9.695 4.27 18.422 1 95.56 150 ALA B C 1
ATOM 3444 O O . ALA B 1 150 ? 8.508 4.527 18.625 1 95.56 150 ALA B O 1
ATOM 3445 N N . LEU B 1 151 ? 10.086 3.506 17.484 1 94.94 151 LEU B N 1
ATOM 3446 C CA . LEU B 1 151 ? 9.172 2.67 16.703 1 94.94 151 LEU B CA 1
ATOM 3447 C C . LEU B 1 151 ? 9.219 1.224 17.188 1 94.94 151 LEU B C 1
ATOM 3449 O O . LEU B 1 151 ? 10.156 0.828 17.891 1 94.94 151 LEU B O 1
ATOM 3453 N N . ASP B 1 152 ? 8.219 0.513 16.859 1 93.06 152 ASP B N 1
ATOM 3454 C CA . ASP B 1 152 ? 8.234 -0.924 17.109 1 93.06 152 ASP B CA 1
ATOM 3455 C C . ASP B 1 152 ? 9.43 -1.586 16.438 1 93.06 152 ASP B C 1
ATOM 3457 O O . ASP B 1 152 ? 9.523 -1.594 15.203 1 93.06 152 ASP B O 1
ATOM 3461 N N . PRO B 1 153 ? 10.328 -2.168 17.219 1 92.88 153 PRO B N 1
ATOM 3462 C CA . PRO B 1 153 ? 11.531 -2.764 16.641 1 92.88 153 PRO B CA 1
ATOM 3463 C C . PRO B 1 153 ? 11.211 -3.893 15.656 1 92.88 153 PRO B C 1
ATOM 3465 O O . PRO B 1 153 ? 11.969 -4.125 14.711 1 92.88 153 PRO B O 1
ATOM 3468 N N . ALA B 1 154 ? 10.117 -4.539 15.859 1 92.88 154 ALA B N 1
ATOM 3469 C CA . ALA B 1 154 ? 9.742 -5.641 14.977 1 92.88 154 ALA B CA 1
ATOM 3470 C C . ALA B 1 154 ? 9.43 -5.133 13.578 1 92.88 154 ALA B C 1
ATOM 3472 O O . ALA B 1 154 ? 9.688 -5.82 12.586 1 92.88 154 ALA B O 1
ATOM 3473 N N . LEU B 1 155 ? 8.875 -3.973 13.508 1 94 155 LEU B N 1
ATOM 3474 C CA . LEU B 1 155 ? 8.57 -3.367 12.219 1 94 155 LEU B CA 1
ATOM 3475 C C . LEU B 1 155 ? 9.852 -3.041 11.453 1 94 155 LEU B C 1
ATOM 3477 O O . LEU B 1 155 ? 9.969 -3.363 10.273 1 94 155 LEU B O 1
ATOM 3481 N N . VAL B 1 156 ? 10.789 -2.498 12.109 1 93.75 156 VAL B N 1
ATOM 3482 C CA . VAL B 1 156 ? 12.07 -2.135 11.516 1 93.75 156 VAL B CA 1
ATOM 3483 C C . VAL B 1 156 ? 12.82 -3.396 11.102 1 93.75 156 VAL B C 1
ATOM 3485 O O . VAL B 1 156 ? 13.375 -3.461 10 1 93.75 156 VAL B O 1
ATOM 3488 N N . ALA B 1 157 ? 12.773 -4.379 11.93 1 94.25 157 ALA B N 1
ATOM 3489 C CA . ALA B 1 157 ? 13.438 -5.641 11.625 1 94.25 157 ALA B CA 1
ATOM 3490 C C . ALA B 1 157 ? 12.805 -6.324 10.422 1 94.25 157 ALA B C 1
ATOM 3492 O O . ALA B 1 157 ? 13.508 -6.926 9.602 1 94.25 157 ALA B O 1
ATOM 3493 N N . HIS B 1 158 ? 11.5 -6.254 10.398 1 95.19 158 HIS B N 1
ATOM 3494 C CA . HIS B 1 158 ? 10.797 -6.836 9.258 1 95.19 158 HIS B CA 1
ATOM 3495 C C . HIS B 1 158 ? 11.234 -6.188 7.949 1 95.19 158 HIS B C 1
ATOM 3497 O O . HIS B 1 158 ? 11.477 -6.883 6.957 1 95.19 158 HIS B O 1
ATOM 3503 N N . LEU B 1 159 ? 11.328 -4.902 7.949 1 95.06 159 LEU B N 1
ATOM 3504 C CA . LEU B 1 159 ? 11.781 -4.148 6.781 1 95.06 159 LEU B CA 1
ATOM 3505 C C . LEU B 1 159 ? 13.203 -4.551 6.395 1 95.06 159 LEU B C 1
ATOM 3507 O O . LEU B 1 159 ? 13.484 -4.785 5.215 1 95.06 159 LEU B O 1
ATOM 3511 N N . ALA B 1 160 ? 14.07 -4.688 7.359 1 93.81 160 ALA B N 1
ATOM 3512 C CA . ALA B 1 160 ? 15.461 -5.066 7.129 1 93.81 160 ALA B CA 1
ATOM 3513 C C . ALA B 1 160 ? 15.555 -6.473 6.539 1 93.81 160 ALA B C 1
ATOM 3515 O O . ALA B 1 160 ? 16.328 -6.707 5.602 1 93.81 160 ALA B O 1
ATOM 3516 N N . ARG B 1 161 ? 14.742 -7.332 7.035 1 93.62 161 ARG B N 1
ATOM 3517 C CA . ARG B 1 161 ? 14.727 -8.695 6.504 1 93.62 161 ARG B CA 1
ATOM 3518 C C . ARG B 1 161 ? 14.18 -8.719 5.082 1 93.62 161 ARG B C 1
ATOM 3520 O O . ARG B 1 161 ? 14.727 -9.414 4.219 1 93.62 161 ARG B O 1
ATOM 3527 N N . GLU B 1 162 ? 13.195 -7.961 4.863 1 94.69 162 GLU B N 1
ATOM 3528 C CA . GLU B 1 162 ? 12.516 -8.008 3.568 1 94.69 162 GLU B CA 1
ATOM 3529 C C . GLU B 1 162 ? 13.422 -7.48 2.457 1 94.69 162 GLU B C 1
ATOM 3531 O O . GLU B 1 162 ? 13.453 -8.039 1.359 1 94.69 162 GLU B O 1
ATOM 3536 N N . ILE B 1 163 ? 14.094 -6.398 2.709 1 93.56 163 ILE B N 1
ATOM 3537 C CA . ILE B 1 163 ? 14.883 -5.777 1.65 1 93.56 163 ILE B CA 1
ATOM 3538 C C . ILE B 1 163 ? 16.016 -6.715 1.234 1 93.56 163 ILE B C 1
ATOM 3540 O O . ILE B 1 163 ? 16.547 -6.602 0.127 1 93.56 163 ILE B O 1
ATOM 3544 N N . ALA B 1 164 ? 16.406 -7.656 2.09 1 87.69 164 ALA B N 1
ATOM 3545 C CA . ALA B 1 164 ? 17.5 -8.594 1.825 1 87.69 164 ALA B CA 1
ATOM 3546 C C . ALA B 1 164 ? 16.984 -9.852 1.13 1 87.69 164 ALA B C 1
ATOM 3548 O O . ALA B 1 164 ? 17.781 -10.703 0.723 1 87.69 164 ALA B O 1
ATOM 3549 N N . ARG B 1 165 ? 15.688 -9.922 0.981 1 83.69 165 ARG B N 1
ATOM 3550 C CA . ARG B 1 165 ? 15.094 -11.125 0.41 1 83.69 165 ARG B CA 1
ATOM 3551 C C . ARG B 1 165 ? 14.898 -10.977 -1.095 1 83.69 165 ARG B C 1
ATOM 3553 O O . ARG B 1 165 ? 14.781 -9.859 -1.604 1 83.69 165 ARG B O 1
ATOM 3560 N N . ASP B 1 166 ? 15.047 -12.078 -1.688 1 79.12 166 ASP B N 1
ATOM 3561 C CA . ASP B 1 166 ? 14.641 -12.219 -3.084 1 79.12 166 ASP B CA 1
ATOM 3562 C C . ASP B 1 166 ? 13.492 -13.211 -3.225 1 79.12 166 ASP B C 1
ATOM 3564 O O . ASP B 1 166 ? 13.688 -14.336 -3.701 1 79.12 166 ASP B O 1
ATOM 3568 N N . ASP B 1 167 ? 12.312 -12.812 -2.688 1 83 167 ASP B N 1
ATOM 3569 C CA . ASP B 1 167 ? 11.148 -13.695 -2.621 1 83 167 ASP B CA 1
ATOM 3570 C C . ASP B 1 167 ? 9.969 -13.109 -3.398 1 83 167 ASP B C 1
ATOM 3572 O O . ASP B 1 167 ? 10.008 -11.953 -3.818 1 83 167 ASP B O 1
ATOM 3576 N N . LEU B 1 168 ? 9.023 -13.961 -3.58 1 84.94 168 LEU B N 1
ATOM 3577 C CA . LEU B 1 168 ? 7.785 -13.547 -4.23 1 84.94 168 LEU B CA 1
ATOM 3578 C C . LEU B 1 168 ? 7.141 -12.383 -3.477 1 84.94 168 LEU B C 1
ATOM 3580 O O . LEU B 1 168 ? 7.09 -12.391 -2.244 1 84.94 168 LEU B O 1
ATOM 3584 N N . GLY B 1 169 ? 6.809 -11.391 -4.238 1 89 169 GLY B N 1
ATOM 3585 C CA . GLY B 1 169 ? 6.086 -10.273 -3.645 1 89 169 GLY B CA 1
ATOM 3586 C C . GLY B 1 169 ? 6.984 -9.32 -2.887 1 89 169 GLY B C 1
ATOM 3587 O O . GLY B 1 169 ? 6.504 -8.422 -2.195 1 89 169 GLY B O 1
ATOM 3588 N N . GLN B 1 170 ? 8.258 -9.484 -2.986 1 88.44 170 GLN B N 1
ATOM 3589 C CA . GLN B 1 170 ? 9.211 -8.703 -2.199 1 88.44 170 GLN B CA 1
ATOM 3590 C C . GLN B 1 170 ? 9.016 -7.207 -2.416 1 88.44 170 GLN B C 1
ATOM 3592 O O . GLN B 1 170 ? 8.953 -6.438 -1.455 1 88.44 170 GLN B O 1
ATOM 3597 N N . SER B 1 171 ? 8.906 -6.785 -3.633 1 87.19 171 SER B N 1
ATOM 3598 C CA . SER B 1 171 ? 8.828 -5.359 -3.936 1 87.19 171 SER B CA 1
ATOM 3599 C C . SER B 1 171 ? 7.59 -4.727 -3.312 1 87.19 171 SER B C 1
ATOM 3601 O O . SER B 1 171 ? 7.668 -3.65 -2.717 1 87.19 171 SER B O 1
ATOM 3603 N N . VAL B 1 172 ? 6.508 -5.387 -3.408 1 89.94 172 VAL B N 1
ATOM 3604 C CA . VAL B 1 172 ? 5.258 -4.836 -2.891 1 89.94 172 VAL B CA 1
ATOM 3605 C C . VAL B 1 172 ? 5.297 -4.816 -1.364 1 89.94 172 VAL B C 1
ATOM 3607 O O . VAL B 1 172 ? 4.891 -3.832 -0.739 1 89.94 172 VAL B O 1
ATOM 3610 N N . VAL B 1 173 ? 5.789 -5.863 -0.769 1 94 173 VAL B N 1
ATOM 3611 C CA . VAL B 1 173 ? 5.895 -5.914 0.686 1 94 173 VAL B CA 1
ATOM 3612 C C . VAL B 1 173 ? 6.812 -4.797 1.176 1 94 173 VAL B C 1
ATOM 3614 O O . VAL B 1 173 ? 6.492 -4.098 2.137 1 94 173 VAL B O 1
ATOM 3617 N N . LEU B 1 174 ? 7.883 -4.676 0.504 1 92.94 174 LEU B N 1
ATOM 3618 C CA . LEU B 1 174 ? 8.836 -3.629 0.858 1 92.94 174 LEU B CA 1
ATOM 3619 C C . LEU B 1 174 ? 8.18 -2.252 0.781 1 92.94 174 LEU B C 1
ATOM 3621 O O . LEU B 1 174 ? 8.289 -1.458 1.718 1 92.94 174 LEU B O 1
ATOM 3625 N N . ASP B 1 175 ? 7.488 -1.986 -0.253 1 92.31 175 ASP B N 1
ATOM 3626 C CA . ASP B 1 175 ? 6.805 -0.709 -0.428 1 92.31 175 ASP B CA 1
ATOM 3627 C C . ASP B 1 175 ? 5.805 -0.462 0.7 1 92.31 175 ASP B C 1
ATOM 3629 O O . ASP B 1 175 ? 5.742 0.641 1.248 1 92.31 175 ASP B O 1
ATOM 3633 N N . ARG B 1 176 ? 5.035 -1.494 1.021 1 94.5 176 ARG B N 1
ATOM 3634 C CA . ARG B 1 176 ? 4.039 -1.359 2.08 1 94.5 176 ARG B CA 1
ATOM 3635 C C . ARG B 1 176 ? 4.707 -1.108 3.43 1 94.5 176 ARG B C 1
ATOM 3637 O O . ARG B 1 176 ? 4.254 -0.263 4.203 1 94.5 176 ARG B O 1
ATOM 3644 N N . LEU B 1 177 ? 5.75 -1.823 3.672 1 96.19 177 LEU B N 1
ATOM 3645 C CA . LEU B 1 177 ? 6.449 -1.673 4.941 1 96.19 177 LEU B CA 1
ATOM 3646 C C . LEU B 1 177 ? 7.062 -0.284 5.066 1 96.19 177 LEU B C 1
ATOM 3648 O O . LEU B 1 177 ? 7.02 0.328 6.133 1 96.19 177 LEU B O 1
ATOM 3652 N N . VAL B 1 178 ? 7.582 0.204 4.02 1 95.94 178 VAL B N 1
ATOM 3653 C CA . VAL B 1 178 ? 8.164 1.542 4.016 1 95.94 178 VAL B CA 1
ATOM 3654 C C . VAL B 1 178 ? 7.086 2.576 4.324 1 95.94 178 VAL B C 1
ATOM 3656 O O . VAL B 1 178 ? 7.301 3.488 5.121 1 95.94 178 VAL B O 1
ATOM 3659 N N . ASP B 1 179 ? 5.969 2.457 3.723 1 94.5 179 ASP B N 1
ATOM 3660 C CA . ASP B 1 179 ? 4.852 3.352 4.004 1 94.5 179 ASP B CA 1
ATOM 3661 C C . ASP B 1 179 ? 4.48 3.326 5.484 1 94.5 179 ASP B C 1
ATOM 3663 O O . ASP B 1 179 ? 4.289 4.375 6.102 1 94.5 179 ASP B O 1
ATOM 3667 N N . VAL B 1 180 ? 4.387 2.15 6.035 1 96.06 180 VAL B N 1
ATOM 3668 C CA . VAL B 1 180 ? 4 1.993 7.434 1 96.06 180 VAL B CA 1
ATOM 3669 C C . VAL B 1 180 ? 5.047 2.652 8.328 1 96.06 180 VAL B C 1
ATOM 3671 O O . VAL B 1 180 ? 4.699 3.412 9.242 1 96.06 180 VAL B O 1
ATOM 3674 N N . VAL B 1 181 ? 6.293 2.402 8.047 1 96.81 181 VAL B N 1
ATOM 3675 C CA . VAL B 1 181 ? 7.375 2.984 8.844 1 96.81 181 VAL B CA 1
ATOM 3676 C C . VAL B 1 181 ? 7.324 4.508 8.742 1 96.81 181 VAL B C 1
ATOM 3678 O O . VAL B 1 181 ? 7.504 5.203 9.742 1 96.81 181 VAL B O 1
ATOM 3681 N N . THR B 1 182 ? 7.07 4.996 7.562 1 95.62 182 THR B N 1
ATOM 3682 C CA . THR B 1 182 ? 7.008 6.434 7.336 1 95.62 182 THR B CA 1
ATOM 3683 C C . THR B 1 182 ? 5.895 7.062 8.172 1 95.62 182 THR B C 1
ATOM 3685 O O . THR B 1 182 ? 6.133 8.016 8.914 1 95.62 182 THR B O 1
ATOM 3688 N N . ILE B 1 183 ? 4.738 6.523 8.125 1 94.5 183 ILE B N 1
ATOM 3689 C CA . ILE B 1 183 ? 3.59 7.074 8.836 1 94.5 183 ILE B CA 1
ATOM 3690 C C . ILE B 1 183 ? 3.826 6.977 10.344 1 94.5 183 ILE B C 1
ATOM 3692 O O . ILE B 1 183 ? 3.613 7.949 11.07 1 94.5 183 ILE B O 1
ATOM 3696 N N . GLU B 1 184 ? 4.277 5.836 10.805 1 95.56 184 GLU B N 1
ATOM 3697 C CA . GLU B 1 184 ? 4.527 5.656 12.234 1 95.56 184 GLU B CA 1
ATOM 3698 C C . GLU B 1 184 ? 5.594 6.629 12.734 1 95.56 184 GLU B C 1
ATOM 3700 O O . GLU B 1 184 ? 5.512 7.113 13.867 1 95.56 184 GLU B O 1
ATOM 3705 N N . SER B 1 185 ? 6.574 6.871 11.906 1 96.5 185 SER B N 1
ATOM 3706 C CA . SER B 1 185 ? 7.609 7.836 12.266 1 96.5 185 SER B CA 1
ATOM 3707 C C . SER B 1 185 ? 7.031 9.234 12.422 1 96.5 185 SER B C 1
ATOM 3709 O O . SER B 1 185 ? 7.336 9.93 13.398 1 96.5 185 SER B O 1
ATOM 3711 N N . ILE B 1 186 ? 6.211 9.594 11.5 1 94.12 186 ILE B N 1
ATOM 3712 C CA . ILE B 1 186 ? 5.609 10.922 11.539 1 94.12 186 ILE B CA 1
ATOM 3713 C C . ILE B 1 186 ? 4.695 11.047 12.758 1 94.12 186 ILE B C 1
ATOM 3715 O O . ILE B 1 186 ? 4.758 12.031 13.492 1 94.12 186 ILE B O 1
ATOM 3719 N N . ARG B 1 187 ? 3.857 10.008 13.023 1 91.69 187 ARG B N 1
ATOM 3720 C CA . ARG B 1 187 ? 2.992 9.984 14.195 1 91.69 187 ARG B CA 1
ATOM 3721 C C . ARG B 1 187 ? 3.801 10.172 15.477 1 91.69 187 ARG B C 1
ATOM 3723 O O . ARG B 1 187 ? 3.467 11.016 16.312 1 91.69 187 ARG B O 1
ATOM 3730 N N . THR B 1 188 ? 4.844 9.367 15.555 1 94.38 188 THR B N 1
ATOM 3731 C CA . THR B 1 188 ? 5.656 9.336 16.766 1 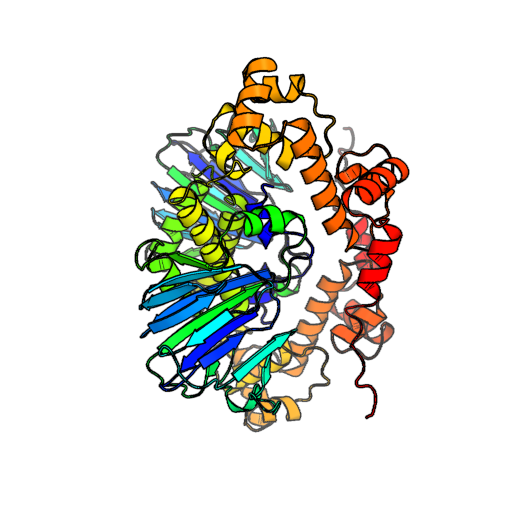94.38 188 THR B CA 1
ATOM 3732 C C . THR B 1 188 ? 6.367 10.672 16.969 1 94.38 188 THR B C 1
ATOM 3734 O O . THR B 1 188 ? 6.371 11.211 18.078 1 94.38 188 THR B O 1
ATOM 3737 N N . TRP B 1 189 ? 6.887 11.203 15.93 1 94.31 189 TRP B N 1
ATOM 3738 C CA . TRP B 1 189 ? 7.609 12.461 16.047 1 94.31 189 TRP B CA 1
ATOM 3739 C C . TRP B 1 189 ? 6.668 13.602 16.438 1 94.31 189 TRP B C 1
ATOM 3741 O O . TRP B 1 189 ? 6.961 14.367 17.359 1 94.31 189 TRP B O 1
ATOM 3751 N N . THR B 1 190 ? 5.566 13.695 15.75 1 90 190 THR B N 1
ATOM 3752 C CA . THR B 1 190 ? 4.645 14.797 15.977 1 90 190 THR B CA 1
ATOM 3753 C C . THR B 1 190 ? 4.043 14.719 17.375 1 90 190 THR B C 1
ATOM 3755 O O . THR B 1 190 ? 3.76 15.75 18 1 90 190 THR B O 1
ATOM 3758 N N . ALA B 1 191 ? 3.846 13.539 17.859 1 88.56 191 ALA B N 1
ATOM 3759 C CA . ALA B 1 191 ? 3.34 13.367 19.219 1 88.56 191 ALA B CA 1
ATOM 3760 C C . ALA B 1 191 ? 4.355 13.852 20.25 1 88.56 191 ALA B C 1
ATOM 3762 O O . ALA B 1 191 ? 3.988 14.438 21.266 1 88.56 191 ALA B O 1
ATOM 3763 N N . ALA B 1 192 ? 5.617 13.648 19.938 1 91 192 ALA B N 1
ATOM 3764 C CA . ALA B 1 192 ? 6.684 13.977 20.891 1 91 192 ALA B CA 1
ATOM 3765 C C . ALA B 1 192 ? 7.121 15.43 20.75 1 91 192 ALA B C 1
ATOM 3767 O O . ALA B 1 192 ? 7.773 15.984 21.641 1 91 192 ALA B O 1
ATOM 3768 N N . HIS B 1 193 ? 6.77 16.031 19.625 1 88.25 193 HIS B N 1
ATOM 3769 C CA . HIS B 1 193 ? 7.223 17.391 19.344 1 88.25 193 HIS B CA 1
ATOM 3770 C C . HIS B 1 193 ? 6.059 18.281 18.922 1 88.25 193 HIS B C 1
ATOM 3772 O O . HIS B 1 193 ? 5.941 18.641 17.75 1 88.25 193 HIS B O 1
ATOM 3778 N N . PRO B 1 194 ? 5.332 18.688 19.844 1 78.56 194 PRO B N 1
ATOM 3779 C CA . PRO B 1 194 ? 4.262 19.609 19.453 1 78.56 194 PRO B CA 1
ATOM 3780 C C . PRO B 1 194 ? 4.781 20.859 18.734 1 78.56 194 PRO B C 1
ATOM 3782 O O . PRO B 1 194 ? 5.848 21.375 19.078 1 78.56 194 PRO B O 1
ATOM 3785 N N . PRO B 1 195 ? 4.133 21.188 17.641 1 75 195 PRO B N 1
ATOM 3786 C CA . PRO B 1 195 ? 4.633 22.297 16.828 1 75 195 PRO B CA 1
ATOM 3787 C C . PRO B 1 195 ? 4.719 23.609 17.625 1 75 195 PRO B C 1
ATOM 3789 O O . PRO B 1 195 ? 3.898 23.859 18.5 1 75 195 PRO B O 1
ATOM 3792 N N . ALA B 1 196 ? 5.801 24.328 17.25 1 75.88 196 ALA B N 1
ATOM 3793 C CA . ALA B 1 196 ? 5.965 25.641 17.859 1 75.88 196 ALA B CA 1
ATOM 3794 C C . ALA B 1 196 ? 4.863 26.609 17.406 1 75.88 196 ALA B C 1
ATOM 3796 O O . ALA B 1 196 ? 4.469 27.5 18.156 1 75.88 196 ALA B O 1
ATOM 3797 N N . ARG B 1 197 ? 4.43 26.438 16.219 1 84.44 197 ARG B N 1
ATOM 3798 C CA . ARG B 1 197 ? 3.316 27.188 15.648 1 84.44 197 ARG B CA 1
ATOM 3799 C C . ARG B 1 197 ? 2.115 26.281 15.391 1 84.44 197 ARG B C 1
ATOM 3801 O O . ARG B 1 197 ? 2.273 25.094 15.125 1 84.44 197 ARG B O 1
ATOM 3808 N N . PRO B 1 198 ? 1.002 26.922 15.547 1 89.75 198 PRO B N 1
ATOM 3809 C CA . PRO B 1 198 ? -0.197 26.109 15.312 1 89.75 198 PRO B CA 1
ATOM 3810 C C . PRO B 1 198 ? -0.249 25.531 13.906 1 89.75 198 PRO B C 1
ATOM 3812 O O . PRO B 1 198 ? 0.103 26.203 12.938 1 89.75 198 PRO B O 1
ATOM 3815 N N . THR B 1 199 ? -0.489 24.297 13.867 1 89.94 199 THR B N 1
ATOM 3816 C CA . THR B 1 199 ? -0.738 23.562 12.633 1 89.94 199 THR B CA 1
ATOM 3817 C C . THR B 1 199 ? -1.936 22.641 12.789 1 89.94 199 THR B C 1
ATOM 3819 O O . THR B 1 199 ? -2.475 22.484 13.883 1 89.94 199 THR B O 1
ATOM 3822 N N . TRP B 1 200 ? -2.289 22.094 11.656 1 90.25 200 TRP B N 1
ATOM 3823 C CA . TRP B 1 200 ? -3.443 21.203 11.688 1 90.25 200 TRP B CA 1
ATOM 3824 C C . TRP B 1 200 ? -3.203 20.031 12.633 1 90.25 200 TRP B C 1
ATOM 3826 O O . TRP B 1 200 ? -4.145 19.5 13.234 1 90.25 200 TRP B O 1
ATOM 3836 N N . VAL B 1 201 ? -1.986 19.641 12.891 1 88 201 VAL B N 1
ATOM 3837 C CA . VAL B 1 201 ? -1.646 18.531 13.766 1 88 201 VAL B CA 1
ATOM 3838 C C . VAL B 1 201 ? -2.037 18.859 15.203 1 88 201 VAL B C 1
ATOM 3840 O O . VAL B 1 201 ? -2.457 17.969 15.953 1 88 201 VAL B O 1
ATOM 3843 N N . GLY B 1 202 ? -1.952 20.078 15.508 1 87.81 202 GLY B N 1
ATOM 3844 C CA . GLY B 1 202 ? -2.342 20.516 16.844 1 87.81 202 GLY B CA 1
ATOM 3845 C C . GLY B 1 202 ? -3.818 20.312 17.125 1 87.81 202 GLY B C 1
ATOM 3846 O O . GLY B 1 202 ? -4.227 20.219 18.281 1 87.81 202 GLY B O 1
ATOM 3847 N N . GLY B 1 203 ? -4.602 20.266 16.094 1 90.94 203 GLY B N 1
ATOM 3848 C CA . GLY B 1 203 ? -6.039 20.109 16.234 1 90.94 203 GLY B CA 1
ATOM 3849 C C . GLY B 1 203 ? -6.473 18.656 16.422 1 90.94 203 GLY B C 1
ATOM 3850 O O . GLY B 1 203 ? -7.578 18.391 16.891 1 90.94 203 GLY B O 1
ATOM 3851 N N . VAL B 1 204 ? -5.645 17.781 16.141 1 87.06 204 VAL B N 1
ATOM 3852 C CA . VAL B 1 204 ? -6.008 16.375 16.125 1 87.06 204 VAL B CA 1
ATOM 3853 C C . VAL B 1 204 ? -6.23 15.883 17.562 1 87.06 204 VAL B C 1
ATOM 3855 O O . VAL B 1 204 ? -7.051 15 17.797 1 87.06 204 VAL B O 1
ATOM 3858 N N . GLY B 1 205 ? -5.609 16.531 18.516 1 85.38 205 GLY B N 1
ATOM 3859 C CA . GLY B 1 205 ? -5.727 16.094 19.906 1 85.38 205 GLY B CA 1
ATOM 3860 C C . GLY B 1 205 ? -6.949 16.656 20.594 1 85.38 205 GLY B C 1
ATOM 3861 O O . GLY B 1 205 ? -7.309 16.203 21.688 1 85.38 205 GLY B O 1
ATOM 3862 N N . ASP B 1 206 ? -7.598 17.656 20.031 1 92.44 206 ASP B N 1
ATOM 3863 C CA . ASP B 1 206 ? -8.812 18.25 20.578 1 92.44 206 ASP B CA 1
ATOM 3864 C C . ASP B 1 206 ? -10.062 17.641 19.953 1 92.44 206 ASP B C 1
ATOM 3866 O O . ASP B 1 206 ? -10.242 17.703 18.734 1 92.44 206 ASP B O 1
ATOM 3870 N N . PRO B 1 207 ? -10.898 17.125 20.781 1 93.69 207 PRO B N 1
ATOM 3871 C CA . PRO B 1 207 ? -12.047 16.375 20.266 1 93.69 207 PRO B CA 1
ATOM 3872 C C . PRO B 1 207 ? -12.898 17.203 19.297 1 93.69 207 PRO B C 1
ATOM 3874 O O . PRO B 1 207 ? -13.312 16.703 18.25 1 93.69 207 PRO B O 1
ATOM 3877 N N . ALA B 1 208 ? -13.141 18.406 19.656 1 96.44 208 ALA B N 1
ATOM 3878 C CA . ALA B 1 208 ? -13.984 19.25 18.812 1 96.44 208 ALA B CA 1
ATOM 3879 C C . ALA B 1 208 ? -13.289 19.594 17.5 1 96.44 208 ALA B C 1
ATOM 3881 O O . ALA B 1 208 ? -13.883 19.453 16.422 1 96.44 208 ALA B O 1
ATOM 3882 N N . VAL B 1 209 ? -12.047 19.984 17.594 1 96.19 209 VAL B N 1
ATOM 3883 C CA . VAL B 1 209 ? -11.289 20.391 16.406 1 96.19 209 VAL B CA 1
ATOM 3884 C C . VAL B 1 209 ? -11.023 19.172 15.523 1 96.19 209 VAL B C 1
ATOM 3886 O O . VAL B 1 209 ? -11.125 19.25 14.297 1 96.19 209 VAL B O 1
ATOM 3889 N N . SER B 1 210 ? -10.789 18.094 16.188 1 94 210 SER B N 1
ATOM 3890 C CA . SER B 1 210 ? -10.547 16.844 15.453 1 94 210 SER B CA 1
ATOM 3891 C C . SER B 1 210 ? -11.781 16.438 14.664 1 94 210 SER B C 1
ATOM 3893 O O . SER B 1 210 ? -11.672 15.992 13.516 1 94 210 SER B O 1
ATOM 3895 N N . ALA B 1 211 ? -12.859 16.562 15.258 1 94.06 211 ALA B N 1
ATOM 3896 C CA . ALA B 1 211 ? -14.109 16.234 14.578 1 94.06 211 ALA B CA 1
ATOM 3897 C C . ALA B 1 211 ? -14.328 17.109 13.352 1 94.06 211 ALA B C 1
ATOM 3899 O O . ALA B 1 211 ? -14.742 16.609 12.297 1 94.06 211 ALA B O 1
ATOM 3900 N N . ALA B 1 212 ? -14.078 18.328 13.516 1 96.5 212 ALA B N 1
ATOM 3901 C CA . ALA B 1 212 ? -14.219 19.266 12.398 1 96.5 212 ALA B CA 1
ATOM 3902 C C . ALA B 1 212 ? -13.227 18.938 11.281 1 96.5 212 ALA B C 1
ATOM 3904 O O . ALA B 1 212 ? -13.602 18.922 10.109 1 96.5 212 ALA B O 1
ATOM 3905 N N . LEU B 1 213 ? -11.992 18.656 11.664 1 95.12 213 LEU B N 1
ATOM 3906 C CA . LEU B 1 213 ? -10.961 18.297 10.695 1 95.12 213 LEU B CA 1
ATOM 3907 C C . LEU B 1 213 ? -11.359 17.031 9.938 1 95.12 213 LEU B C 1
ATOM 3909 O O . LEU B 1 213 ? -11.25 16.984 8.711 1 95.12 213 LEU B O 1
ATOM 3913 N N . ARG B 1 214 ? -11.82 16.109 10.648 1 91.44 214 ARG B N 1
ATOM 3914 C CA . ARG B 1 214 ? -12.242 14.844 10.039 1 91.44 214 ARG B CA 1
ATOM 3915 C C . ARG B 1 214 ? -13.359 15.07 9.031 1 91.44 214 ARG B C 1
ATOM 3917 O O . ARG B 1 214 ? -13.352 14.492 7.945 1 91.44 214 ARG B O 1
ATOM 3924 N N . ALA B 1 215 ? -14.273 15.867 9.422 1 93.81 215 ALA B N 1
ATOM 3925 C CA . ALA B 1 215 ? -15.398 16.172 8.547 1 93.81 215 ALA B CA 1
ATOM 3926 C C . ALA B 1 215 ? -14.922 16.844 7.254 1 93.81 215 ALA B C 1
ATOM 3928 O O . ALA B 1 215 ? -15.305 16.422 6.16 1 93.81 215 ALA B O 1
ATOM 3929 N N . MET B 1 216 ? -14.062 17.797 7.383 1 95.69 216 MET B N 1
ATOM 3930 C CA . MET B 1 216 ? -13.547 18.531 6.234 1 95.69 216 MET B CA 1
ATOM 3931 C C . MET B 1 216 ? -12.734 17.625 5.324 1 95.69 216 MET B C 1
ATOM 3933 O O . MET B 1 216 ? -12.828 17.719 4.098 1 95.69 216 MET B O 1
ATOM 3937 N N . HIS B 1 217 ? -11.945 16.781 5.922 1 92.56 217 HIS B N 1
ATOM 3938 C CA . HIS B 1 217 ? -11.078 15.898 5.148 1 92.56 217 HIS B CA 1
ATOM 3939 C C . HIS B 1 217 ? -11.891 14.812 4.449 1 92.56 217 HIS B C 1
ATOM 3941 O O . HIS B 1 217 ? -11.586 14.438 3.314 1 92.56 217 HIS B O 1
ATOM 3947 N N . ALA B 1 218 ? -12.898 14.359 5.074 1 88.19 218 ALA B N 1
ATOM 3948 C CA . ALA B 1 218 ? -13.695 13.242 4.559 1 88.19 218 ALA B CA 1
ATOM 3949 C C . ALA B 1 218 ? -14.617 13.703 3.434 1 88.19 218 ALA B C 1
ATOM 3951 O O . ALA B 1 218 ? -14.867 12.961 2.484 1 88.19 218 ALA B O 1
ATOM 3952 N N . GLU B 1 219 ? -15.133 14.906 3.609 1 94.69 219 GLU B N 1
ATOM 3953 C CA . GLU B 1 219 ? -16.109 15.414 2.656 1 94.69 219 GLU B CA 1
ATOM 3954 C C . GLU B 1 219 ? -15.766 16.828 2.213 1 94.69 219 GLU B C 1
ATOM 3956 O O . GLU B 1 219 ? -16.547 17.766 2.443 1 94.69 219 GLU B O 1
ATOM 3961 N N . PRO B 1 220 ? -14.711 16.922 1.474 1 95.62 220 PRO B N 1
ATOM 3962 C CA . PRO B 1 220 ? -14.305 18.281 1.081 1 95.62 220 PRO B CA 1
ATOM 3963 C C . PRO B 1 220 ? -15.305 18.953 0.143 1 95.62 220 PRO B C 1
ATOM 3965 O O . PRO B 1 220 ? -15.336 20.172 0.046 1 95.62 220 PRO B O 1
ATOM 3968 N N . GLU B 1 221 ? -16.109 18.141 -0.548 1 96.81 221 GLU B N 1
ATOM 3969 C CA . GLU B 1 221 ? -17.031 18.672 -1.544 1 96.81 221 GLU B CA 1
ATOM 3970 C C . GLU B 1 221 ? -18.281 19.25 -0.883 1 96.81 221 GLU B C 1
ATOM 3972 O O . GLU B 1 221 ? -19.047 19.984 -1.517 1 96.81 221 GLU B O 1
ATOM 3977 N N . ARG B 1 222 ? -18.5 18.922 0.301 1 96.75 222 ARG B N 1
ATOM 3978 C CA . ARG B 1 222 ? -19.719 19.359 0.996 1 96.75 222 ARG B CA 1
ATOM 3979 C C . ARG B 1 222 ? -19.672 20.859 1.277 1 96.75 222 ARG B C 1
ATOM 3981 O O . ARG B 1 222 ? -18.609 21.406 1.567 1 96.75 222 ARG B O 1
ATOM 3988 N N . ALA B 1 223 ? -20.844 21.484 1.232 1 96.5 223 ALA B N 1
ATOM 3989 C CA . ALA B 1 223 ? -20.938 22.922 1.522 1 96.5 223 ALA B CA 1
ATOM 3990 C C . ALA B 1 223 ? -20.922 23.172 3.027 1 96.5 223 ALA B C 1
ATOM 3992 O O . ALA B 1 223 ? -21.906 23.625 3.596 1 96.5 223 ALA B O 1
ATOM 3993 N N . TRP B 1 224 ? -19.812 23 3.525 1 97.5 224 TRP B N 1
ATOM 3994 C CA . TRP B 1 224 ? -19.656 23.172 4.969 1 97.5 224 TRP B CA 1
ATOM 3995 C C . TRP B 1 224 ? -19.812 24.625 5.371 1 97.5 224 TRP B C 1
ATOM 3997 O O . TRP B 1 224 ? -19.312 25.531 4.691 1 97.5 224 TRP B O 1
ATOM 4007 N N . THR B 1 225 ? -20.531 24.828 6.469 1 97.81 225 THR B N 1
ATOM 4008 C CA . THR B 1 225 ? -20.562 26.094 7.191 1 97.81 225 THR B CA 1
ATOM 4009 C C . THR B 1 225 ? -19.969 25.938 8.586 1 97.81 225 THR B C 1
ATOM 4011 O O . THR B 1 225 ? -19.781 24.828 9.07 1 97.81 225 THR B O 1
ATOM 4014 N N . LEU B 1 226 ? -19.641 27.125 9.117 1 98 226 LEU B N 1
ATOM 4015 C CA . LEU B 1 226 ? -19.156 27.047 10.492 1 98 226 LEU B CA 1
ATOM 4016 C C . LEU B 1 226 ? -20.203 26.391 11.398 1 98 226 LEU B C 1
ATOM 4018 O O . LEU B 1 226 ? -19.844 25.609 12.289 1 98 226 LEU B O 1
ATOM 4022 N N . ALA B 1 227 ? -21.422 26.594 11.125 1 98.12 227 ALA B N 1
ATOM 4023 C CA . ALA B 1 227 ? -22.516 26.031 11.914 1 98.12 227 ALA B CA 1
ATOM 4024 C C . ALA B 1 227 ? -22.562 24.5 11.766 1 98.12 227 ALA B C 1
ATOM 4026 O O . ALA B 1 227 ? -22.719 23.781 12.75 1 98.12 227 ALA B O 1
ATOM 4027 N N . ALA B 1 228 ? -22.469 24.062 10.578 1 98.12 228 ALA B N 1
ATOM 4028 C CA . ALA B 1 228 ? -22.516 22.625 10.312 1 98.12 228 ALA B CA 1
ATOM 4029 C C . ALA B 1 228 ? -21.328 21.906 10.953 1 98.12 228 ALA B C 1
ATOM 4031 O O . ALA B 1 228 ? -21.484 20.828 11.523 1 98.12 228 ALA B O 1
ATOM 4032 N N . LEU B 1 229 ? -20.188 22.531 10.852 1 98.25 229 LEU B N 1
ATOM 4033 C CA . LEU B 1 229 ? -19 21.953 11.453 1 98.25 229 LEU B CA 1
ATOM 4034 C C . LEU B 1 229 ? -19.109 21.922 12.977 1 98.25 229 LEU B C 1
ATOM 4036 O O . LEU B 1 229 ? -18.719 20.953 13.617 1 98.25 229 LEU B O 1
ATOM 4040 N N . ALA B 1 230 ? -19.641 22.953 13.523 1 98.31 230 ALA B N 1
ATOM 4041 C CA . ALA B 1 230 ? -19.828 23.031 14.969 1 98.31 230 ALA B CA 1
ATOM 4042 C C . ALA B 1 230 ? -20.781 21.953 15.461 1 98.31 230 ALA B C 1
ATOM 4044 O O . ALA B 1 230 ? -20.578 21.359 16.531 1 98.31 230 ALA B O 1
ATOM 4045 N N . ARG B 1 231 ? -21.781 21.688 14.703 1 97.88 231 ARG B N 1
ATOM 4046 C CA . ARG B 1 231 ? -22.719 20.625 15.031 1 97.88 231 ARG B CA 1
ATOM 4047 C C . ARG B 1 231 ? -22.031 19.266 15.047 1 97.88 231 ARG B C 1
ATOM 4049 O O . ARG B 1 231 ? -22.234 18.469 15.961 1 97.88 231 ARG B O 1
ATOM 4056 N N . ARG B 1 232 ? -21.234 19.094 14.078 1 95.62 232 ARG B N 1
ATOM 4057 C CA . ARG B 1 232 ? -20.469 17.844 14.016 1 95.62 232 ARG B CA 1
ATOM 4058 C C . ARG B 1 232 ? -19.531 17.719 15.219 1 95.62 232 ARG B C 1
ATOM 4060 O O . ARG B 1 232 ? -19.328 16.609 15.734 1 95.62 232 ARG B O 1
ATOM 4067 N N . ALA B 1 233 ? -19.031 18.812 15.672 1 96.81 233 ALA B N 1
ATOM 4068 C CA . ALA B 1 233 ? -18.062 18.859 16.766 1 96.81 233 ALA B CA 1
ATOM 4069 C C . ALA B 1 233 ? -18.781 18.906 18.125 1 96.81 233 ALA B C 1
ATOM 4071 O O . ALA B 1 233 ? -18.141 18.828 19.172 1 96.81 233 ALA B O 1
ATOM 4072 N N . ALA B 1 234 ? -20.078 19.125 18.078 1 97.44 234 ALA B N 1
ATOM 4073 C CA . ALA B 1 234 ? -20.922 19.188 19.266 1 97.44 234 ALA B CA 1
ATOM 4074 C C . ALA B 1 234 ? -20.5 20.328 20.188 1 97.44 234 ALA B C 1
ATOM 4076 O O . ALA B 1 234 ? -20.406 20.141 21.406 1 97.44 234 ALA B O 1
ATOM 4077 N N . VAL B 1 235 ? -20.172 21.438 19.625 1 98.25 235 VAL B N 1
ATOM 4078 C CA . VAL B 1 235 ? -19.875 22.672 20.359 1 98.25 235 VAL B CA 1
ATOM 4079 C C . VAL B 1 235 ? -20.531 23.859 19.672 1 98.25 235 VAL B C 1
ATOM 4081 O O . VAL B 1 235 ? -21.141 23.703 18.594 1 98.25 235 VAL B O 1
ATOM 4084 N N . SER B 1 236 ? -20.438 25 20.328 1 98.12 236 SER B N 1
ATOM 4085 C CA . SER B 1 236 ? -20.984 26.203 19.719 1 98.12 236 SER B CA 1
ATOM 4086 C C . SER B 1 236 ? -20.094 26.688 18.578 1 98.12 236 SER B C 1
ATOM 4088 O O . SER B 1 236 ? -18.906 26.328 18.516 1 98.12 236 SER B O 1
ATOM 4090 N N . ARG B 1 237 ? -20.609 27.516 17.656 1 97.88 237 ARG B N 1
ATOM 4091 C CA . ARG B 1 237 ? -19.844 28.125 16.578 1 97.88 237 ARG B CA 1
ATOM 4092 C C . ARG B 1 237 ? -18.672 28.922 17.125 1 97.88 237 ARG B C 1
ATOM 4094 O O . ARG B 1 237 ? -17.547 28.828 16.609 1 97.88 237 ARG B O 1
ATOM 4101 N N . ALA B 1 238 ? -18.969 29.609 18.156 1 98 238 ALA B N 1
ATOM 4102 C CA . ALA B 1 238 ? -17.953 30.453 18.75 1 98 238 ALA B CA 1
ATOM 4103 C C . ALA B 1 238 ? -16.812 29.625 19.344 1 98 238 ALA B C 1
ATOM 4105 O O . ALA B 1 238 ? -15.641 29.938 19.141 1 98 238 ALA B O 1
ATOM 4106 N N . THR B 1 239 ? -17.188 28.609 20 1 98.12 239 THR B N 1
ATOM 4107 C CA . THR B 1 239 ? -16.203 27.703 20.609 1 98.12 239 THR B CA 1
ATOM 4108 C C . THR B 1 239 ? -15.336 27.047 19.547 1 98.12 239 THR B C 1
ATOM 4110 O O . THR B 1 239 ? -14.109 27 19.672 1 98.12 239 THR B O 1
ATOM 4113 N N . LEU B 1 240 ? -15.922 26.562 18.484 1 98.31 240 LEU B N 1
ATOM 4114 C CA . LEU B 1 240 ? -15.164 25.906 17.438 1 98.31 240 LEU B CA 1
ATOM 4115 C C . LEU B 1 240 ? -14.203 26.891 16.766 1 98.31 240 LEU B C 1
ATOM 4117 O O . LEU B 1 240 ? -13.031 26.578 16.578 1 98.31 240 LEU B O 1
ATOM 4121 N N . ALA B 1 241 ? -14.742 28.031 16.438 1 98.12 241 ALA B N 1
ATOM 4122 C CA . ALA B 1 241 ? -13.93 29.047 15.773 1 98.12 241 ALA B CA 1
ATOM 4123 C C . ALA B 1 241 ? -12.695 29.391 16.594 1 98.12 241 ALA B C 1
ATOM 4125 O O . ALA B 1 241 ? -11.578 29.422 16.078 1 98.12 241 ALA B O 1
ATOM 4126 N N . ALA B 1 242 ? -12.883 29.578 17.828 1 98.06 242 ALA B N 1
ATOM 4127 C CA . ALA B 1 242 ? -11.797 29.984 18.719 1 98.06 242 ALA B CA 1
ATOM 4128 C C . ALA B 1 242 ? -10.773 28.859 18.875 1 98.06 242 ALA B C 1
ATOM 4130 O O . ALA B 1 242 ? -9.578 29.047 18.656 1 98.06 242 ALA B O 1
ATOM 4131 N N . ARG B 1 243 ? -11.242 27.688 19.188 1 97.31 243 ARG B N 1
ATOM 4132 C CA . ARG B 1 243 ? -10.359 26.562 19.453 1 97.31 243 ARG B CA 1
ATOM 4133 C C . ARG B 1 243 ? -9.609 26.156 18.188 1 97.31 243 ARG B C 1
ATOM 4135 O O . ARG B 1 243 ? -8.414 25.844 18.234 1 97.31 243 ARG B O 1
ATOM 4142 N N . PHE B 1 244 ? -10.344 26.188 17.141 1 98 244 PHE B N 1
ATOM 4143 C CA . PHE B 1 244 ? -9.734 25.797 15.867 1 98 244 PHE B CA 1
ATOM 4144 C C . PHE B 1 244 ? -8.617 26.766 15.492 1 98 244 PHE B C 1
ATOM 4146 O O . PHE B 1 244 ? -7.516 26.344 15.141 1 98 244 PHE B O 1
ATOM 4153 N N . THR B 1 245 ? -8.914 28.016 15.547 1 97.5 245 THR B N 1
ATOM 4154 C CA . THR B 1 245 ? -7.922 29.031 15.18 1 97.5 245 THR B CA 1
ATOM 4155 C C . THR B 1 245 ? -6.719 28.969 16.125 1 97.5 245 THR B C 1
ATOM 4157 O O . THR B 1 245 ? -5.574 29.078 15.68 1 97.5 245 THR B O 1
ATOM 4160 N N . ASP B 1 246 ? -6.965 28.75 17.359 1 96.31 246 ASP B N 1
ATOM 4161 C CA . ASP B 1 246 ? -5.895 28.672 18.344 1 96.31 246 ASP B CA 1
ATOM 4162 C C . ASP B 1 246 ? -4.988 27.469 18.094 1 96.31 246 ASP B C 1
ATOM 4164 O O . ASP B 1 246 ? -3.764 27.578 18.172 1 96.31 246 ASP B O 1
ATOM 4168 N N . LEU B 1 247 ? -5.523 26.375 17.766 1 94.62 247 LEU B N 1
ATOM 4169 C CA . LEU B 1 247 ? -4.793 25.125 17.672 1 94.62 247 LEU B CA 1
ATOM 4170 C C . LEU B 1 247 ? -4.23 24.906 16.281 1 94.62 247 LEU B C 1
ATOM 4172 O O . LEU B 1 247 ? -3.133 24.375 16.125 1 94.62 247 LEU B O 1
ATOM 4176 N N . VAL B 1 248 ? -4.973 25.344 15.258 1 95.12 248 VAL B N 1
ATOM 4177 C CA . VAL B 1 248 ? -4.613 25.047 13.875 1 95.12 248 VAL B CA 1
ATOM 4178 C C . VAL B 1 248 ? -3.881 26.25 13.273 1 95.12 248 VAL B C 1
ATOM 4180 O O . VAL B 1 248 ? -3.076 26.094 12.352 1 95.12 248 VAL B O 1
ATOM 4183 N N . GLY B 1 249 ? -4.18 27.438 13.781 1 95.62 249 GLY B N 1
ATOM 4184 C CA . GLY B 1 249 ? -3.506 28.641 13.328 1 95.62 249 GLY B CA 1
ATOM 4185 C C . GLY B 1 249 ? -4.289 29.406 12.281 1 95.62 249 GLY B C 1
ATOM 4186 O O . GLY B 1 249 ? -3.92 30.516 11.906 1 95.62 249 GLY B O 1
ATOM 4187 N N . THR B 1 250 ? -5.344 28.844 11.742 1 96.12 250 THR B N 1
ATOM 4188 C CA . THR B 1 250 ? -6.234 29.484 10.781 1 96.12 250 THR B CA 1
ATOM 4189 C C . THR B 1 250 ? -7.691 29.141 11.078 1 96.12 250 THR B C 1
ATOM 4191 O O . THR B 1 250 ? -7.98 28.094 11.648 1 96.12 250 THR B O 1
ATOM 4194 N N . PRO B 1 251 ? -8.609 30.031 10.727 1 97.69 251 PRO B N 1
ATOM 4195 C CA . PRO B 1 251 ? -10.023 29.719 10.938 1 97.69 251 PRO B CA 1
ATOM 4196 C C . PRO B 1 251 ? -10.477 28.484 10.148 1 97.69 251 PRO B C 1
ATOM 4198 O O . PRO B 1 251 ? -9.898 28.156 9.109 1 97.69 251 PRO B O 1
ATOM 4201 N N . PRO B 1 252 ? -11.555 27.859 10.609 1 97.81 252 PRO B N 1
ATOM 4202 C CA . PRO B 1 252 ? -12.008 26.594 10.023 1 97.81 252 PRO B CA 1
ATOM 4203 C C . PRO B 1 252 ? -12.25 26.688 8.523 1 97.81 252 PRO B C 1
ATOM 4205 O O . PRO B 1 252 ? -11.727 25.875 7.754 1 97.81 252 PRO B O 1
ATOM 4208 N N . LEU B 1 253 ? -12.945 27.625 8.094 1 97.62 253 LEU B N 1
ATOM 4209 C CA . LEU B 1 253 ? -13.336 27.672 6.688 1 97.62 253 LEU B CA 1
ATOM 4210 C C . LEU B 1 253 ? -12.156 28.078 5.809 1 97.62 253 LEU B C 1
ATOM 4212 O O . LEU B 1 253 ? -12.086 27.672 4.641 1 97.62 253 LEU B O 1
ATOM 4216 N N . ARG B 1 254 ? -11.289 28.875 6.359 1 97.5 254 ARG B N 1
ATOM 4217 C CA . ARG B 1 254 ? -10.055 29.156 5.633 1 97.5 254 ARG B CA 1
ATOM 4218 C C . ARG B 1 254 ? -9.211 27.906 5.461 1 97.5 254 ARG B C 1
ATOM 4220 O O . ARG B 1 254 ? -8.633 27.672 4.395 1 97.5 254 ARG B O 1
ATOM 4227 N N . TYR B 1 255 ? -9.141 27.109 6.508 1 97.06 255 TYR B N 1
ATOM 4228 C CA . TYR B 1 255 ? -8.445 25.828 6.418 1 97.06 255 TYR B CA 1
ATOM 4229 C C . TYR B 1 255 ? -9.062 24.953 5.34 1 97.06 255 TYR B C 1
ATOM 4231 O O . TYR B 1 255 ? -8.352 24.344 4.535 1 97.06 255 TYR B O 1
ATOM 4239 N N . LEU B 1 256 ? -10.375 24.891 5.344 1 97.75 256 LEU B N 1
ATOM 4240 C CA . LEU B 1 256 ? -11.094 24.078 4.363 1 97.75 256 LEU B CA 1
ATOM 4241 C C . LEU B 1 256 ? -10.75 24.516 2.943 1 97.75 256 LEU B C 1
ATOM 4243 O O . LEU B 1 256 ? -10.523 23.688 2.068 1 97.75 256 LEU B O 1
ATOM 4247 N N . THR B 1 257 ? -10.719 25.797 2.754 1 97.25 257 THR B N 1
ATOM 4248 C CA . THR B 1 257 ? -10.375 26.344 1.443 1 97.25 257 THR B CA 1
ATOM 4249 C C . THR B 1 257 ? -8.984 25.875 1.016 1 97.25 257 THR B C 1
ATOM 4251 O O . THR B 1 257 ? -8.797 25.422 -0.117 1 97.25 257 THR B O 1
ATOM 4254 N N . SER B 1 258 ? -8.062 26.016 1.905 1 96.25 258 SER B N 1
ATOM 4255 C CA . SER B 1 258 ? -6.703 25.562 1.612 1 96.25 258 SER B CA 1
ATOM 4256 C C . SER B 1 258 ? -6.668 24.078 1.284 1 96.25 258 SER B C 1
ATOM 4258 O O . SER B 1 258 ? -5.969 23.656 0.359 1 96.25 258 SER B O 1
ATOM 4260 N N . TRP B 1 259 ? -7.406 23.281 2.029 1 95.62 259 TRP B N 1
ATOM 4261 C CA . TRP B 1 259 ? -7.492 21.844 1.82 1 95.62 259 TRP B CA 1
ATOM 4262 C C . TRP B 1 259 ? -8.07 21.531 0.446 1 95.62 259 TRP B C 1
ATOM 4264 O O . TRP B 1 259 ? -7.496 20.75 -0.313 1 95.62 259 TRP B O 1
ATOM 4274 N N . ARG B 1 260 ? -9.141 22.156 0.135 1 96.75 260 ARG B N 1
ATOM 4275 C CA . ARG B 1 260 ? -9.805 21.953 -1.146 1 96.75 260 ARG B CA 1
ATOM 4276 C C . ARG B 1 260 ? -8.875 22.281 -2.307 1 96.75 260 ARG B C 1
ATOM 4278 O O . ARG B 1 260 ? -8.805 21.547 -3.289 1 96.75 260 ARG B O 1
ATOM 4285 N N . LEU B 1 261 ? -8.188 23.375 -2.184 1 97.06 261 LEU B N 1
ATOM 4286 C CA . LEU B 1 261 ? -7.312 23.812 -3.262 1 97.06 261 LEU B CA 1
ATOM 4287 C C . LEU B 1 261 ? -6.113 22.891 -3.406 1 97.06 261 LEU B C 1
ATOM 4289 O O . LEU B 1 261 ? -5.645 22.641 -4.52 1 97.06 261 LEU B O 1
ATOM 4293 N N . ALA B 1 262 ? -5.605 22.438 -2.318 1 94.19 262 ALA B N 1
ATOM 4294 C CA . ALA B 1 262 ? -4.531 21.453 -2.371 1 94.19 262 ALA B CA 1
ATOM 4295 C C . ALA B 1 262 ? -4.988 20.172 -3.076 1 94.19 262 ALA B C 1
ATOM 4297 O O . ALA B 1 262 ? -4.27 19.625 -3.918 1 94.19 262 ALA B O 1
ATOM 4298 N N . LEU B 1 263 ? -6.152 19.672 -2.736 1 93.88 263 LEU B N 1
ATOM 4299 C CA . LEU B 1 263 ? -6.73 18.5 -3.385 1 93.88 263 LEU B CA 1
ATOM 4300 C C . LEU B 1 263 ? -6.902 18.734 -4.883 1 93.88 263 LEU B C 1
ATOM 4302 O O . LEU B 1 263 ? -6.578 17.875 -5.691 1 93.88 263 LEU B O 1
ATOM 4306 N N . ALA B 1 264 ? -7.391 19.922 -5.168 1 95.44 264 ALA B N 1
ATOM 4307 C CA . ALA B 1 264 ? -7.598 20.266 -6.57 1 95.44 264 ALA B CA 1
ATOM 4308 C C . ALA B 1 264 ? -6.281 20.219 -7.344 1 95.44 264 ALA B C 1
ATOM 4310 O O . ALA B 1 264 ? -6.223 19.688 -8.453 1 95.44 264 ALA B O 1
ATOM 4311 N N . ARG B 1 265 ? -5.344 20.797 -6.766 1 94.19 265 ARG B N 1
ATOM 4312 C CA . ARG B 1 265 ? -4.039 20.828 -7.418 1 94.19 265 ARG B CA 1
ATOM 4313 C C . ARG B 1 265 ? -3.529 19.422 -7.703 1 94.19 265 ARG B C 1
ATOM 4315 O O . ARG B 1 265 ? -2.975 19.156 -8.773 1 94.19 265 ARG B O 1
ATOM 4322 N N . ASP B 1 266 ? -3.717 18.531 -6.844 1 91.69 266 ASP B N 1
ATOM 4323 C CA . ASP B 1 266 ? -3.301 17.141 -7.023 1 91.69 266 ASP B CA 1
ATOM 4324 C C . ASP B 1 266 ? -4.125 16.469 -8.109 1 91.69 266 ASP B C 1
ATOM 4326 O O . ASP B 1 266 ? -3.59 15.688 -8.906 1 91.69 266 ASP B O 1
ATOM 4330 N N . LEU B 1 267 ? -5.391 16.734 -8.141 1 91.19 267 LEU B N 1
ATOM 4331 C CA . LEU B 1 267 ? -6.293 16.125 -9.109 1 91.19 267 LEU B CA 1
ATOM 4332 C C . LEU B 1 267 ? -5.992 16.625 -10.516 1 91.19 267 LEU B C 1
ATOM 4334 O O . LEU B 1 267 ? -6.223 15.898 -11.492 1 91.19 267 LEU B O 1
ATOM 4338 N N . LEU B 1 268 ? -5.469 17.797 -10.633 1 92.62 268 LEU B N 1
ATOM 4339 C CA . LEU B 1 268 ? -5.211 18.422 -11.93 1 92.62 268 LEU B CA 1
ATOM 4340 C C . LEU B 1 268 ? -4.078 17.703 -12.656 1 92.62 268 LEU B C 1
ATOM 4342 O O . LEU B 1 268 ? -3.895 17.891 -13.867 1 92.62 268 LEU B O 1
ATOM 4346 N N . VAL B 1 269 ? -3.379 16.891 -11.938 1 87.88 269 VAL B N 1
ATOM 4347 C CA . VAL B 1 269 ? -2.326 16.109 -12.555 1 87.88 269 VAL B CA 1
ATOM 4348 C C . VAL B 1 269 ? -2.941 15.102 -13.531 1 87.88 269 VAL B C 1
ATOM 4350 O O . VAL B 1 269 ? -2.348 14.789 -14.57 1 87.88 269 VAL B O 1
ATOM 4353 N N . ASP B 1 270 ? -4.07 14.664 -13.188 1 86.38 270 ASP B N 1
ATOM 4354 C CA . ASP B 1 270 ? -4.82 13.781 -14.078 1 86.38 270 ASP B CA 1
ATOM 4355 C C . ASP B 1 270 ? -5.48 14.562 -15.211 1 86.38 270 ASP B C 1
ATOM 4357 O O . ASP B 1 270 ? -6.516 15.195 -15.008 1 86.38 270 ASP B O 1
ATOM 4361 N N . ARG B 1 271 ? -5.078 14.383 -16.344 1 84.56 271 ARG B N 1
ATOM 4362 C CA . ARG B 1 271 ? -5.52 15.18 -17.484 1 84.56 271 ARG B CA 1
ATOM 4363 C C . ARG B 1 271 ? -6.863 14.688 -18.016 1 84.56 271 ARG B C 1
ATOM 4365 O O . ARG B 1 271 ? -7.5 15.359 -18.828 1 84.56 271 ARG B O 1
ATOM 4372 N N . SER B 1 272 ? -7.23 13.555 -17.562 1 84.62 272 SER B N 1
ATOM 4373 C CA . SER B 1 272 ? -8.516 13.031 -18.016 1 84.62 272 SER B CA 1
ATOM 4374 C C . SER B 1 272 ? -9.672 13.719 -17.312 1 84.62 272 SER B C 1
ATOM 4376 O O . SER B 1 272 ? -10.828 13.617 -17.734 1 84.62 272 SER B O 1
ATOM 4378 N N . LEU B 1 273 ? -9.406 14.422 -16.297 1 90.69 273 LEU B N 1
ATOM 4379 C CA . LEU B 1 273 ? -10.445 15.125 -15.547 1 90.69 273 LEU B CA 1
ATOM 4380 C C . LEU B 1 273 ? -10.625 16.547 -16.062 1 90.69 273 LEU B C 1
ATOM 4382 O O . LEU B 1 273 ? -9.648 17.281 -16.219 1 90.69 273 LEU B O 1
ATOM 4386 N N . THR B 1 274 ? -11.859 16.906 -16.328 1 94.69 274 THR B N 1
ATOM 4387 C CA . THR B 1 274 ? -12.156 18.281 -16.672 1 94.69 274 THR B CA 1
ATOM 4388 C C . THR B 1 274 ? -12.086 19.172 -15.422 1 94.69 274 THR B C 1
ATOM 4390 O O . THR B 1 274 ? -12.094 18.672 -14.297 1 94.69 274 THR B O 1
ATOM 4393 N N . LEU B 1 275 ? -11.984 20.469 -15.68 1 96.19 275 LEU B N 1
ATOM 4394 C CA . LEU B 1 275 ? -11.945 21.406 -14.562 1 96.19 275 LEU B CA 1
ATOM 4395 C C . LEU B 1 275 ? -13.25 21.344 -13.758 1 96.19 275 LEU B C 1
ATOM 4397 O O . LEU B 1 275 ? -13.234 21.453 -12.531 1 96.19 275 LEU B O 1
ATOM 4401 N N . ASP B 1 276 ? -14.32 21.125 -14.445 1 97.06 276 ASP B N 1
ATOM 4402 C CA . ASP B 1 276 ? -15.609 21.016 -13.766 1 97.06 276 ASP B CA 1
ATOM 4403 C C . ASP B 1 276 ? -15.68 19.766 -12.906 1 97.06 276 ASP B C 1
ATOM 4405 O O . ASP B 1 276 ? -16.219 19.781 -11.805 1 97.06 276 ASP B O 1
ATOM 4409 N N . ALA B 1 277 ? -15.148 18.734 -13.398 1 96.25 277 ALA B N 1
ATOM 4410 C CA . ALA B 1 277 ? -15.117 17.5 -12.617 1 96.25 277 ALA B CA 1
ATOM 4411 C C . ALA B 1 277 ? -14.281 17.688 -11.352 1 96.25 277 ALA B C 1
ATOM 4413 O O . ALA B 1 277 ? -14.688 17.25 -10.266 1 96.25 277 ALA B O 1
ATOM 4414 N N . VAL B 1 278 ? -13.18 18.359 -11.523 1 96.5 278 VAL B N 1
ATOM 4415 C CA . VAL B 1 278 ? -12.328 18.625 -10.367 1 96.5 278 VAL B CA 1
ATOM 4416 C C . VAL B 1 278 ? -13.055 19.531 -9.375 1 96.5 278 VAL B C 1
ATOM 4418 O O . VAL B 1 278 ? -13.055 19.266 -8.172 1 96.5 278 VAL B O 1
ATOM 4421 N N . ALA B 1 279 ? -13.664 20.531 -9.906 1 97.56 279 ALA B N 1
ATOM 4422 C CA . ALA B 1 279 ? -14.414 21.453 -9.062 1 97.56 279 ALA B CA 1
ATOM 4423 C C . ALA B 1 279 ? -15.453 20.719 -8.227 1 97.56 279 ALA B C 1
ATOM 4425 O O . ALA B 1 279 ? -15.539 20.922 -7.012 1 97.56 279 ALA B O 1
ATOM 4426 N N . GLY B 1 280 ? -16.188 19.891 -8.82 1 96.88 280 GLY B N 1
ATOM 4427 C CA . GLY B 1 280 ? -17.203 19.125 -8.125 1 96.88 280 GLY B CA 1
ATOM 4428 C C . GLY B 1 280 ? -16.641 18.234 -7.039 1 96.88 280 GLY B C 1
ATOM 4429 O O . GLY B 1 280 ? -17.25 18.078 -5.977 1 96.88 280 GLY B O 1
ATOM 4430 N N . ARG B 1 281 ? -15.508 17.734 -7.277 1 94.56 281 ARG B N 1
ATOM 4431 C CA . ARG B 1 281 ? -14.898 16.797 -6.352 1 94.56 281 ARG B CA 1
ATOM 4432 C C . ARG B 1 281 ? -14.359 17.5 -5.117 1 94.56 281 ARG B C 1
ATOM 4434 O O . ARG B 1 281 ? -14.172 16.891 -4.066 1 94.56 281 ARG B O 1
ATOM 4441 N N . VAL B 1 282 ? -14.109 18.828 -5.293 1 96.31 282 VAL B N 1
ATOM 4442 C CA . VAL B 1 282 ? -13.453 19.469 -4.164 1 96.31 282 VAL B CA 1
ATOM 4443 C C . VAL B 1 282 ? -14.398 20.516 -3.549 1 96.31 282 VAL B C 1
ATOM 4445 O O . VAL B 1 282 ? -14.078 21.109 -2.521 1 96.31 282 VAL B O 1
ATOM 4448 N N . GLY B 1 283 ? -15.531 20.766 -4.125 1 96.62 283 GLY B N 1
ATOM 4449 C CA . GLY B 1 283 ? -16.547 21.562 -3.443 1 96.62 283 GLY B CA 1
ATOM 4450 C C . GLY B 1 283 ? -16.734 22.922 -4.055 1 96.62 283 GLY B C 1
ATOM 4451 O O . GLY B 1 283 ? -17.219 23.844 -3.383 1 96.62 283 GLY B O 1
ATOM 4452 N N . TYR B 1 284 ? -16.328 23.125 -5.273 1 97.19 284 TYR B N 1
ATOM 4453 C CA . TYR B 1 284 ? -16.609 24.359 -5.984 1 97.19 284 TYR B CA 1
ATOM 4454 C C . TYR B 1 284 ? -17.797 24.188 -6.938 1 97.19 284 TYR B C 1
ATOM 4456 O O . TYR B 1 284 ? -17.984 23.109 -7.496 1 97.19 284 TYR B O 1
ATOM 4464 N N . SER B 1 285 ? -18.469 25.219 -7.129 1 96.31 285 SER B N 1
ATOM 4465 C CA . SER B 1 285 ? -19.719 25.156 -7.875 1 96.31 285 SER B CA 1
ATOM 4466 C C . SER B 1 285 ? -19.469 25.031 -9.375 1 96.31 285 SER B C 1
ATOM 4468 O O . SER B 1 285 ? -20.328 24.562 -10.117 1 96.31 285 SER B O 1
ATOM 4470 N N . SER B 1 286 ? -18.297 25.5 -9.828 1 96.69 286 SER B N 1
ATOM 4471 C CA . SER B 1 286 ? -17.953 25.453 -11.25 1 96.69 286 SER B CA 1
ATOM 4472 C C . SER B 1 286 ? -16.453 25.484 -11.469 1 96.69 286 SER B C 1
ATOM 4474 O O . SER B 1 286 ? -15.695 25.828 -10.562 1 96.69 286 SER B O 1
ATOM 4476 N N . GLY B 1 287 ? -16.141 25.094 -12.672 1 97.25 287 GLY B N 1
ATOM 4477 C CA . GLY B 1 287 ? -14.75 25.219 -13.07 1 97.25 287 GLY B CA 1
ATOM 4478 C C . GLY B 1 287 ? -14.234 26.641 -13.008 1 97.25 287 GLY B C 1
ATOM 4479 O O . GLY B 1 287 ? -13.086 26.875 -12.617 1 97.25 287 GLY B O 1
ATOM 4480 N N . PHE B 1 288 ? -15.07 27.562 -13.328 1 96.94 288 PHE B N 1
ATOM 4481 C CA . PHE B 1 288 ? -14.703 28.969 -13.289 1 96.94 288 PHE B CA 1
ATOM 4482 C C . PHE B 1 288 ? -14.406 29.422 -11.867 1 96.94 288 PHE B C 1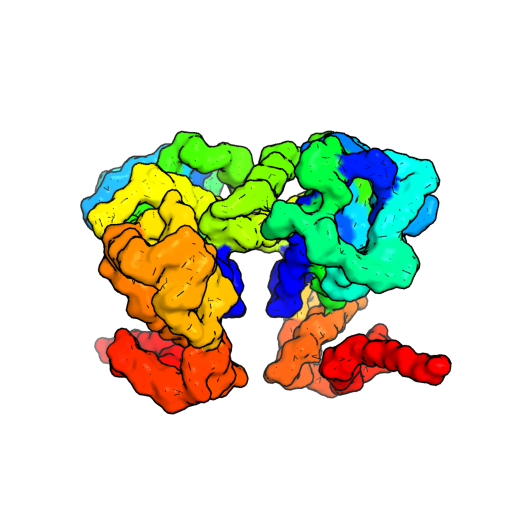
ATOM 4484 O O . PHE B 1 288 ? -13.398 30.078 -11.609 1 96.94 288 PHE B O 1
ATOM 4491 N N . ALA B 1 289 ? -15.281 29.031 -10.969 1 97.44 289 ALA B N 1
ATOM 4492 C CA . ALA B 1 289 ? -15.086 29.375 -9.562 1 97.44 289 ALA B CA 1
ATOM 4493 C C . ALA B 1 289 ? -13.781 28.797 -9.031 1 97.44 289 ALA B C 1
ATOM 4495 O O . ALA B 1 289 ? -13.039 29.469 -8.32 1 97.44 289 ALA B O 1
ATOM 4496 N N . LEU B 1 290 ? -13.555 27.531 -9.383 1 98.12 290 LEU B N 1
ATOM 4497 C CA . LEU B 1 290 ? -12.312 26.891 -8.961 1 98.12 290 LEU B CA 1
ATOM 4498 C C . LEU B 1 290 ? -11.109 27.594 -9.57 1 98.12 290 LEU B C 1
ATOM 4500 O O . LEU B 1 290 ? -10.117 27.844 -8.883 1 98.12 290 LEU B O 1
ATOM 4504 N N . SER B 1 291 ? -11.211 27.891 -10.82 1 98.19 291 SER B N 1
ATOM 4505 C CA . SER B 1 291 ? -10.102 28.531 -11.516 1 98.19 291 SER B CA 1
ATOM 4506 C C . SER B 1 291 ? -9.719 29.844 -10.844 1 98.19 291 SER B C 1
ATOM 4508 O O . SER B 1 291 ? -8.531 30.125 -10.641 1 98.19 291 SER B O 1
ATOM 4510 N N . THR B 1 292 ? -10.633 30.625 -10.5 1 97.94 292 THR B N 1
ATOM 4511 C CA . THR B 1 292 ? -10.398 31.922 -9.852 1 97.94 292 THR B CA 1
ATOM 4512 C C . THR B 1 292 ? -9.711 31.734 -8.508 1 97.94 292 THR B C 1
ATOM 4514 O O . THR B 1 292 ? -8.703 32.375 -8.219 1 97.94 292 THR B O 1
ATOM 4517 N N . ALA B 1 293 ? -10.242 30.875 -7.746 1 97.75 293 ALA B N 1
ATOM 4518 C CA . ALA B 1 293 ? -9.695 30.609 -6.414 1 97.75 293 ALA B CA 1
ATOM 4519 C C . ALA B 1 293 ? -8.281 30.031 -6.508 1 97.75 293 ALA B C 1
ATOM 4521 O O . ALA B 1 293 ? -7.398 30.406 -5.738 1 97.75 293 ALA B O 1
ATOM 4522 N N . PHE B 1 294 ? -8.133 29.078 -7.445 1 98.12 294 PHE B N 1
ATOM 4523 C CA . PHE B 1 294 ? -6.852 28.422 -7.668 1 98.12 294 PHE B CA 1
ATOM 4524 C C . PHE B 1 294 ? -5.785 29.438 -8.07 1 98.12 294 PHE B C 1
ATOM 4526 O O . PHE B 1 294 ? -4.691 29.453 -7.504 1 98.12 294 PHE B O 1
ATOM 4533 N N . THR B 1 295 ? -6.121 30.297 -8.922 1 97.81 295 THR B N 1
ATOM 4534 C CA . THR B 1 295 ? -5.191 31.312 -9.406 1 97.81 295 THR B CA 1
ATOM 4535 C C . THR B 1 295 ? -4.809 32.281 -8.289 1 97.81 295 THR B C 1
ATOM 4537 O O . THR B 1 295 ? -3.643 32.656 -8.156 1 97.81 295 THR B O 1
ATOM 4540 N N . ARG B 1 296 ? -5.73 32.656 -7.535 1 97.31 296 ARG B N 1
ATOM 4541 C CA . ARG B 1 296 ? -5.473 33.562 -6.402 1 97.31 296 ARG B CA 1
ATOM 4542 C C . ARG B 1 296 ? -4.531 32.875 -5.398 1 97.31 296 ARG B C 1
ATOM 4544 O O . ARG B 1 296 ? -3.621 33.531 -4.879 1 97.31 296 ARG B O 1
ATOM 4551 N N . ALA B 1 297 ? -4.738 31.656 -5.207 1 96.12 297 ALA B N 1
ATOM 4552 C CA . ALA B 1 297 ? -4.004 30.938 -4.168 1 96.12 297 ALA B CA 1
ATOM 4553 C C . ALA B 1 297 ? -2.594 30.594 -4.637 1 96.12 297 ALA B C 1
ATOM 4555 O O . ALA B 1 297 ? -1.64 30.641 -3.857 1 96.12 297 ALA B O 1
ATOM 4556 N N . PHE B 1 298 ? -2.455 30.203 -5.945 1 95.69 298 PHE B N 1
ATOM 4557 C CA . PHE B 1 298 ? -1.195 29.609 -6.379 1 95.69 298 PHE B CA 1
ATOM 4558 C C . PHE B 1 298 ? -0.492 30.5 -7.387 1 95.69 298 PHE B C 1
ATOM 4560 O O . PHE B 1 298 ? 0.644 30.234 -7.785 1 95.69 298 PHE B O 1
ATOM 4567 N N . GLY B 1 299 ? -1.126 31.5 -7.871 1 96.12 299 GLY B N 1
ATOM 4568 C CA . GLY B 1 299 ? -0.513 32.5 -8.75 1 96.12 299 GLY B CA 1
ATOM 4569 C C . GLY B 1 299 ? -0.515 32.062 -10.211 1 96.12 299 GLY B C 1
ATOM 4570 O O . GLY B 1 299 ? -0.02 32.781 -11.07 1 96.12 299 GLY B O 1
ATOM 4571 N N . VAL B 1 300 ? -1.002 30.906 -10.484 1 96.06 300 VAL B N 1
ATOM 4572 C CA . VAL B 1 300 ? -1.121 30.406 -11.844 1 96.06 300 VAL B CA 1
ATOM 4573 C C . VAL B 1 300 ? -2.492 29.766 -12.047 1 96.06 300 VAL B C 1
ATOM 4575 O O . VAL B 1 300 ? -3.057 29.188 -11.109 1 96.06 300 VAL B O 1
ATOM 4578 N N . SER B 1 301 ? -2.932 29.828 -13.25 1 96.62 301 SER B N 1
ATOM 4579 C CA . SER B 1 301 ? -4.223 29.203 -13.539 1 96.62 301 SER B CA 1
ATOM 4580 C C . SER B 1 301 ? -4.113 27.688 -13.617 1 96.62 301 SER B C 1
ATOM 4582 O O . SER B 1 301 ? -3.025 27.156 -13.844 1 96.62 301 SER B O 1
ATOM 4584 N N . PRO B 1 302 ? -5.246 26.984 -13.445 1 96 302 PRO B N 1
ATOM 4585 C CA . PRO B 1 302 ? -5.227 25.531 -13.609 1 96 302 PRO B CA 1
ATOM 4586 C C . PRO B 1 302 ? -4.688 25.094 -14.969 1 96 302 PRO B C 1
ATOM 4588 O O . PRO B 1 302 ? -3.9 24.141 -15.047 1 96 302 PRO B O 1
ATOM 4591 N N . ALA B 1 303 ? -5.121 25.734 -15.969 1 93.69 303 ALA B N 1
ATOM 4592 C CA . ALA B 1 303 ? -4.66 25.406 -17.312 1 93.69 303 ALA B CA 1
ATOM 4593 C C . ALA B 1 303 ? -3.148 25.578 -17.438 1 93.69 303 ALA B C 1
ATOM 4595 O O . ALA B 1 303 ? -2.465 24.719 -18 1 93.69 303 ALA B O 1
ATOM 4596 N N . ALA B 1 304 ? -2.672 26.703 -16.953 1 94.06 304 ALA B N 1
ATOM 4597 C CA . ALA B 1 304 ? -1.234 26.969 -16.984 1 94.06 304 ALA B CA 1
ATOM 4598 C C . ALA B 1 304 ? -0.474 25.938 -16.156 1 94.06 304 ALA B C 1
ATOM 4600 O O . ALA B 1 304 ? 0.606 25.484 -16.547 1 94.06 304 ALA B O 1
ATOM 4601 N N . TYR B 1 305 ? -1.086 25.641 -15.078 1 93.94 305 TYR B N 1
ATOM 4602 C CA . TYR B 1 305 ? -0.485 24.625 -14.219 1 93.94 305 TYR B CA 1
ATOM 4603 C C . TYR B 1 305 ? -0.352 23.297 -14.945 1 93.94 305 TYR B C 1
ATOM 4605 O O . TYR B 1 305 ? 0.712 22.672 -14.93 1 93.94 305 TYR B O 1
ATOM 4613 N N . ARG B 1 306 ? -1.364 22.812 -15.617 1 92.31 306 ARG B N 1
ATOM 4614 C CA . ARG B 1 306 ? -1.355 21.562 -16.391 1 92.31 306 ARG B CA 1
ATOM 4615 C C . ARG B 1 306 ? -0.294 21.609 -17.484 1 92.31 306 ARG B C 1
ATOM 4617 O O . ARG B 1 306 ? 0.394 20.609 -17.719 1 92.31 306 ARG B O 1
ATOM 4624 N N . ARG B 1 307 ? -0.19 22.672 -18.094 1 89.75 307 ARG B N 1
ATOM 4625 C CA . ARG B 1 307 ? 0.798 22.844 -19.156 1 89.75 307 ARG B CA 1
ATOM 4626 C C . ARG B 1 307 ? 2.215 22.703 -18.609 1 89.75 307 ARG B C 1
ATOM 4628 O O . ARG B 1 307 ? 3.068 22.062 -19.219 1 89.75 307 ARG B O 1
ATOM 4635 N N . ARG B 1 308 ? 2.443 23.266 -17.484 1 87.69 308 ARG B N 1
ATOM 4636 C CA . ARG B 1 308 ? 3.756 23.203 -16.844 1 87.69 308 ARG B CA 1
ATOM 4637 C C . ARG B 1 308 ? 4.113 21.766 -16.484 1 87.69 308 ARG B C 1
ATOM 4639 O O . ARG B 1 308 ? 5.273 21.359 -16.594 1 87.69 308 ARG B O 1
ATOM 4646 N N . LEU B 1 309 ? 3.131 21.078 -16.062 1 84.12 309 LEU B N 1
ATOM 4647 C CA . LEU B 1 309 ? 3.359 19.688 -15.711 1 84.12 309 LEU B CA 1
ATOM 4648 C C . LEU B 1 309 ? 3.766 18.875 -16.938 1 84.12 309 LEU B C 1
ATOM 4650 O O . LEU B 1 309 ? 4.574 17.953 -16.828 1 84.12 309 LEU B O 1
ATOM 4654 N N . ALA B 1 310 ? 3.117 19.125 -18.047 1 78.75 310 ALA B N 1
ATOM 4655 C CA . ALA B 1 310 ? 3.402 18.422 -19.281 1 78.75 310 ALA B CA 1
ATOM 4656 C C . ALA B 1 310 ? 4.816 18.719 -19.781 1 78.75 310 ALA B C 1
ATOM 4658 O O . ALA B 1 310 ? 5.445 17.875 -20.422 1 78.75 310 ALA B O 1
ATOM 4659 N N . GLU B 1 311 ? 5.293 19.938 -19.672 1 72.56 311 GLU B N 1
ATOM 4660 C CA . GLU B 1 311 ? 6.609 20.344 -20.156 1 72.56 311 GLU B CA 1
ATOM 4661 C C . GLU B 1 311 ? 7.719 19.75 -19.281 1 72.56 311 GLU B C 1
ATOM 4663 O O . GLU B 1 311 ? 8.852 19.609 -19.734 1 72.56 311 GLU B O 1
ATOM 4668 N N . GLY B 1 312 ? 7.367 18.922 -18.375 1 62.81 312 GLY B N 1
ATOM 4669 C CA . GLY B 1 312 ? 8.398 18.359 -17.5 1 62.81 312 GLY B CA 1
ATOM 4670 C C . GLY B 1 312 ? 9.391 19.406 -17.031 1 62.81 312 GLY B C 1
ATOM 4671 O O . GLY B 1 312 ? 9.32 20.562 -17.422 1 62.81 312 GLY B O 1
ATOM 4672 N N . PRO B 1 313 ? 10.219 19.109 -15.992 1 52.84 313 PRO B N 1
ATOM 4673 C CA . PRO B 1 313 ? 11.242 20.094 -15.672 1 52.84 313 PRO B CA 1
ATOM 4674 C C . PRO B 1 313 ? 12.102 20.469 -16.875 1 52.84 313 PRO B C 1
ATOM 4676 O O . PRO B 1 313 ? 12.43 19.594 -17.703 1 52.84 313 PRO B O 1
ATOM 4679 N N . ARG B 1 314 ? 12.109 21.625 -17.516 1 43.53 314 ARG B N 1
ATOM 4680 C CA . ARG B 1 314 ? 13.016 22.031 -18.594 1 43.53 314 ARG B CA 1
ATOM 4681 C C . ARG B 1 314 ? 14.445 21.609 -18.297 1 43.53 314 ARG B C 1
ATOM 4683 O O . ARG B 1 314 ? 14.961 21.859 -17.203 1 43.53 314 ARG B O 1
ATOM 4690 N N . ARG B 1 315 ? 14.93 20.578 -18.891 1 41.16 315 ARG B N 1
ATOM 4691 C CA . ARG B 1 315 ? 16.375 20.359 -18.875 1 41.16 315 ARG B CA 1
ATOM 4692 C C . ARG B 1 315 ? 17.125 21.656 -19.141 1 41.16 315 ARG B C 1
ATOM 4694 O O . ARG B 1 315 ? 16.891 22.328 -20.156 1 41.16 315 ARG B O 1
ATOM 4701 N N . VAL B 1 316 ? 17.562 22.359 -18.094 1 36.16 316 VAL B N 1
ATOM 4702 C CA . VAL B 1 316 ? 18.5 23.438 -18.359 1 36.16 316 VAL B CA 1
ATOM 4703 C C . VAL B 1 316 ? 19.531 22.984 -19.406 1 36.16 316 VAL B C 1
ATOM 4705 O O . VAL B 1 316 ? 20.297 22.062 -19.156 1 36.16 316 VAL B O 1
ATOM 4708 N N . GLY B 1 317 ? 19.266 22.938 -20.531 1 33.31 317 GLY B N 1
ATOM 4709 C CA . GLY B 1 317 ? 20.156 22.625 -21.641 1 33.31 317 GLY B CA 1
ATOM 4710 C C . GLY B 1 317 ? 21.547 23.234 -21.469 1 33.31 317 GLY B C 1
ATOM 4711 O O . GLY B 1 317 ? 21.672 24.391 -21.047 1 33.31 317 GLY B O 1
ATOM 4712 N N . ALA B 1 318 ? 22.609 22.406 -21.391 1 36 318 ALA B N 1
ATOM 4713 C CA . ALA B 1 318 ? 24.031 22.734 -21.562 1 36 318 ALA B CA 1
ATOM 4714 C C . ALA B 1 318 ? 24.234 23.719 -22.703 1 36 318 ALA B C 1
ATOM 4716 O O . ALA B 1 318 ? 23.844 23.453 -23.844 1 36 318 ALA B O 1
ATOM 4717 N N . GLU B 1 319 ? 24.109 24.953 -22.422 1 28.5 319 GLU B N 1
ATOM 4718 C CA . GLU B 1 319 ? 24.703 25.812 -23.438 1 28.5 319 GLU B CA 1
ATOM 4719 C C . GLU B 1 319 ? 26.078 25.297 -23.859 1 28.5 319 GLU B C 1
ATOM 4721 O O . GLU B 1 319 ? 26.906 24.953 -23 1 28.5 319 GLU B O 1
ATOM 4726 N N . PRO B 1 320 ? 26.172 24.797 -25 1 34.66 320 PRO B N 1
ATOM 4727 C CA . PRO B 1 320 ? 27.531 24.562 -25.5 1 34.66 320 PRO B CA 1
ATOM 4728 C C . PRO B 1 320 ? 28.469 25.734 -25.219 1 34.66 320 PRO B C 1
ATOM 4730 O O . PRO B 1 320 ? 28.109 26.891 -25.5 1 34.66 320 PRO B O 1
ATOM 4733 N N . GLY B 1 321 ? 29.109 25.719 -23.984 1 22.52 321 GLY B N 1
ATOM 4734 C CA . GLY B 1 321 ? 30.344 26.469 -24.078 1 22.52 321 GLY B CA 1
ATOM 4735 C C . GLY B 1 321 ? 31.328 25.891 -25.078 1 22.52 321 GLY B C 1
ATOM 4736 O O . GLY B 1 321 ? 31.266 24.703 -25.406 1 22.52 321 GLY B O 1
#

Sequence (642 aa):
MDPLSQLLAHPHAEGAFTLLMSMRAPWAVRVEDESALTVVIVTSGGGRLEAGGVGHELATGDVALVRGPLPYRVSDAAGSATLAIIEPGQRCVTPDGAPLDLALAHGLRHWGNDPDGPDTMIVASYADVGSVGRFVTDVLPDAAVLPAGALDPALVAHLAREIARDDLGQSVVLDRLVDVVTIESIRTWTAAHPPARPTWVGGVGDPAVSAALRAMHAEPERAWTLAALARRAAVSRATLAARFTDLVGTPPLRYLTSWRLALARDLLVDRSLTLDAVAGRVGYSSGFALSTAFTRAFGVSPAAYRRRLAEGPRRVGAEPGMDPLSQLLAHPHAEGAFTLLMSMRAPWAVRVEDESALTVVIVTSGGGRLEAGGVGHELATGDVALVRGPLPYRVSDAAGSATLAIIEPGQRCVTPDGAPLDLALAHGLRHWGNDPDGPDTMIVASYADVGSVGRFVTDVLPDAAVLPAGALDPALVAHLAREIARDDLGQSVVLDRLVDVVTIESIRTWTAAHPPARPTWVGGVGDPAVSAALRAMHAEPERAWTLAALARRAAVSRATLAARFTDLVGTPPLRYLTSWRLALARDLLVDRSLTLDAVAGRVGYSSGFALSTAFTRAFGVSPAAYRRRLAEGPRRVGAEPG

pLDDT: mean 91.44, std 11.54, range [22.52, 98.62]

Radius of gyration: 26.29 Å; Cα contacts (8 Å, |Δi|>4): 1202; chains: 2; bounding box: 80×65×58 Å

Organism: NCBI:txid88382

Solvent-accessible surface area (backbone atoms only — not comparable to full-atom values): 33170 Å² total; per-residue (Å²): 88,47,45,59,23,38,35,73,60,38,96,81,48,58,74,56,52,63,35,37,37,17,32,47,82,83,31,16,40,38,39,50,39,46,29,39,33,34,39,39,34,26,74,28,53,48,28,30,39,35,32,81,90,43,78,42,82,41,44,51,52,18,36,32,40,35,37,39,50,65,56,36,35,42,22,60,43,92,85,42,62,68,56,32,33,30,30,61,90,73,40,32,18,31,85,87,63,48,81,34,59,72,80,28,44,73,58,80,51,27,35,37,88,25,89,82,28,62,26,26,32,41,42,34,33,26,62,56,40,57,52,42,15,40,67,49,50,68,74,49,55,51,57,43,76,40,55,56,73,71,52,64,63,64,59,55,49,49,48,58,54,44,66,74,47,92,52,88,30,34,70,48,42,47,51,30,47,51,52,40,53,51,51,52,48,50,54,50,48,49,72,75,44,70,66,94,56,52,30,68,72,55,20,61,78,35,71,44,41,26,40,33,50,50,48,45,39,63,43,42,36,52,89,76,43,68,60,56,38,13,57,69,28,72,48,50,51,67,56,44,45,51,52,27,25,64,27,26,57,44,44,62,67,59,47,47,50,54,50,28,50,25,49,40,58,48,53,51,69,44,75,86,55,50,59,46,57,46,13,52,64,31,44,33,96,32,33,66,58,38,36,53,53,41,22,70,73,69,73,45,41,61,68,57,48,44,51,52,61,70,62,43,85,72,72,81,67,79,68,83,121,87,48,46,58,24,36,35,72,60,39,95,80,49,57,75,58,52,62,34,36,37,17,32,47,81,83,31,16,39,38,38,50,38,46,28,40,33,31,40,38,35,26,74,29,54,48,28,31,41,36,32,82,90,41,78,42,83,41,43,51,51,18,38,33,42,35,37,40,50,64,54,34,36,42,22,58,43,90,85,42,60,67,56,33,33,29,30,60,89,74,41,34,19,31,85,87,62,49,81,34,58,70,79,28,44,73,58,82,49,27,35,38,88,25,89,80,26,61,26,26,30,41,40,33,34,26,61,54,40,57,54,42,15,42,67,48,51,69,73,49,54,49,58,42,75,39,56,54,71,70,53,65,61,64,60,56,49,49,48,58,53,43,67,73,48,92,52,87,30,35,69,48,40,46,51,32,46,49,52,41,52,51,52,52,48,52,54,51,47,49,70,76,46,69,67,95,55,52,30,67,72,54,21,59,79,36,70,44,41,27,40,34,50,50,48,45,38,64,41,44,37,52,89,77,43,68,62,56,37,14,58,71,28,70,49,50,51,68,55,43,45,51,54,27,24,65,27,26,59,43,44,60,67,60,48,46,50,53,50,28,49,23,50,40,57,48,52,51,72,44,75,87,55,50,59,47,56,45,14,52,63,30,43,33,94,32,33,66,59,35,35,55,53,41,21,70,74,70,73,44,40,61,68,58,49,44,52,52,61,72,62,43,83,73,73,81,68,80,66,83,122

Nearest PDB structures (foldseek):
  3oio-assembly1_A  TM=8.684E-01  e=9.656E-07  Chromobacterium violaceum
  3w6v-assembly1_A  TM=8.538E-01  e=5.347E-07  Streptomyces griseus
  6swi-assembly1_A  TM=9.505E-01  e=1.027E-05  Geobacillus stearothermophilus
  3lsg-assembly1_A  TM=9.353E-01  e=2.492E-05  Fusobacterium nucleatum subsp. nucleatum
  4fe7-assembly1_A-2  TM=8.616E-01  e=7.221E-05  Escherichia coli